Protein AF-A0A522D4D3-F1 (afdb_monomer)

Radius of gyration: 26.03 Å; Cα contacts (8 Å, |Δi|>4): 625; chains: 1; bounding box: 62×64×72 Å

Secondary structure (DSSP, 8-state):
---TT--HHHHHHHHHHHHHHTTTSHHHHHHHHHHHHHHHHTSTT-SSHHHHHHHHHHHHHS-THHHHHHHHHHHHHHHHTT--SSSSPP--PPP--S-HHHHHHHHHHHHHHHHHH----------------HHHHHHHHHH-HHHHHHHHHHHHHS--TT-TTSHHHHS-------GGGSSSS-HHHHHHHHHHHHHHHHHHHTS-HHHHT---TTTTHHHHHHHHHHHT--SSS--TTHHHHHHTTSS-HHHHHHHHHHHHHTHHHHHHHH-S-HHHHHHTT-EEEEEES--TT-SSSTTHHHHHHHHH-TTEEEEEEE-HHHHHHHHSTT---HHHHHHHH-TTEEEEE--TTS-HHHHHHH---SSS-PPP--TTPEEEEE-TTTHHHHS-HHHHHHHHHHHHHHTTTS-EEEEETTEEEEE-TT----EEEEEE-GGGT-TT-SS---TT--SEEEPPPPPP-

Nearest PDB structures (foldseek):
  7v1k-assembly1_A-2  TM=4.951E-01  e=2.193E-01  Homo sapiens
  3nf1-assembly1_A  TM=5.371E-01  e=2.989E-01  Homo sapiens
  7v6p-assembly1_A-2  TM=4.326E-01  e=2.560E-01  Homo sapiens
  6f09-assembly3_S-4  TM=6.812E-01  e=2.483E+00  Homo sapiens
  6ejn-assembly1_B  TM=3.536E-01  e=1.977E-01  Mus musculus

Mean predicted aligned error: 17.32 Å

Structure (mmCIF, N/CA/C/O backbone):
data_AF-A0A522D4D3-F1
#
_entry.id   AF-A0A522D4D3-F1
#
loop_
_atom_site.group_PDB
_atom_site.id
_atom_site.type_symbol
_atom_site.label_atom_id
_atom_site.label_alt_id
_atom_site.label_comp_id
_atom_site.label_asym_id
_atom_site.label_entity_id
_atom_site.label_seq_id
_atom_site.pdbx_PDB_ins_code
_atom_site.Cartn_x
_atom_site.Cartn_y
_atom_site.Cartn_z
_atom_site.occupancy
_atom_site.B_iso_or_equiv
_atom_site.auth_seq_id
_atom_site.auth_comp_id
_atom_site.auth_asym_id
_atom_site.auth_atom_id
_atom_site.pdbx_PDB_model_num
ATOM 1 N N . MET A 1 1 ? 10.657 -14.622 -45.035 1.00 49.53 1 MET A N 1
ATOM 2 C CA . MET A 1 1 ? 9.808 -14.107 -43.940 1.00 49.53 1 MET A CA 1
ATOM 3 C C . MET A 1 1 ? 9.305 -12.725 -44.321 1.00 49.53 1 MET A C 1
ATOM 5 O O . MET A 1 1 ? 9.848 -11.729 -43.864 1.00 49.53 1 MET A O 1
ATOM 9 N N . ASP A 1 2 ? 8.299 -12.680 -45.187 1.00 44.31 2 ASP A N 1
ATOM 10 C CA . ASP A 1 2 ? 7.455 -11.499 -45.388 1.00 44.31 2 ASP A CA 1
ATOM 11 C C . ASP A 1 2 ? 6.047 -11.909 -44.960 1.00 44.31 2 ASP A C 1
ATOM 13 O O . ASP A 1 2 ? 5.167 -12.129 -45.786 1.00 44.31 2 ASP A O 1
ATOM 17 N N . GLU A 1 3 ? 5.874 -12.149 -43.657 1.00 46.56 3 GLU A N 1
ATOM 18 C CA . GLU A 1 3 ? 4.538 -12.356 -43.105 1.00 46.56 3 GLU A CA 1
ATOM 19 C C . GLU A 1 3 ? 3.845 -10.992 -42.978 1.00 46.56 3 GLU A C 1
ATOM 21 O O . GLU A 1 3 ? 4.370 -10.099 -42.302 1.00 46.56 3 GLU A O 1
ATOM 26 N N . PRO A 1 4 ? 2.684 -10.795 -43.623 1.00 42.94 4 PRO A N 1
ATOM 27 C CA . PRO A 1 4 ? 1.917 -9.574 -43.463 1.00 42.94 4 PRO A CA 1
ATOM 28 C C . PRO A 1 4 ? 1.365 -9.504 -42.035 1.00 42.94 4 PRO A C 1
ATOM 30 O O . PRO A 1 4 ? 0.545 -10.331 -41.647 1.00 42.94 4 PRO A O 1
ATOM 33 N N . GLY A 1 5 ? 1.808 -8.509 -41.259 1.00 56.69 5 GLY A N 1
ATOM 34 C CA . GLY A 1 5 ? 1.252 -8.199 -39.934 1.00 56.69 5 GLY A CA 1
ATOM 35 C C . GLY A 1 5 ? 2.268 -8.009 -38.805 1.00 56.69 5 GLY A C 1
ATOM 36 O O . GLY A 1 5 ? 1.887 -7.517 -37.747 1.00 56.69 5 GLY A O 1
ATOM 37 N N . LEU A 1 6 ? 3.544 -8.348 -39.008 1.00 60.03 6 LEU A N 1
ATOM 38 C CA . LEU A 1 6 ? 4.591 -8.080 -38.017 1.00 60.03 6 LEU A CA 1
ATOM 39 C C . LEU A 1 6 ? 5.108 -6.646 -38.149 1.00 60.03 6 LEU A C 1
ATOM 41 O O . LEU A 1 6 ? 5.491 -6.216 -39.239 1.00 60.03 6 LEU A O 1
ATOM 45 N N . ASP A 1 7 ? 5.150 -5.917 -37.032 1.00 76.50 7 ASP A N 1
ATOM 46 C CA . ASP A 1 7 ? 5.808 -4.614 -37.000 1.00 76.50 7 ASP A CA 1
ATOM 47 C C . ASP A 1 7 ? 7.331 -4.754 -37.209 1.00 76.50 7 ASP A C 1
ATOM 49 O O . ASP A 1 7 ? 7.934 -5.810 -36.979 1.00 76.50 7 ASP A O 1
ATOM 53 N N . ALA A 1 8 ? 7.957 -3.681 -37.695 1.00 72.19 8 ALA A N 1
ATOM 54 C CA . ALA A 1 8 ? 9.372 -3.661 -38.067 1.00 72.19 8 ALA A CA 1
ATOM 55 C C . ALA A 1 8 ? 10.308 -4.035 -36.902 1.00 72.19 8 ALA A C 1
ATOM 57 O O . ALA A 1 8 ? 11.351 -4.660 -37.104 1.00 72.19 8 ALA A O 1
ATOM 58 N N . TRP A 1 9 ? 9.902 -3.718 -35.675 1.00 69.94 9 TRP A N 1
ATOM 59 C CA . TRP A 1 9 ? 10.651 -3.993 -34.457 1.00 69.94 9 TRP A CA 1
ATOM 60 C C . TRP A 1 9 ? 10.632 -5.479 -34.092 1.00 69.94 9 TRP A C 1
ATOM 62 O O . TRP A 1 9 ? 11.676 -6.085 -33.860 1.00 69.94 9 TRP A O 1
ATOM 72 N N . THR A 1 10 ? 9.458 -6.101 -34.124 1.00 70.19 10 THR A N 1
ATOM 73 C CA . THR A 1 10 ? 9.271 -7.532 -33.876 1.00 70.19 10 THR A CA 1
ATOM 74 C C . THR A 1 10 ? 9.966 -8.358 -34.957 1.00 70.19 10 THR A C 1
ATOM 76 O O . THR A 1 10 ? 10.635 -9.348 -34.663 1.00 70.19 10 THR A O 1
ATOM 79 N N . ARG A 1 11 ? 9.891 -7.908 -36.215 1.00 74.06 11 ARG A N 1
ATOM 80 C CA . ARG A 1 11 ? 10.627 -8.506 -37.334 1.00 74.06 11 ARG A CA 1
ATOM 81 C C . ARG A 1 11 ? 12.141 -8.451 -37.114 1.00 74.06 11 ARG A C 1
ATOM 83 O O . ARG A 1 11 ? 12.819 -9.450 -37.343 1.00 74.06 11 ARG A O 1
ATOM 90 N N . ALA A 1 12 ? 12.670 -7.317 -36.655 1.00 72.88 12 ALA A N 1
ATOM 91 C CA . ALA A 1 12 ? 14.092 -7.171 -36.364 1.00 72.88 12 ALA A CA 1
ATOM 92 C C . ALA A 1 12 ? 14.581 -8.129 -35.270 1.00 72.88 12 ALA A C 1
ATOM 94 O O . ALA A 1 12 ? 15.650 -8.719 -35.415 1.00 72.88 12 ALA A O 1
ATOM 95 N N . TYR A 1 13 ? 13.792 -8.319 -34.209 1.00 71.31 13 TYR A N 1
ATOM 96 C CA . TYR A 1 13 ? 14.113 -9.264 -33.137 1.00 71.31 13 TYR A CA 1
ATOM 97 C C . TYR A 1 13 ? 14.216 -10.701 -33.637 1.00 71.31 13 TYR A C 1
ATOM 99 O O . TYR A 1 13 ? 15.233 -11.351 -33.412 1.00 71.31 13 TYR A O 1
ATOM 107 N N . LEU A 1 14 ? 13.216 -11.164 -34.388 1.00 64.00 14 LEU A N 1
ATOM 108 C CA . LEU A 1 14 ? 13.209 -12.522 -34.935 1.00 64.00 14 LEU A CA 1
ATOM 109 C C . LEU A 1 14 ? 14.402 -12.773 -35.867 1.00 64.00 14 LEU A C 1
ATOM 111 O O . LEU A 1 14 ? 15.007 -13.844 -35.840 1.00 64.00 14 LEU A O 1
ATOM 115 N N . LEU A 1 15 ? 14.761 -11.778 -36.681 1.00 73.31 15 LEU A N 1
ATOM 116 C CA . LEU A 1 15 ? 15.9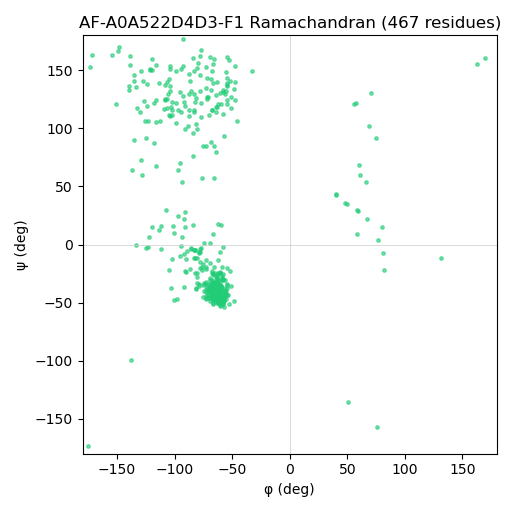19 -11.853 -37.572 1.00 73.31 15 LEU A CA 1
ATOM 117 C C . LEU A 1 15 ? 17.237 -11.880 -36.790 1.00 73.31 15 LEU A C 1
ATOM 119 O O . LEU A 1 15 ? 18.134 -12.646 -37.133 1.00 73.31 15 LEU A O 1
ATOM 123 N N . TYR A 1 16 ? 17.349 -11.105 -35.712 1.00 76.31 16 TYR A N 1
ATOM 124 C CA . TYR A 1 16 ? 18.527 -11.134 -34.850 1.00 76.31 16 TYR A CA 1
ATOM 125 C C . TYR A 1 16 ? 18.659 -12.468 -34.093 1.00 76.31 16 TYR A C 1
ATOM 127 O O . TYR A 1 16 ? 19.746 -13.042 -34.056 1.00 76.31 16 TYR A O 1
ATOM 135 N N . ASP A 1 17 ? 17.562 -13.031 -33.578 1.00 60.41 17 ASP A N 1
ATOM 136 C CA . ASP A 1 17 ? 17.550 -14.366 -32.959 1.00 60.41 17 ASP A CA 1
ATOM 137 C C . ASP A 1 17 ? 18.013 -15.455 -33.929 1.00 60.41 17 ASP A C 1
ATOM 139 O O . ASP A 1 17 ? 18.851 -16.297 -33.592 1.00 60.41 17 ASP A O 1
ATOM 143 N N . LEU A 1 18 ? 17.510 -15.411 -35.163 1.00 64.31 18 LEU A N 1
ATOM 144 C CA . LEU A 1 18 ? 17.941 -16.318 -36.221 1.00 64.31 18 LEU A CA 1
ATOM 145 C C . LEU A 1 18 ? 19.425 -16.163 -36.537 1.00 64.31 18 LEU A C 1
ATOM 147 O O . LEU A 1 18 ? 20.100 -17.173 -36.736 1.00 64.31 18 LEU A O 1
ATOM 151 N N . ALA A 1 19 ? 19.954 -14.937 -36.530 1.00 65.38 19 ALA A N 1
ATOM 152 C CA . ALA A 1 19 ? 21.387 -14.722 -36.662 1.00 65.38 19 ALA A CA 1
ATOM 153 C C . ALA A 1 19 ? 22.147 -15.416 -35.525 1.00 65.38 19 ALA A C 1
ATOM 155 O O . ALA A 1 19 ? 23.034 -16.226 -35.786 1.00 65.38 19 ALA A O 1
ATOM 156 N N . VAL A 1 20 ? 21.773 -15.177 -34.267 1.00 65.56 20 VAL A N 1
ATOM 157 C CA . VAL A 1 20 ? 22.447 -15.769 -33.100 1.00 65.56 20 VAL A CA 1
ATOM 158 C C . VAL A 1 20 ? 22.435 -17.301 -33.155 1.00 65.56 20 VAL A C 1
ATOM 160 O O . VAL A 1 20 ? 23.474 -17.927 -32.933 1.00 65.56 20 VAL A O 1
ATOM 163 N N . MET A 1 21 ? 21.312 -17.918 -33.537 1.00 54.97 21 MET A N 1
ATOM 164 C CA . MET A 1 21 ? 21.222 -19.375 -33.738 1.00 54.97 21 MET A CA 1
ATOM 165 C C . MET A 1 21 ? 22.131 -19.880 -34.866 1.00 54.97 21 MET A C 1
ATOM 167 O O . MET A 1 21 ? 22.565 -21.031 -34.855 1.00 54.97 21 MET A O 1
ATOM 171 N N . LYS A 1 22 ? 22.436 -19.017 -35.835 1.00 68.62 22 LYS A N 1
ATOM 172 C CA . LYS A 1 22 ? 23.244 -19.297 -37.023 1.00 68.62 22 LYS A CA 1
ATOM 173 C C . LYS A 1 22 ? 24.678 -18.786 -36.924 1.00 68.62 22 LYS A C 1
ATOM 175 O O . LYS A 1 22 ? 25.379 -18.765 -37.927 1.00 68.62 22 LYS A O 1
ATOM 180 N N . ARG A 1 23 ? 25.173 -18.451 -35.727 1.00 66.94 23 ARG A N 1
ATOM 181 C CA . ARG A 1 23 ? 26.538 -17.926 -35.512 1.00 66.94 23 ARG A CA 1
ATOM 182 C C . ARG A 1 23 ? 27.659 -18.854 -36.010 1.00 66.94 23 ARG A C 1
ATOM 184 O O . ARG A 1 23 ? 28.742 -18.379 -36.334 1.00 66.94 23 ARG A O 1
ATOM 191 N N . GLY A 1 24 ? 27.398 -20.162 -36.094 1.00 65.94 24 GLY A N 1
ATOM 192 C CA . GLY A 1 24 ? 28.306 -21.156 -36.688 1.00 65.94 24 GLY A CA 1
ATOM 193 C C . GLY A 1 24 ? 28.296 -21.211 -38.224 1.00 65.94 24 GLY A C 1
ATOM 194 O O . GLY A 1 24 ? 29.117 -21.909 -38.810 1.00 65.94 24 GLY A O 1
ATOM 195 N N . GLU A 1 25 ? 27.395 -20.479 -38.881 1.00 82.31 25 GLU A N 1
ATOM 196 C CA . GLU A 1 25 ? 27.230 -20.384 -40.335 1.00 82.31 25 GLU A CA 1
ATOM 197 C C . GLU A 1 25 ? 27.472 -18.916 -40.762 1.00 82.31 25 GLU A C 1
ATOM 199 O O . GLU A 1 25 ? 26.519 -18.141 -40.845 1.00 82.31 25 GLU A O 1
ATOM 204 N N . PRO A 1 26 ? 28.726 -18.488 -41.035 1.00 77.50 26 PRO A N 1
ATOM 205 C CA . PRO A 1 26 ? 29.084 -17.066 -41.162 1.00 77.50 26 PRO A CA 1
ATOM 206 C C . PRO A 1 26 ? 28.256 -16.270 -42.179 1.00 77.50 26 PRO A C 1
ATOM 208 O O . PRO A 1 26 ? 27.944 -15.104 -41.947 1.00 77.50 26 PRO A O 1
ATOM 211 N N . HIS A 1 27 ? 27.865 -16.909 -43.286 1.00 76.81 27 HIS A N 1
ATOM 212 C CA . HIS A 1 27 ? 27.014 -16.300 -44.309 1.00 76.81 27 HIS A CA 1
ATOM 213 C C . HIS A 1 27 ? 25.598 -16.027 -43.780 1.00 76.81 27 HIS A C 1
ATOM 215 O O . HIS A 1 27 ? 25.127 -14.895 -43.827 1.00 76.81 27 HIS A O 1
ATOM 221 N N . ALA A 1 28 ? 24.957 -17.040 -43.187 1.00 71.81 28 ALA A N 1
ATOM 222 C CA . ALA A 1 28 ? 23.619 -16.920 -42.615 1.00 71.81 28 ALA A CA 1
ATOM 223 C C . ALA A 1 28 ? 23.595 -15.994 -41.386 1.00 71.81 28 ALA A C 1
ATOM 225 O O . ALA A 1 28 ? 22.609 -15.297 -41.155 1.00 71.81 28 ALA A O 1
ATOM 226 N N . TYR A 1 29 ? 24.679 -15.952 -40.607 1.00 79.19 29 TYR A N 1
ATOM 227 C CA . TYR A 1 29 ? 24.845 -15.005 -39.506 1.00 79.19 29 TYR A CA 1
ATOM 228 C C . TYR A 1 29 ? 24.814 -13.556 -40.009 1.00 79.19 29 TYR A C 1
ATOM 230 O O . TYR A 1 29 ? 24.001 -12.758 -39.545 1.00 79.19 29 TYR A O 1
ATOM 238 N N . GLY A 1 30 ? 25.650 -13.231 -41.000 1.00 83.88 30 GLY A N 1
ATOM 239 C CA . GLY A 1 30 ? 25.727 -11.886 -41.573 1.00 83.88 30 GLY A CA 1
ATOM 240 C C . GLY A 1 30 ? 24.437 -11.446 -42.271 1.00 83.88 30 GLY A C 1
ATOM 241 O O . GLY A 1 30 ? 23.977 -10.328 -42.051 1.00 83.88 30 GLY A O 1
ATOM 242 N N . GLU A 1 31 ? 23.813 -12.324 -43.062 1.00 86.62 31 GLU A N 1
ATOM 243 C CA . GLU A 1 31 ? 22.563 -12.016 -43.775 1.00 86.62 31 GLU A CA 1
ATOM 244 C C . GLU A 1 31 ? 21.408 -11.693 -42.822 1.00 86.62 31 GLU A C 1
ATOM 246 O O . GLU A 1 31 ? 20.677 -10.722 -43.030 1.00 86.62 31 GLU A O 1
ATOM 251 N N . ASN A 1 32 ? 21.264 -12.468 -41.746 1.00 80.62 32 ASN A N 1
ATOM 252 C CA . ASN A 1 32 ? 20.208 -12.249 -40.764 1.00 80.62 32 ASN A CA 1
ATOM 253 C C . ASN A 1 32 ? 20.447 -10.975 -39.934 1.00 80.62 32 ASN A C 1
ATOM 255 O O . ASN A 1 32 ? 19.499 -10.233 -39.677 1.00 80.62 32 ASN A O 1
ATOM 259 N N . LEU A 1 33 ? 21.702 -10.656 -39.590 1.00 84.75 33 LEU A N 1
ATOM 260 C CA . LEU A 1 33 ? 22.053 -9.382 -38.949 1.00 84.75 33 LEU A CA 1
ATOM 261 C C . LEU A 1 33 ? 21.781 -8.179 -39.862 1.00 84.75 33 LEU A C 1
ATOM 263 O O . LEU A 1 33 ? 21.252 -7.163 -39.409 1.00 84.75 33 LEU A O 1
ATOM 267 N N . GLN A 1 34 ? 22.096 -8.295 -41.153 1.00 92.06 34 GLN A N 1
ATOM 268 C CA . GLN A 1 34 ? 21.828 -7.251 -42.140 1.00 92.06 34 GLN A CA 1
ATOM 269 C C . GLN A 1 34 ? 20.320 -7.023 -42.310 1.00 92.06 34 GLN A C 1
ATOM 271 O O . GLN A 1 34 ? 19.870 -5.878 -42.346 1.00 92.06 34 GLN A O 1
ATOM 276 N N . ALA A 1 35 ? 19.531 -8.099 -42.352 1.00 86.75 35 ALA A N 1
ATOM 277 C CA . ALA A 1 35 ? 18.077 -8.022 -42.419 1.00 86.75 35 ALA A CA 1
ATOM 278 C C . ALA A 1 35 ? 17.466 -7.425 -41.135 1.00 86.75 35 ALA A C 1
ATOM 280 O O . ALA A 1 35 ? 16.547 -6.608 -41.221 1.00 86.75 35 ALA A O 1
ATOM 281 N N . ALA A 1 36 ? 17.994 -7.779 -39.956 1.00 82.25 36 ALA A N 1
ATOM 282 C CA . ALA A 1 36 ? 17.584 -7.194 -38.679 1.00 82.25 36 ALA A CA 1
ATOM 283 C C . ALA A 1 36 ? 17.872 -5.686 -38.634 1.00 82.25 36 ALA A C 1
ATOM 285 O O . ALA A 1 36 ? 16.996 -4.903 -38.267 1.00 82.25 36 ALA A O 1
ATOM 286 N N . LYS A 1 37 ? 19.062 -5.265 -39.085 1.00 90.81 37 LYS A N 1
ATOM 287 C CA . LYS A 1 37 ? 19.427 -3.848 -39.206 1.00 90.81 37 LYS A CA 1
ATOM 288 C C . LYS A 1 37 ? 18.454 -3.100 -40.121 1.00 90.81 37 LYS A C 1
ATOM 290 O O . LYS A 1 37 ? 17.901 -2.088 -39.706 1.00 90.81 37 LYS A O 1
ATOM 295 N N . SER A 1 38 ? 18.193 -3.614 -41.324 1.00 89.94 38 SER A N 1
ATOM 296 C CA . SER A 1 38 ? 17.284 -2.967 -42.282 1.00 89.94 38 SER A CA 1
ATOM 297 C C . SER A 1 38 ? 15.840 -2.877 -41.778 1.00 89.94 38 SER A C 1
ATOM 299 O O . SER A 1 38 ? 15.165 -1.883 -42.040 1.00 89.94 38 SER A O 1
ATOM 301 N N . ALA A 1 39 ? 15.371 -3.868 -41.014 1.00 84.69 39 ALA A N 1
ATOM 302 C CA . ALA A 1 39 ? 14.072 -3.790 -40.352 1.00 84.69 39 ALA A CA 1
ATOM 303 C C . ALA A 1 39 ? 14.040 -2.651 -39.315 1.00 84.69 39 ALA A C 1
ATOM 305 O O . ALA A 1 39 ? 13.108 -1.849 -39.324 1.00 84.69 39 ALA A O 1
ATOM 306 N N . LEU A 1 40 ? 15.083 -2.498 -38.493 1.00 81.12 40 LEU A N 1
ATOM 307 C CA . LEU A 1 40 ? 15.166 -1.407 -37.513 1.00 81.12 40 LEU A CA 1
ATOM 308 C C . LEU A 1 40 ? 15.296 -0.016 -38.147 1.00 81.12 40 LEU A C 1
ATOM 310 O O . LEU A 1 40 ? 14.771 0.945 -37.593 1.00 81.12 40 LEU A O 1
ATOM 314 N N . GLU A 1 41 ? 15.962 0.108 -39.297 1.00 85.56 41 GLU A N 1
ATOM 315 C CA . GLU A 1 41 ? 16.079 1.382 -40.030 1.00 85.56 41 GLU A CA 1
ATOM 316 C C . GLU A 1 41 ? 14.740 1.859 -40.608 1.00 85.56 41 GLU A C 1
ATOM 318 O O . GLU A 1 41 ? 14.554 3.053 -40.837 1.00 85.56 41 GLU A O 1
ATOM 323 N N . SER A 1 42 ? 13.794 0.940 -40.818 1.00 79.12 42 SER A N 1
ATOM 324 C CA . SER A 1 42 ? 12.433 1.266 -41.254 1.00 79.12 42 SER A CA 1
ATOM 325 C C . SER A 1 42 ? 11.495 1.688 -40.111 1.00 79.12 42 SER A C 1
ATOM 327 O O . SER A 1 42 ? 10.359 2.083 -40.370 1.00 79.12 42 SER A O 1
ATOM 329 N N . ASP A 1 43 ? 11.956 1.635 -38.854 1.00 75.00 43 ASP A N 1
ATOM 330 C CA . ASP A 1 43 ? 11.177 1.958 -37.656 1.00 75.00 43 ASP A CA 1
ATOM 331 C C . ASP A 1 43 ? 11.600 3.314 -37.053 1.00 75.00 43 ASP A C 1
ATOM 333 O O . ASP A 1 43 ? 12.784 3.633 -36.935 1.00 75.00 43 ASP A O 1
ATOM 337 N N . ALA A 1 44 ? 10.634 4.116 -36.590 1.00 57.06 44 ALA A N 1
ATOM 338 C CA . ALA A 1 44 ? 10.899 5.393 -35.915 1.00 57.06 44 ALA A CA 1
ATOM 339 C C . ALA A 1 44 ? 11.698 5.240 -34.595 1.00 57.06 44 ALA A C 1
ATOM 341 O O . ALA A 1 44 ? 12.214 6.225 -34.067 1.00 57.06 44 ALA A O 1
ATOM 342 N N . ARG A 1 45 ? 11.832 4.012 -34.069 1.00 55.28 45 ARG A N 1
ATOM 343 C CA . ARG A 1 45 ? 12.572 3.632 -32.848 1.00 55.28 45 ARG A CA 1
ATOM 344 C C . ARG A 1 45 ? 14.035 3.228 -33.104 1.00 55.28 45 ARG A C 1
ATOM 346 O O . ARG A 1 45 ? 14.653 2.561 -32.273 1.00 55.28 45 ARG A O 1
ATOM 353 N N . MET A 1 46 ? 14.618 3.655 -34.224 1.00 57.94 46 MET A N 1
ATOM 354 C CA . MET A 1 46 ? 16.006 3.370 -34.634 1.00 57.94 46 MET A CA 1
ATOM 355 C C . MET A 1 46 ? 17.081 3.763 -33.588 1.00 57.94 46 MET A C 1
ATOM 357 O O . MET A 1 46 ? 18.197 3.252 -33.609 1.00 57.94 46 MET A O 1
ATOM 361 N N . SER A 1 47 ? 16.780 4.652 -32.636 1.00 54.91 47 SER A N 1
ATOM 362 C CA . SER A 1 47 ? 17.720 5.141 -31.612 1.00 54.91 47 SER A CA 1
ATOM 363 C C . SER A 1 47 ? 17.669 4.352 -30.294 1.00 54.91 47 SER A C 1
ATOM 365 O O . SER A 1 47 ? 17.476 4.930 -29.226 1.00 54.91 47 SER A O 1
ATOM 367 N N . THR A 1 48 ? 17.816 3.030 -30.348 1.00 63.00 48 THR A N 1
ATOM 368 C CA . THR A 1 48 ? 17.746 2.143 -29.170 1.00 63.00 48 THR A CA 1
ATOM 369 C C . THR A 1 48 ? 19.047 1.373 -28.951 1.00 63.00 48 THR A C 1
ATOM 371 O O . THR A 1 48 ? 19.847 1.190 -29.869 1.00 63.00 48 THR A O 1
ATOM 374 N N . ALA A 1 49 ? 19.257 0.880 -27.726 1.00 67.31 49 ALA A N 1
ATOM 375 C CA . ALA A 1 49 ? 20.402 0.024 -27.402 1.00 67.31 49 ALA A CA 1
ATOM 376 C C . ALA A 1 49 ? 20.427 -1.258 -28.259 1.00 67.31 49 ALA A C 1
ATOM 378 O O . ALA A 1 49 ? 21.499 -1.750 -28.601 1.00 67.31 49 ALA A O 1
ATOM 379 N N . PHE A 1 50 ? 19.251 -1.753 -28.662 1.00 73.94 50 PHE A N 1
ATOM 380 C CA . PHE A 1 50 ? 19.125 -2.916 -29.535 1.00 73.94 50 PHE A CA 1
ATOM 381 C C . PHE A 1 50 ? 19.686 -2.653 -30.938 1.00 73.94 50 PHE A C 1
ATOM 383 O O . PHE A 1 50 ? 20.478 -3.451 -31.427 1.00 73.94 50 PHE A O 1
ATOM 390 N N . TYR A 1 51 ? 19.387 -1.499 -31.546 1.00 79.62 51 TYR A N 1
ATOM 391 C CA . TYR A 1 51 ? 19.996 -1.113 -32.825 1.00 79.62 51 TYR A CA 1
ATOM 392 C C . TYR A 1 51 ? 21.525 -1.076 -32.744 1.00 79.62 51 TYR A C 1
ATOM 394 O O . TYR A 1 51 ? 22.207 -1.630 -33.604 1.00 79.62 51 TYR A O 1
ATOM 402 N N . ALA A 1 52 ? 22.071 -0.486 -31.676 1.00 75.12 52 ALA A N 1
ATOM 403 C CA . ALA A 1 52 ? 23.516 -0.443 -31.472 1.00 75.12 52 ALA A CA 1
ATOM 404 C C . ALA A 1 52 ? 24.135 -1.849 -31.368 1.00 75.12 52 ALA A C 1
ATOM 406 O O . ALA A 1 52 ? 25.204 -2.075 -31.927 1.00 75.12 52 ALA A O 1
ATOM 407 N N . GLN A 1 53 ? 23.451 -2.794 -30.714 1.00 79.31 53 GLN A N 1
ATOM 408 C CA . GLN A 1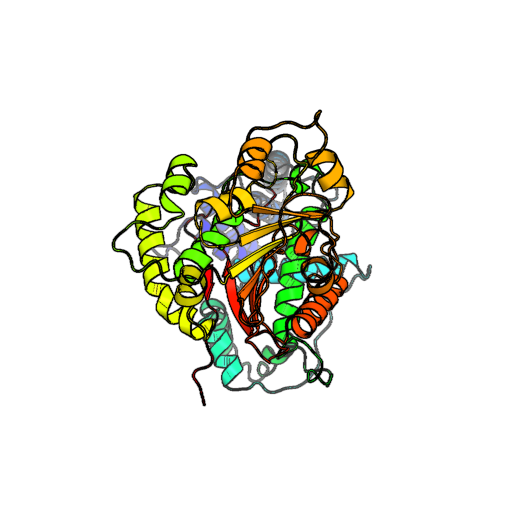 53 ? 23.892 -4.187 -30.606 1.00 79.31 53 GLN A CA 1
ATOM 409 C C . GLN A 1 53 ? 23.881 -4.911 -31.962 1.00 79.31 53 GLN A C 1
ATOM 411 O O . GLN A 1 53 ? 24.876 -5.532 -32.328 1.00 79.31 53 GLN A O 1
ATOM 416 N N . VAL A 1 54 ? 22.795 -4.793 -32.738 1.00 81.56 54 VAL A N 1
ATOM 417 C CA . VAL A 1 54 ? 22.687 -5.410 -34.075 1.00 81.56 54 VAL A CA 1
ATOM 418 C C . VAL A 1 54 ? 23.792 -4.899 -35.004 1.00 81.56 54 VAL A C 1
ATOM 420 O O . VAL A 1 54 ? 24.444 -5.684 -35.692 1.00 81.56 54 VAL A O 1
ATOM 423 N N . VAL A 1 55 ? 24.030 -3.585 -35.007 1.00 85.25 55 VAL A N 1
ATOM 424 C CA . VAL A 1 55 ? 25.063 -2.947 -35.835 1.00 85.25 55 VAL A CA 1
ATOM 425 C C . VAL A 1 55 ? 26.469 -3.354 -35.392 1.00 85.25 55 VAL A C 1
ATOM 427 O O . VAL A 1 55 ? 27.335 -3.576 -36.237 1.00 85.25 55 VAL A O 1
ATOM 430 N N . GLU A 1 56 ? 26.707 -3.488 -34.088 1.00 84.44 56 GLU A N 1
ATOM 431 C CA . GLU A 1 56 ? 27.996 -3.936 -33.564 1.00 84.44 56 GLU A CA 1
ATOM 432 C C . GLU A 1 56 ? 28.305 -5.379 -33.966 1.00 84.44 56 GLU A C 1
ATOM 434 O O . GLU A 1 56 ? 29.400 -5.660 -34.454 1.00 84.44 56 GLU A O 1
ATOM 439 N N . ASP A 1 57 ? 27.344 -6.288 -33.810 1.00 82.94 57 ASP A N 1
ATOM 440 C CA . ASP A 1 57 ? 27.524 -7.692 -34.176 1.00 82.94 57 ASP A CA 1
ATOM 441 C C . ASP A 1 57 ? 27.669 -7.873 -35.687 1.00 82.94 57 ASP A C 1
ATOM 443 O O . ASP A 1 57 ? 28.472 -8.698 -36.129 1.00 82.94 57 ASP A O 1
ATOM 447 N N . LEU A 1 58 ? 26.974 -7.055 -36.485 1.00 89.44 58 LEU A N 1
ATOM 448 C CA . LEU A 1 58 ? 27.156 -7.006 -37.936 1.00 89.44 58 LEU A CA 1
ATOM 449 C C . LEU A 1 58 ? 28.540 -6.462 -38.304 1.00 89.44 58 LEU A C 1
ATOM 451 O O . LEU A 1 58 ? 29.193 -6.989 -39.203 1.00 89.44 58 LEU A O 1
ATOM 455 N N . GLY A 1 59 ? 29.016 -5.446 -37.582 1.00 87.00 59 GLY A N 1
ATOM 456 C CA . GLY A 1 59 ? 30.365 -4.905 -37.724 1.00 87.00 59 GLY A CA 1
ATOM 457 C C . GLY A 1 59 ? 31.443 -5.940 -37.404 1.00 87.00 59 GLY A C 1
ATOM 458 O O . GLY A 1 59 ? 32.399 -6.068 -38.161 1.00 87.00 59 GLY A O 1
ATOM 459 N N . LYS A 1 60 ? 31.252 -6.741 -36.346 1.00 84.38 60 LYS A N 1
ATOM 460 C CA . LYS A 1 60 ? 32.127 -7.876 -35.992 1.00 84.38 60 LYS A CA 1
ATOM 461 C C . LYS A 1 60 ? 32.070 -9.005 -37.028 1.00 84.38 60 LYS A C 1
ATOM 463 O O . LYS A 1 60 ? 33.074 -9.676 -37.246 1.00 84.38 60 LYS A O 1
ATOM 468 N N . ALA A 1 61 ? 30.914 -9.216 -37.660 1.00 82.88 61 ALA A N 1
ATOM 469 C CA . ALA A 1 61 ? 30.720 -10.223 -38.705 1.00 82.88 61 ALA A CA 1
ATOM 470 C C . ALA A 1 61 ? 31.269 -9.797 -40.083 1.00 82.88 61 ALA A C 1
ATOM 472 O O . ALA A 1 61 ? 31.518 -10.649 -40.935 1.00 82.88 61 ALA A O 1
ATOM 473 N N . THR A 1 62 ? 31.459 -8.494 -40.314 1.00 86.31 62 THR A N 1
ATOM 474 C CA . THR A 1 62 ? 31.852 -7.927 -41.613 1.00 86.31 62 THR A CA 1
ATOM 475 C C . THR A 1 62 ? 33.341 -7.579 -41.629 1.00 86.31 62 THR A C 1
ATOM 477 O O . THR A 1 62 ? 33.809 -6.771 -40.835 1.00 86.31 62 THR A O 1
ATOM 480 N N . MET A 1 63 ? 34.112 -8.138 -42.566 1.00 78.00 63 MET A N 1
ATOM 481 C CA . MET A 1 63 ? 35.550 -7.850 -42.663 1.00 78.00 63 MET A CA 1
ATOM 482 C C . MET A 1 63 ? 35.861 -6.522 -43.377 1.00 78.00 63 MET A C 1
ATOM 484 O O . MET A 1 63 ? 35.150 -6.082 -44.282 1.00 78.00 63 MET A O 1
ATOM 488 N N . GLY A 1 64 ? 36.993 -5.910 -43.018 1.00 76.38 64 GLY A N 1
ATOM 489 C CA . GLY A 1 64 ? 37.543 -4.734 -43.695 1.00 76.38 64 GLY A CA 1
ATOM 490 C C . GLY A 1 64 ? 36.815 -3.423 -43.374 1.00 76.38 64 GLY A C 1
ATOM 491 O O . GLY A 1 64 ? 36.156 -3.283 -42.346 1.00 76.38 64 GLY A O 1
ATOM 492 N N . ARG A 1 65 ? 36.933 -2.433 -44.271 1.00 64.31 65 ARG A N 1
ATOM 493 C CA . ARG A 1 65 ? 36.451 -1.053 -44.034 1.00 64.31 65 ARG A CA 1
ATOM 494 C C . ARG A 1 65 ? 34.941 -0.954 -43.774 1.00 64.31 65 ARG A C 1
ATOM 496 O O . ARG A 1 65 ? 34.506 0.001 -43.138 1.00 64.31 65 ARG A O 1
ATOM 503 N N . GLY A 1 66 ? 34.155 -1.920 -44.260 1.00 78.69 66 GLY A N 1
ATOM 504 C CA . GLY A 1 66 ? 32.714 -2.002 -44.002 1.00 78.69 66 GLY A CA 1
ATOM 505 C C . GLY A 1 66 ? 32.393 -2.316 -42.537 1.00 78.69 66 GLY A C 1
ATOM 506 O O . GLY A 1 66 ? 31.541 -1.655 -41.949 1.00 78.69 66 GLY A O 1
ATOM 507 N N . GLY A 1 67 ? 33.131 -3.243 -41.918 1.00 85.25 67 GLY A N 1
ATOM 508 C CA . GLY A 1 67 ? 32.981 -3.568 -40.496 1.00 85.25 67 GLY A CA 1
ATOM 509 C C . GLY A 1 67 ? 33.375 -2.409 -39.582 1.00 85.25 67 GLY A C 1
ATOM 510 O O . GLY A 1 67 ? 32.644 -2.064 -38.659 1.00 85.25 67 GLY A O 1
ATOM 511 N N . GLU A 1 68 ? 34.479 -1.720 -39.887 1.00 83.38 68 GLU A N 1
ATOM 512 C CA . GLU A 1 68 ? 34.936 -0.556 -39.109 1.00 83.38 68 GLU A CA 1
ATOM 513 C C . GLU A 1 68 ? 33.961 0.631 -39.137 1.00 83.38 68 GLU A C 1
ATOM 515 O O . GLU A 1 68 ? 33.911 1.421 -38.191 1.00 83.38 68 GLU A O 1
ATOM 520 N N . ALA A 1 69 ? 33.213 0.804 -40.231 1.00 86.19 69 ALA A N 1
ATOM 521 C CA . ALA A 1 69 ? 32.183 1.835 -40.327 1.00 86.19 69 ALA A CA 1
ATOM 522 C C . ALA A 1 69 ? 30.985 1.503 -39.422 1.00 86.19 69 ALA A C 1
ATOM 524 O O . ALA A 1 69 ? 30.531 2.368 -38.674 1.00 86.19 69 ALA A O 1
ATOM 525 N N . LEU A 1 70 ? 30.544 0.241 -39.422 1.00 88.12 70 LEU A N 1
ATOM 526 C CA . LEU A 1 70 ? 29.461 -0.246 -38.564 1.00 88.12 70 LEU A CA 1
ATOM 527 C C . LEU A 1 70 ? 29.841 -0.184 -37.078 1.00 88.12 70 LEU A C 1
ATOM 529 O O . LEU A 1 70 ? 29.061 0.288 -36.259 1.00 88.12 70 LEU A O 1
ATOM 533 N N . LEU A 1 71 ? 31.068 -0.561 -36.713 1.00 84.19 71 LEU A N 1
ATOM 534 C CA . LEU A 1 71 ? 31.532 -0.458 -35.324 1.00 84.19 71 LEU A CA 1
ATOM 535 C C . LEU A 1 71 ? 31.564 0.997 -34.826 1.00 84.19 71 LEU A C 1
ATOM 537 O O . LEU A 1 71 ? 31.186 1.270 -33.686 1.00 84.19 71 LEU A O 1
ATOM 541 N N . ARG A 1 72 ? 31.951 1.950 -35.685 1.00 82.12 72 ARG A N 1
ATOM 542 C CA . ARG A 1 72 ? 31.876 3.387 -35.368 1.00 82.12 72 ARG A CA 1
ATOM 543 C C . ARG A 1 72 ? 30.439 3.879 -35.234 1.00 82.12 72 ARG A C 1
ATOM 545 O O . ARG A 1 72 ? 30.159 4.677 -34.342 1.00 82.12 72 ARG A O 1
ATOM 552 N N . GLU A 1 73 ? 29.535 3.395 -36.079 1.00 85.62 73 GLU A N 1
ATOM 553 C CA . GLU A 1 73 ? 28.106 3.685 -35.970 1.00 85.62 73 GLU A CA 1
ATOM 554 C C . GLU A 1 73 ? 27.538 3.169 -34.638 1.00 85.62 73 GLU A C 1
ATOM 556 O O . GLU A 1 73 ? 26.919 3.936 -33.901 1.00 85.62 73 GLU A O 1
ATOM 561 N N . ALA A 1 74 ? 27.815 1.915 -34.271 1.00 79.31 74 ALA A N 1
ATOM 562 C CA . ALA A 1 74 ? 27.390 1.336 -32.998 1.00 79.31 74 ALA A CA 1
ATOM 563 C C . ALA A 1 74 ? 27.924 2.128 -31.793 1.00 79.31 74 ALA A C 1
ATOM 565 O O . ALA A 1 74 ? 27.165 2.444 -30.873 1.00 79.31 74 ALA A O 1
ATOM 566 N N . ALA A 1 75 ? 29.204 2.515 -31.817 1.00 74.50 75 ALA A N 1
ATOM 567 C CA . ALA A 1 75 ? 29.814 3.330 -30.769 1.00 74.50 75 ALA A CA 1
ATOM 568 C C . ALA A 1 75 ? 29.148 4.712 -30.641 1.00 74.50 75 ALA A C 1
ATOM 570 O O . ALA A 1 75 ? 28.819 5.137 -29.533 1.00 74.50 75 ALA A O 1
ATOM 571 N N . ALA A 1 76 ? 28.873 5.390 -31.762 1.00 75.56 76 ALA A N 1
ATOM 572 C CA . ALA A 1 76 ? 28.170 6.672 -31.761 1.00 75.56 76 ALA A CA 1
ATOM 573 C C . ALA A 1 76 ? 26.748 6.545 -31.186 1.00 75.56 76 ALA A C 1
ATOM 575 O O . ALA A 1 76 ? 26.314 7.392 -30.405 1.00 75.56 76 ALA A O 1
ATOM 576 N N . ARG A 1 77 ? 26.032 5.460 -31.509 1.00 74.81 77 ARG A N 1
ATOM 577 C CA . ARG A 1 77 ? 24.692 5.187 -30.962 1.00 74.81 77 ARG A CA 1
ATOM 578 C C . ARG A 1 77 ? 24.727 4.897 -29.461 1.00 74.81 77 ARG A C 1
ATOM 580 O O . ARG A 1 77 ? 23.886 5.422 -28.737 1.00 74.81 77 ARG A O 1
ATOM 587 N N . ARG A 1 78 ? 25.712 4.134 -28.974 1.00 63.16 78 ARG A N 1
ATOM 588 C CA . ARG A 1 78 ? 25.925 3.900 -27.531 1.00 63.16 78 ARG A CA 1
ATOM 589 C C . ARG A 1 78 ? 26.232 5.202 -26.783 1.00 63.16 78 ARG A C 1
ATOM 591 O O . ARG A 1 78 ? 25.647 5.441 -25.729 1.00 63.16 78 ARG A O 1
ATOM 598 N N . ALA A 1 79 ? 27.052 6.078 -27.367 1.00 63.53 79 ALA A N 1
ATOM 599 C CA . ALA A 1 79 ? 27.369 7.384 -26.791 1.00 63.53 79 ALA A CA 1
ATOM 600 C C . ALA A 1 79 ? 26.129 8.291 -26.660 1.00 63.53 79 ALA A C 1
ATOM 602 O O . ALA A 1 79 ? 25.938 8.913 -25.618 1.00 63.53 79 ALA A O 1
ATOM 603 N N . MET A 1 80 ? 25.237 8.311 -27.662 1.00 61.50 80 MET A N 1
ATOM 604 C CA . MET A 1 80 ? 23.961 9.049 -27.580 1.00 61.50 80 MET A CA 1
ATOM 605 C C . MET A 1 80 ? 23.032 8.531 -26.470 1.00 61.50 80 MET A C 1
ATOM 607 O O . MET A 1 80 ? 22.194 9.278 -25.973 1.00 61.50 80 MET A O 1
ATOM 611 N N . LEU A 1 81 ? 23.182 7.264 -26.076 1.00 53.91 81 LEU A N 1
ATOM 612 C CA . LEU A 1 81 ? 22.408 6.614 -25.016 1.00 53.91 81 LEU A CA 1
ATOM 613 C C . LEU A 1 81 ? 23.093 6.683 -23.640 1.00 53.91 81 LEU A C 1
ATOM 615 O O . LEU A 1 81 ? 22.599 6.085 -22.687 1.00 53.91 81 LEU A O 1
ATOM 619 N N . ASN A 1 82 ? 24.213 7.407 -23.525 1.00 53.25 82 ASN A N 1
ATOM 620 C CA . ASN A 1 82 ? 25.030 7.492 -22.312 1.00 53.25 82 ASN A CA 1
ATOM 621 C C . ASN A 1 82 ? 25.555 6.119 -21.825 1.00 53.25 82 ASN A C 1
ATOM 623 O O . ASN A 1 82 ? 25.754 5.895 -20.631 1.00 53.25 82 ASN A O 1
ATOM 627 N N . ILE A 1 83 ? 25.774 5.185 -22.759 1.00 49.12 83 ILE A N 1
ATOM 628 C CA . ILE A 1 83 ? 26.350 3.858 -22.513 1.00 49.12 83 ILE A CA 1
ATOM 629 C C . ILE A 1 83 ? 27.850 3.941 -22.835 1.00 49.12 83 ILE A C 1
ATOM 631 O O . ILE A 1 83 ? 28.221 4.185 -23.982 1.00 49.12 83 ILE A O 1
ATOM 635 N N . SER A 1 84 ? 28.713 3.758 -21.827 1.00 39.53 84 SER A N 1
ATOM 636 C CA . SER A 1 84 ? 30.179 3.803 -21.982 1.00 39.53 84 SER A CA 1
ATOM 637 C C . SER A 1 84 ? 30.681 2.779 -23.011 1.00 39.53 84 SER A C 1
ATOM 639 O O . SER A 1 84 ? 30.309 1.605 -22.950 1.00 39.53 84 SER A O 1
ATOM 641 N N . SER A 1 85 ? 31.559 3.210 -23.924 1.00 42.09 85 SER A N 1
ATOM 642 C CA . SER A 1 85 ? 32.284 2.348 -24.870 1.00 42.09 85 SER A CA 1
ATOM 643 C C . SER A 1 85 ? 33.544 1.705 -24.278 1.00 42.09 85 SER A C 1
ATOM 645 O O . SER A 1 85 ? 34.106 0.802 -24.889 1.00 42.09 85 SER A O 1
ATOM 647 N N . GLU A 1 86 ? 33.988 2.145 -23.099 1.00 36.97 86 GLU A N 1
ATOM 648 C CA . GLU A 1 86 ? 35.161 1.609 -22.408 1.00 36.97 86 GLU A CA 1
ATOM 649 C C . GLU A 1 86 ? 34.717 0.967 -21.083 1.00 36.97 86 GLU A C 1
ATOM 651 O O . GLU A 1 86 ? 34.349 1.649 -20.125 1.00 36.97 86 GLU A O 1
ATOM 656 N N . GLY A 1 87 ? 34.696 -0.369 -21.041 1.00 36.62 87 GLY A N 1
ATOM 657 C CA . GLY A 1 87 ? 34.617 -1.140 -19.792 1.00 36.62 87 GLY A CA 1
ATOM 658 C C . GLY A 1 87 ? 33.242 -1.306 -19.129 1.00 36.62 87 GLY A C 1
ATOM 659 O O . GLY A 1 87 ? 33.187 -1.716 -17.971 1.00 36.62 87 GLY A O 1
ATOM 660 N N . GLY A 1 88 ? 32.130 -1.031 -19.818 1.00 34.12 88 GLY A N 1
ATOM 661 C CA . GLY A 1 88 ? 30.816 -1.538 -19.391 1.00 34.12 88 GLY A CA 1
ATOM 662 C C . GLY A 1 88 ? 30.691 -3.047 -19.660 1.00 34.12 88 GLY A C 1
ATOM 663 O O . GLY A 1 88 ? 31.363 -3.534 -20.571 1.00 34.12 88 GLY A O 1
ATOM 664 N N . PRO A 1 89 ? 29.867 -3.806 -18.906 1.00 32.50 89 PRO A N 1
ATOM 665 C CA . PRO A 1 89 ? 29.681 -5.233 -19.171 1.00 32.50 89 PRO A CA 1
ATOM 666 C C . PRO A 1 89 ? 29.258 -5.442 -20.630 1.00 32.50 89 PRO A C 1
ATOM 668 O O . PRO A 1 89 ? 28.428 -4.684 -21.142 1.00 32.50 89 PRO A O 1
ATOM 671 N N . GLU A 1 90 ? 29.833 -6.450 -21.297 1.00 35.62 90 GLU A N 1
ATOM 672 C CA . GLU A 1 90 ? 29.362 -6.892 -22.610 1.00 35.62 90 GLU A CA 1
ATOM 673 C C . GLU A 1 90 ? 27.839 -7.044 -22.547 1.00 35.62 90 GLU A C 1
ATOM 675 O O . GLU A 1 90 ? 27.310 -7.747 -21.679 1.00 35.62 90 GLU A O 1
ATOM 680 N N . LEU A 1 91 ? 27.124 -6.364 -23.450 1.00 36.81 91 LEU A N 1
ATOM 681 C CA . LEU A 1 91 ? 25.701 -6.604 -23.668 1.00 36.81 91 LEU A CA 1
ATOM 682 C C . LEU A 1 91 ? 25.581 -8.020 -24.238 1.00 36.81 91 LEU A C 1
ATOM 684 O O . LEU A 1 91 ? 25.602 -8.239 -25.445 1.00 36.81 91 LEU A O 1
ATOM 688 N N . THR A 1 92 ? 25.548 -9.001 -23.342 1.00 34.91 92 THR A N 1
ATOM 689 C CA . THR A 1 92 ? 25.412 -10.405 -23.698 1.00 34.91 92 THR A CA 1
ATOM 690 C C . THR A 1 92 ? 23.932 -10.635 -23.937 1.00 34.91 92 THR A C 1
ATOM 692 O O . THR A 1 92 ? 23.135 -10.658 -23.000 1.00 34.91 92 THR A O 1
ATOM 695 N N . TYR A 1 93 ? 23.549 -10.725 -25.206 1.00 34.22 93 TYR A N 1
ATOM 696 C CA . TYR A 1 93 ? 22.196 -11.091 -25.583 1.00 34.22 93 TYR A CA 1
ATOM 697 C C . TYR A 1 93 ? 21.887 -12.511 -25.091 1.00 34.22 93 TYR A C 1
ATOM 699 O O . TYR A 1 93 ? 22.573 -13.467 -25.457 1.00 34.22 93 TYR A O 1
ATOM 707 N N . VAL A 1 94 ? 20.855 -12.643 -24.260 1.00 31.28 94 VAL A N 1
ATOM 708 C CA . VAL A 1 94 ? 20.267 -13.933 -23.884 1.00 31.28 94 VAL A CA 1
ATOM 709 C C . VAL A 1 94 ? 19.131 -14.206 -24.878 1.00 31.28 94 VAL A C 1
ATOM 711 O O . VAL A 1 94 ? 18.243 -13.357 -24.979 1.00 31.28 94 VAL A O 1
ATOM 714 N N . PRO A 1 95 ? 19.132 -15.335 -25.618 1.00 27.56 95 PRO A N 1
ATOM 715 C CA . PRO A 1 95 ? 18.105 -15.627 -26.617 1.00 27.56 95 PRO A CA 1
ATOM 716 C C . PRO A 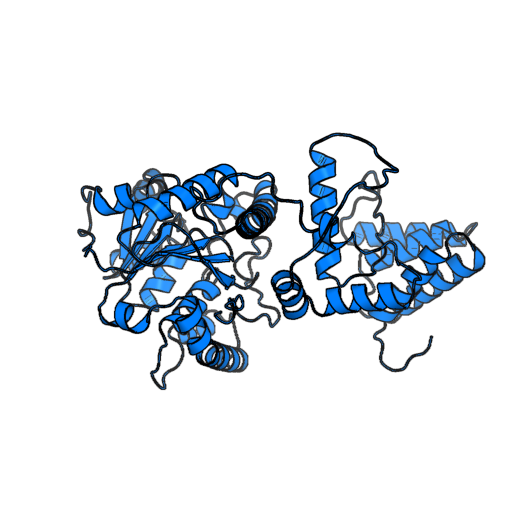1 95 ? 16.701 -15.554 -26.015 1.00 27.56 95 PRO A C 1
ATOM 718 O O . PRO A 1 95 ? 16.400 -16.242 -25.034 1.00 27.56 95 PRO A O 1
ATOM 721 N N . MET A 1 96 ? 15.835 -14.731 -26.608 1.00 30.20 96 MET A N 1
ATOM 722 C CA . MET A 1 96 ? 14.450 -14.566 -26.179 1.00 30.20 96 MET A CA 1
ATOM 723 C C . MET A 1 96 ? 13.562 -15.656 -26.779 1.00 30.20 96 MET A C 1
ATOM 725 O O . MET A 1 96 ? 12.740 -15.409 -27.652 1.00 30.20 96 MET A O 1
ATOM 729 N N . PHE A 1 97 ? 13.635 -16.865 -26.230 1.00 28.14 97 PHE A N 1
ATOM 730 C CA . PHE A 1 97 ? 12.405 -17.644 -26.090 1.00 28.14 97 PHE A CA 1
ATOM 731 C C . PHE A 1 97 ? 11.866 -17.415 -24.696 1.00 28.14 97 PHE A C 1
ATOM 733 O O . PHE A 1 97 ? 11.981 -18.273 -23.835 1.00 28.14 97 PHE A O 1
ATOM 740 N N . THR A 1 98 ? 11.367 -16.207 -24.461 1.00 30.55 98 THR A N 1
ATOM 741 C CA . THR A 1 98 ? 10.300 -15.905 -23.508 1.00 30.55 98 THR A CA 1
ATOM 742 C C . THR A 1 98 ? 9.918 -14.436 -23.658 1.00 30.55 98 THR A C 1
ATOM 744 O O . THR A 1 98 ? 10.712 -13.609 -24.108 1.00 30.55 98 THR A O 1
ATOM 747 N N . ASP A 1 99 ? 8.668 -14.124 -23.331 1.00 30.78 99 ASP A N 1
ATOM 748 C CA . ASP A 1 99 ? 8.153 -12.763 -23.337 1.00 30.78 99 ASP A CA 1
ATOM 749 C C . ASP A 1 99 ? 9.021 -11.794 -22.505 1.00 30.78 99 ASP A C 1
ATOM 751 O O . ASP A 1 99 ? 9.789 -12.165 -21.612 1.00 30.78 99 ASP A O 1
ATOM 755 N N . TYR A 1 100 ? 8.882 -10.505 -22.812 1.00 30.19 100 TYR A N 1
ATOM 756 C CA . TYR A 1 100 ? 9.622 -9.393 -22.209 1.00 30.19 100 TYR A CA 1
ATOM 757 C C . TYR A 1 100 ? 9.581 -9.381 -20.662 1.00 30.19 100 TYR A C 1
ATOM 759 O O . TYR A 1 100 ? 10.481 -8.846 -20.013 1.00 30.19 100 TYR A O 1
ATOM 767 N N . TYR A 1 101 ? 8.574 -10.018 -20.056 1.00 30.69 101 TYR A N 1
ATOM 768 C CA . TYR A 1 101 ? 8.427 -10.143 -18.606 1.00 30.69 101 TYR A CA 1
ATOM 769 C C . TYR A 1 101 ? 9.325 -11.228 -18.001 1.00 30.69 101 TYR A C 1
ATOM 771 O O . TYR A 1 101 ? 9.864 -11.044 -16.907 1.00 30.69 101 TYR A O 1
ATOM 779 N N . THR A 1 102 ? 9.558 -12.320 -18.723 1.00 32.25 102 THR A N 1
ATOM 780 C CA . THR A 1 102 ? 10.412 -13.421 -18.265 1.00 32.25 102 THR A CA 1
ATOM 781 C C . THR A 1 102 ? 11.902 -13.096 -18.421 1.00 32.25 102 THR A C 1
ATOM 783 O O . THR A 1 102 ? 12.709 -13.424 -17.548 1.00 32.25 102 THR A O 1
ATOM 786 N N . SER A 1 103 ? 12.275 -12.369 -19.480 1.00 33.97 103 SER A N 1
ATOM 787 C CA . SER A 1 103 ? 13.664 -11.946 -19.714 1.00 33.97 103 SER A CA 1
ATOM 788 C C . SER A 1 103 ? 14.144 -10.931 -18.666 1.00 33.97 103 SER A C 1
ATOM 790 O O . SER A 1 103 ? 15.275 -11.007 -18.186 1.00 33.97 103 SER A O 1
ATOM 792 N N . ALA A 1 104 ? 13.270 -10.030 -18.205 1.00 31.83 104 ALA A N 1
ATOM 793 C CA . ALA A 1 104 ? 13.583 -9.107 -17.112 1.00 31.83 104 ALA A CA 1
ATOM 794 C C . ALA A 1 104 ? 13.778 -9.829 -15.764 1.00 31.83 104 ALA A C 1
ATOM 796 O O . ALA A 1 104 ? 14.657 -9.455 -14.986 1.00 31.83 104 ALA A O 1
ATOM 797 N N . TYR A 1 105 ? 12.999 -10.886 -15.504 1.00 33.84 105 TYR A N 1
ATOM 798 C CA . TYR A 1 105 ? 13.108 -11.698 -14.289 1.00 33.84 105 TYR A CA 1
ATOM 799 C C . TYR A 1 105 ? 14.400 -12.529 -14.271 1.00 33.84 105 TYR A C 1
ATOM 801 O O . TYR A 1 105 ? 15.133 -12.504 -13.284 1.00 33.84 105 TYR A O 1
ATOM 809 N N . MET A 1 106 ? 14.733 -13.187 -15.387 1.00 35.69 106 MET A N 1
ATOM 810 C CA . MET A 1 106 ? 15.969 -13.965 -15.527 1.00 35.69 106 MET A CA 1
ATOM 811 C C . MET A 1 106 ? 17.219 -13.078 -15.476 1.00 35.69 106 MET A C 1
ATOM 813 O O . MET A 1 106 ? 18.151 -13.383 -14.735 1.00 35.69 106 MET A O 1
ATOM 817 N N . ASN A 1 107 ? 17.231 -11.939 -16.177 1.00 34.59 107 ASN A N 1
ATOM 818 C CA . ASN A 1 107 ? 18.362 -11.003 -16.147 1.00 34.59 107 ASN A CA 1
ATOM 819 C C . ASN A 1 107 ? 18.596 -10.409 -14.749 1.00 34.59 107 ASN A C 1
ATOM 821 O O . ASN A 1 107 ? 19.741 -10.246 -14.324 1.00 34.59 107 ASN A O 1
ATOM 825 N N . TYR A 1 108 ? 17.526 -10.139 -13.998 1.00 35.81 108 TYR A N 1
ATOM 826 C CA . TYR A 1 108 ? 17.627 -9.688 -12.614 1.00 35.81 108 TYR A CA 1
ATOM 827 C C . TYR A 1 108 ? 18.184 -10.788 -11.691 1.00 35.81 108 TYR A C 1
ATOM 829 O O . TYR A 1 108 ? 19.119 -10.523 -10.930 1.00 35.81 108 TYR A O 1
ATOM 837 N N . PHE A 1 109 ? 17.711 -12.033 -11.830 1.00 34.59 109 PHE A N 1
ATOM 838 C CA . PHE A 1 109 ? 18.195 -13.188 -11.059 1.00 34.59 109 PHE A CA 1
ATOM 839 C C . PHE A 1 109 ? 19.683 -13.490 -11.323 1.00 34.59 109 PHE A C 1
ATOM 841 O O . PHE A 1 109 ? 20.454 -13.699 -10.385 1.00 34.59 109 PHE A O 1
ATOM 848 N N . PHE A 1 110 ? 20.122 -13.415 -12.585 1.00 36.69 110 PHE A N 1
ATOM 849 C CA . PHE A 1 110 ? 21.533 -13.558 -12.959 1.00 36.69 110 PHE A CA 1
ATOM 850 C C . PHE A 1 110 ? 22.401 -12.391 -12.454 1.00 36.69 110 PHE A C 1
ATOM 852 O O . PHE A 1 110 ? 23.537 -12.606 -12.024 1.00 36.69 110 PHE A O 1
ATOM 859 N N . SER A 1 111 ? 21.874 -11.160 -12.424 1.00 34.00 111 SER A N 1
ATOM 860 C CA . SER A 1 111 ? 22.611 -9.990 -11.916 1.00 34.00 111 SER A CA 1
ATOM 861 C C . SER A 1 111 ? 22.808 -9.995 -10.391 1.00 34.00 111 SER A C 1
ATOM 863 O O . SER A 1 111 ? 23.859 -9.568 -9.904 1.00 34.00 111 SER A O 1
ATOM 865 N N . LEU A 1 112 ? 21.840 -10.530 -9.636 1.00 30.75 112 LEU A N 1
ATOM 866 C CA . LEU A 1 112 ? 21.918 -10.671 -8.178 1.00 30.75 112 LEU A CA 1
ATOM 867 C C . LEU A 1 112 ? 22.958 -11.717 -7.754 1.00 30.75 112 LEU A C 1
ATOM 869 O O . LEU A 1 112 ? 23.675 -11.513 -6.771 1.00 30.75 112 LEU A O 1
ATOM 873 N N . TYR A 1 113 ? 23.092 -12.804 -8.516 1.00 33.88 113 TYR A N 1
ATOM 874 C CA . TYR A 1 113 ? 24.069 -13.858 -8.230 1.00 33.88 113 TYR A CA 1
ATOM 875 C C . TYR A 1 113 ? 25.510 -13.449 -8.584 1.00 33.88 113 TYR A C 1
ATOM 877 O O . TYR A 1 113 ? 26.440 -13.758 -7.835 1.00 33.88 113 TYR A O 1
ATOM 885 N N . ASN A 1 114 ? 25.694 -12.665 -9.654 1.00 32.50 114 ASN A N 1
ATOM 886 C CA . ASN A 1 114 ? 27.009 -12.195 -10.113 1.00 32.50 114 ASN A CA 1
ATOM 887 C C . ASN A 1 114 ? 27.723 -11.246 -9.133 1.00 32.50 114 ASN A C 1
ATOM 889 O O . ASN A 1 114 ? 28.952 -11.202 -9.103 1.00 32.50 114 ASN A O 1
ATOM 893 N N . ARG A 1 115 ? 26.993 -10.495 -8.295 1.00 33.91 115 ARG A N 1
ATOM 894 C CA . ARG A 1 115 ? 27.611 -9.538 -7.352 1.00 33.91 115 ARG A CA 1
ATOM 895 C C . ARG A 1 115 ? 28.024 -10.134 -6.006 1.00 33.91 115 ARG A C 1
ATOM 897 O O . ARG A 1 115 ? 28.862 -9.537 -5.337 1.00 33.91 115 ARG A O 1
ATOM 904 N N . LYS A 1 116 ? 27.458 -11.274 -5.591 1.00 31.39 116 LYS A N 1
ATOM 905 C CA . LYS A 1 116 ? 27.673 -11.822 -4.238 1.00 31.39 116 LYS A CA 1
ATOM 906 C C . LYS A 1 116 ? 28.863 -12.784 -4.129 1.00 31.39 116 LYS A C 1
ATOM 908 O O . LYS A 1 116 ? 29.399 -12.917 -3.034 1.00 31.39 116 LYS A O 1
ATOM 913 N N . TYR A 1 117 ? 29.293 -13.425 -5.221 1.00 30.70 117 TYR A N 1
ATOM 914 C CA . TYR A 1 117 ? 30.245 -14.544 -5.130 1.00 30.70 117 TYR A CA 1
ATOM 915 C C . TYR A 1 117 ? 31.541 -14.438 -5.948 1.00 30.70 117 TYR A C 1
ATOM 917 O O . TYR A 1 117 ? 32.367 -15.322 -5.781 1.00 30.70 117 TYR A O 1
ATOM 925 N N . GLN A 1 118 ? 31.773 -13.394 -6.762 1.00 29.98 118 GLN A N 1
ATOM 926 C CA . GLN A 1 118 ? 33.013 -13.233 -7.563 1.00 29.98 118 GLN A CA 1
ATOM 927 C C . GLN A 1 118 ? 33.525 -14.548 -8.199 1.00 29.98 118 GLN A C 1
ATOM 929 O O . GLN A 1 118 ? 34.716 -14.845 -8.160 1.00 29.98 118 GLN A O 1
ATOM 934 N N . TYR A 1 119 ? 32.627 -15.357 -8.760 1.00 27.27 119 TYR A N 1
ATOM 935 C CA . TYR A 1 119 ? 33.003 -16.584 -9.451 1.00 27.27 119 TYR A CA 1
ATOM 936 C C . TYR A 1 119 ? 32.636 -16.480 -10.925 1.00 27.27 119 TYR A C 1
ATOM 938 O O . TYR A 1 119 ? 31.484 -16.238 -11.278 1.00 27.27 119 TYR A O 1
ATOM 946 N N . ASP A 1 120 ? 33.648 -16.690 -11.757 1.00 32.38 120 ASP A N 1
ATOM 947 C CA . ASP A 1 120 ? 33.541 -16.944 -13.184 1.00 32.38 120 ASP A CA 1
ATOM 948 C C . ASP A 1 120 ? 33.103 -18.407 -13.362 1.00 32.38 120 ASP A C 1
ATOM 950 O O . ASP A 1 120 ? 33.850 -19.325 -13.024 1.00 32.38 120 ASP A O 1
ATOM 954 N N . PHE A 1 121 ? 31.866 -18.645 -13.805 1.00 28.58 121 PHE A N 1
ATOM 955 C CA . PHE A 1 121 ? 31.409 -19.987 -14.175 1.00 28.58 121 PHE A CA 1
ATOM 956 C C . PHE A 1 121 ? 30.627 -19.954 -15.485 1.00 28.58 121 PHE A C 1
ATOM 958 O O . PHE A 1 121 ? 29.402 -19.850 -15.534 1.00 28.58 121 PHE A O 1
ATOM 965 N N . THR A 1 122 ? 31.381 -20.129 -16.565 1.00 27.39 122 THR A N 1
ATOM 966 C CA . THR A 1 122 ? 30.942 -20.855 -17.753 1.00 27.39 122 THR A CA 1
ATOM 967 C C . THR A 1 122 ? 30.800 -22.345 -17.394 1.00 27.39 122 THR A C 1
ATOM 969 O O . THR A 1 122 ? 31.687 -22.931 -16.783 1.00 27.39 122 THR A O 1
ATOM 972 N N . ASN A 1 123 ? 29.680 -22.961 -17.786 1.00 30.84 123 ASN A N 1
ATOM 973 C CA . ASN A 1 123 ? 29.325 -24.384 -17.628 1.00 30.84 123 ASN A CA 1
ATOM 974 C C . ASN A 1 123 ? 29.041 -24.906 -16.205 1.00 30.84 123 ASN A C 1
ATOM 976 O O . ASN A 1 123 ? 29.946 -25.349 -15.503 1.00 30.84 123 ASN A O 1
ATOM 980 N N . LEU A 1 124 ? 27.754 -25.077 -15.862 1.00 24.39 124 LEU A N 1
ATOM 981 C CA . LEU A 1 124 ? 27.347 -26.249 -15.078 1.00 24.39 124 LEU A CA 1
ATOM 982 C C . LEU A 1 124 ? 25.898 -26.697 -15.336 1.00 24.39 124 LEU A C 1
ATOM 984 O O . LEU A 1 124 ? 24.924 -25.980 -15.131 1.00 24.39 124 LEU A O 1
ATOM 988 N N . SER A 1 125 ? 25.821 -27.948 -15.778 1.00 26.78 125 SER A N 1
ATOM 989 C CA . SER A 1 125 ? 24.683 -28.858 -15.864 1.00 26.78 125 SER A CA 1
ATOM 990 C C . SER A 1 125 ? 24.007 -29.098 -14.507 1.00 26.78 125 SER A C 1
ATOM 992 O O . SER A 1 125 ? 24.671 -29.434 -13.528 1.00 26.78 125 SER A O 1
ATOM 994 N N . LEU A 1 126 ? 22.676 -28.981 -14.475 1.00 26.12 126 LEU A N 1
ATOM 995 C CA . LEU A 1 126 ? 21.834 -29.059 -13.276 1.00 26.12 126 LEU A CA 1
ATOM 996 C C . LEU A 1 126 ? 21.305 -30.481 -13.001 1.00 26.12 126 LEU A C 1
ATOM 998 O O . LEU A 1 126 ? 20.681 -31.128 -13.844 1.00 26.12 126 LEU A O 1
ATOM 1002 N N . THR A 1 127 ? 21.523 -30.943 -11.774 1.00 23.48 127 THR A N 1
ATOM 1003 C CA . THR A 1 127 ? 20.988 -32.157 -11.133 1.00 23.48 127 THR A CA 1
ATOM 1004 C C . THR A 1 127 ? 19.952 -31.685 -10.082 1.00 23.48 127 THR A C 1
ATOM 1006 O O . THR A 1 127 ? 20.235 -30.747 -9.351 1.00 23.48 127 THR A O 1
ATOM 1009 N N . CYS A 1 128 ? 18.673 -32.104 -10.020 1.00 28.67 128 CYS A N 1
ATOM 1010 C CA . CYS A 1 128 ? 18.105 -33.364 -9.500 1.00 28.67 128 CYS A CA 1
ATOM 1011 C C . CYS A 1 128 ? 16.535 -33.286 -9.408 1.00 28.67 128 CYS A C 1
ATOM 1013 O O . CYS A 1 128 ? 15.974 -32.202 -9.360 1.00 28.67 128 CYS A O 1
ATOM 1015 N N . ARG A 1 129 ? 15.873 -34.464 -9.338 1.00 25.94 129 ARG A N 1
ATOM 1016 C CA . ARG A 1 129 ? 14.438 -34.902 -9.141 1.00 25.94 129 ARG A CA 1
ATOM 1017 C C . ARG A 1 129 ? 13.522 -34.013 -8.237 1.00 25.94 129 ARG A C 1
ATOM 1019 O O . ARG A 1 129 ? 14.044 -33.529 -7.245 1.00 25.94 129 ARG A O 1
ATOM 1026 N N . GLY A 1 130 ? 12.177 -33.843 -8.349 1.00 26.34 130 GLY A N 1
ATOM 1027 C CA . GLY A 1 130 ? 11.036 -34.444 -9.102 1.00 26.34 130 GLY A CA 1
ATOM 1028 C C . GLY A 1 130 ? 9.610 -34.112 -8.512 1.00 26.34 130 GLY A C 1
ATOM 1029 O O . GLY A 1 130 ? 9.547 -33.879 -7.303 1.00 26.34 130 GLY A O 1
ATOM 1030 N N . ARG A 1 131 ? 8.565 -34.165 -9.391 1.00 29.55 131 ARG A N 1
ATOM 1031 C CA . ARG A 1 131 ? 7.047 -34.143 -9.379 1.00 29.55 131 ARG A CA 1
ATOM 1032 C C . ARG A 1 131 ? 6.195 -33.005 -8.736 1.00 29.55 131 ARG A C 1
ATOM 1034 O O . ARG A 1 131 ? 6.206 -32.831 -7.526 1.00 29.55 131 ARG A O 1
ATOM 1041 N N . VAL A 1 132 ? 5.364 -32.376 -9.592 1.00 36.56 132 VAL A N 1
ATOM 1042 C CA . VAL A 1 132 ? 4.429 -31.228 -9.412 1.00 36.56 132 VAL A CA 1
ATOM 1043 C C . VAL A 1 132 ? 2.990 -31.665 -9.106 1.00 36.56 132 VAL A C 1
ATOM 1045 O O . VAL A 1 132 ? 2.557 -32.722 -9.570 1.00 36.56 132 VAL A O 1
ATOM 1048 N N . THR A 1 133 ? 2.226 -30.847 -8.375 1.00 38.47 133 THR A N 1
ATOM 1049 C CA . THR A 1 133 ? 0.802 -31.078 -8.075 1.00 38.47 133 THR A CA 1
ATOM 1050 C C . THR A 1 133 ? -0.153 -30.399 -9.083 1.00 38.47 133 THR A C 1
ATOM 1052 O O . THR A 1 133 ? 0.174 -29.365 -9.668 1.00 38.47 133 THR A O 1
ATOM 1055 N N . PRO A 1 134 ? -1.383 -30.918 -9.281 1.00 39.75 134 PRO A N 1
ATOM 1056 C CA . PRO A 1 134 ? -2.359 -30.330 -10.211 1.00 39.75 134 PRO A CA 1
ATOM 1057 C C . PRO A 1 134 ? -2.748 -28.868 -9.917 1.00 39.75 134 PRO A C 1
ATOM 1059 O O . PRO A 1 134 ? -3.057 -28.119 -10.842 1.00 39.75 134 PRO A O 1
ATOM 1062 N N . GLY A 1 135 ? -2.708 -28.443 -8.648 1.00 40.12 135 GLY A N 1
ATOM 1063 C CA . GLY A 1 135 ? -3.014 -27.060 -8.258 1.00 40.12 135 GLY A CA 1
ATOM 1064 C C . GLY A 1 135 ? -1.954 -26.056 -8.722 1.00 40.12 135 GLY A C 1
ATOM 1065 O O . GLY A 1 135 ? -2.289 -24.943 -9.126 1.00 40.12 135 GLY A O 1
ATOM 1066 N N . GLU A 1 136 ? -0.687 -26.472 -8.746 1.00 39.09 136 GLU A N 1
ATOM 1067 C CA . GLU A 1 136 ? 0.443 -25.646 -9.190 1.00 39.09 136 GLU A CA 1
ATOM 1068 C C . GLU A 1 136 ? 0.415 -25.443 -10.712 1.00 39.09 136 GLU A C 1
ATOM 1070 O O . GLU A 1 136 ? 0.591 -24.323 -11.192 1.00 39.09 136 GLU A O 1
ATOM 1075 N N . MET A 1 137 ? 0.064 -26.480 -11.483 1.00 41.56 137 MET A N 1
ATOM 1076 C CA . MET A 1 137 ? -0.157 -26.353 -12.932 1.00 41.56 137 MET A CA 1
ATOM 1077 C C . MET A 1 137 ? -1.278 -25.360 -13.270 1.00 41.56 137 MET A C 1
ATOM 1079 O O . MET A 1 137 ? -1.178 -24.613 -14.247 1.00 41.56 137 MET A O 1
ATOM 1083 N N . GLN A 1 138 ? -2.337 -25.317 -12.459 1.00 42.97 138 GLN A N 1
ATOM 1084 C CA . GLN A 1 138 ? -3.465 -24.416 -12.685 1.00 42.97 138 GLN A CA 1
ATOM 1085 C C . GLN A 1 138 ? -3.125 -22.953 -12.358 1.00 42.97 138 GLN A C 1
ATOM 1087 O O . GLN A 1 138 ? -3.572 -22.052 -13.069 1.00 42.97 138 GLN A O 1
ATOM 1092 N N . PHE A 1 139 ? -2.277 -22.706 -11.355 1.00 42.09 139 PHE A N 1
ATOM 1093 C CA . PHE A 1 139 ? -1.754 -21.375 -11.033 1.00 42.09 139 PHE A CA 1
ATOM 1094 C C . PHE A 1 139 ? -0.914 -20.794 -12.187 1.00 42.09 139 PHE A C 1
ATOM 1096 O O . PHE A 1 139 ? -1.185 -19.683 -12.648 1.00 42.09 139 PHE A O 1
ATOM 1103 N N . PHE A 1 140 ? 0.035 -21.563 -12.736 1.00 40.94 140 PHE A N 1
ATOM 1104 C CA . PHE A 1 140 ? 0.888 -21.103 -13.845 1.00 40.94 140 PHE A CA 1
ATOM 1105 C C . PHE A 1 140 ? 0.132 -20.908 -15.160 1.00 40.94 140 PHE A C 1
ATOM 1107 O O . PHE A 1 140 ? 0.349 -19.908 -15.848 1.00 40.94 140 PHE A O 1
ATOM 1114 N N . ALA A 1 141 ? -0.805 -21.803 -15.483 1.00 42.19 141 ALA A N 1
ATOM 1115 C CA . ALA A 1 141 ? -1.659 -21.672 -16.665 1.00 42.19 141 ALA A CA 1
ATOM 1116 C C . ALA A 1 141 ? -2.567 -20.436 -16.627 1.00 42.19 141 ALA A C 1
ATOM 1118 O O . ALA A 1 141 ? -2.904 -19.896 -17.679 1.00 42.19 141 ALA A O 1
ATOM 1119 N N . THR A 1 142 ? -2.936 -19.978 -15.430 1.00 40.25 142 THR A N 1
ATOM 1120 C CA . THR A 1 142 ? -3.837 -18.834 -15.253 1.00 40.25 142 THR A CA 1
ATOM 1121 C C . THR A 1 142 ? -3.108 -17.493 -15.386 1.00 40.25 142 THR A C 1
ATOM 1123 O O . THR A 1 142 ? -3.661 -16.567 -15.972 1.00 40.25 142 THR A O 1
ATOM 1126 N N . TYR A 1 143 ? -1.870 -17.376 -14.888 1.00 34.50 143 TYR A N 1
ATOM 1127 C CA . TYR A 1 143 ? -1.162 -16.082 -14.820 1.00 34.50 143 TYR A CA 1
ATOM 1128 C C . TYR A 1 143 ? -0.062 -15.876 -15.836 1.00 34.50 143 TYR A C 1
ATOM 1130 O O . TYR A 1 143 ? 0.281 -14.735 -16.137 1.00 34.50 143 TYR A O 1
ATOM 1138 N N . TYR A 1 144 ? 0.477 -16.962 -16.378 1.00 38.56 144 TYR A N 1
ATOM 1139 C CA . TYR A 1 144 ? 1.554 -16.900 -17.350 1.00 38.56 144 TYR A CA 1
ATOM 1140 C C . TYR A 1 144 ? 1.189 -17.735 -18.586 1.00 38.56 144 TYR A C 1
ATOM 1142 O O . TYR A 1 144 ? 1.887 -18.690 -18.931 1.00 38.56 144 TYR A O 1
ATOM 1150 N N . PRO A 1 145 ? 0.085 -17.407 -19.289 1.00 37.69 145 PRO A N 1
ATOM 1151 C CA . PRO A 1 145 ? -0.370 -18.190 -20.438 1.00 37.69 145 PRO A CA 1
ATOM 1152 C C . PRO A 1 145 ? 0.663 -18.209 -21.577 1.00 37.69 145 PRO A C 1
ATOM 1154 O O . PRO A 1 145 ? 0.792 -19.222 -22.261 1.00 37.69 145 PRO A O 1
ATOM 1157 N N . GLY A 1 146 ? 1.452 -17.137 -21.741 1.00 37.19 146 GLY A N 1
ATOM 1158 C CA . GLY A 1 146 ? 2.572 -17.076 -22.692 1.00 37.19 146 GLY A CA 1
ATOM 1159 C C . GLY A 1 146 ? 3.745 -17.985 -22.310 1.00 37.19 146 GLY A C 1
ATOM 1160 O O . GLY A 1 146 ? 4.319 -18.649 -23.173 1.00 37.19 146 GLY A O 1
ATOM 1161 N N . PHE A 1 147 ? 4.034 -18.098 -21.013 1.00 39.34 147 PHE A N 1
ATOM 1162 C CA . PHE A 1 147 ? 5.029 -19.019 -20.466 1.00 39.34 147 PHE A CA 1
ATOM 1163 C C . PHE A 1 147 ? 4.609 -20.481 -20.684 1.00 39.34 147 PHE A C 1
ATOM 1165 O O . PHE A 1 147 ? 5.378 -21.261 -21.235 1.00 39.34 147 PHE A O 1
ATOM 1172 N N . MET A 1 148 ? 3.356 -20.838 -20.371 1.00 42.09 148 MET A N 1
ATOM 1173 C CA . MET A 1 148 ? 2.838 -22.199 -20.584 1.00 42.09 148 MET A CA 1
ATOM 1174 C C . MET A 1 148 ? 2.712 -22.571 -22.063 1.00 42.09 148 MET A C 1
ATOM 1176 O O . MET A 1 148 ? 2.946 -23.721 -22.428 1.00 42.09 148 MET A O 1
ATOM 1180 N N . LYS A 1 149 ? 2.375 -21.608 -22.928 1.00 40.62 149 LYS A N 1
ATOM 1181 C CA . LYS A 1 149 ? 2.390 -21.790 -24.383 1.00 40.62 149 LYS A CA 1
ATOM 1182 C C . LYS A 1 149 ? 3.810 -22.039 -24.899 1.00 40.62 149 LYS A C 1
ATOM 1184 O O . LYS A 1 149 ? 4.006 -22.968 -25.667 1.00 40.62 149 LYS A O 1
ATOM 1189 N N . SER A 1 150 ? 4.796 -21.280 -24.418 1.00 42.00 150 SER A N 1
ATOM 1190 C CA . SER A 1 150 ? 6.207 -21.440 -24.801 1.00 42.00 150 SER A CA 1
ATOM 1191 C C . SER A 1 150 ? 6.802 -22.764 -24.305 1.00 42.00 150 SER A C 1
ATOM 1193 O O . SER A 1 150 ? 7.562 -23.395 -25.030 1.00 42.00 150 SER A O 1
ATOM 1195 N N . ILE A 1 151 ? 6.417 -23.218 -23.105 1.00 42.47 151 ILE A N 1
ATOM 1196 C CA . ILE A 1 151 ? 6.781 -24.535 -22.554 1.00 42.47 151 ILE A CA 1
ATOM 1197 C C . ILE A 1 151 ? 6.192 -25.659 -23.423 1.00 42.47 151 ILE A C 1
ATOM 1199 O O . ILE A 1 151 ? 6.933 -26.544 -23.839 1.00 42.47 151 ILE A O 1
ATOM 1203 N N . ARG A 1 152 ? 4.895 -25.592 -23.768 1.00 43.78 152 ARG A N 1
ATOM 1204 C CA . ARG A 1 152 ? 4.220 -26.601 -24.611 1.00 43.78 152 ARG A CA 1
ATOM 1205 C C . ARG A 1 152 ? 4.733 -26.625 -26.050 1.00 43.78 152 ARG A C 1
ATOM 1207 O O . ARG A 1 152 ? 4.925 -27.692 -26.616 1.00 43.78 152 ARG A O 1
ATOM 1214 N N . GLU A 1 153 ? 4.994 -25.461 -26.641 1.00 43.00 153 GLU A N 1
ATOM 1215 C CA . GLU A 1 153 ? 5.590 -25.362 -27.979 1.00 43.00 153 GLU A CA 1
ATOM 1216 C C . GLU A 1 153 ? 7.040 -25.869 -27.999 1.00 43.00 153 GLU A C 1
ATOM 1218 O O . GLU A 1 153 ? 7.483 -26.406 -29.017 1.00 43.00 153 GLU A O 1
ATOM 1223 N N . LEU A 1 154 ? 7.778 -25.740 -26.887 1.00 37.44 154 LEU A N 1
ATOM 1224 C CA . LEU A 1 154 ? 9.063 -26.415 -26.711 1.00 37.44 154 LEU A CA 1
ATOM 1225 C C . LEU A 1 154 ? 8.871 -27.935 -26.629 1.00 37.44 154 LEU A C 1
ATOM 1227 O O . LEU A 1 154 ? 9.540 -28.644 -27.375 1.00 37.44 154 LEU A O 1
ATOM 1231 N N . GLU A 1 155 ? 7.956 -28.429 -25.787 1.00 40.00 155 GLU A N 1
ATOM 1232 C CA . GLU A 1 155 ? 7.643 -29.862 -25.620 1.00 40.00 155 GLU A CA 1
ATOM 1233 C C . GLU A 1 155 ? 7.218 -30.542 -26.932 1.00 40.00 155 GLU A C 1
ATOM 1235 O O . GLU A 1 155 ? 7.605 -31.679 -27.184 1.00 40.00 155 GLU A O 1
ATOM 1240 N N . GLU A 1 156 ? 6.468 -29.853 -27.797 1.00 42.31 156 GLU A N 1
ATOM 1241 C CA . GLU A 1 156 ? 6.039 -30.375 -29.103 1.00 42.31 156 GLU A CA 1
ATOM 1242 C C . GLU A 1 156 ? 7.171 -30.410 -30.144 1.00 42.31 156 GLU A C 1
ATOM 1244 O O . GLU A 1 156 ? 7.203 -31.291 -31.006 1.00 42.31 156 GLU A O 1
ATOM 1249 N N . LYS A 1 157 ? 8.109 -29.455 -30.095 1.00 38.22 157 LYS A N 1
ATOM 1250 C CA . LYS A 1 157 ? 9.171 -29.294 -31.111 1.00 38.22 157 LYS A CA 1
ATOM 1251 C C . LYS A 1 157 ? 10.439 -30.080 -30.819 1.00 38.22 157 LYS A C 1
ATOM 1253 O O . LYS A 1 157 ? 11.366 -30.096 -31.628 1.00 38.22 157 LYS A O 1
ATOM 1258 N N . THR A 1 158 ? 10.513 -30.716 -29.665 1.00 32.25 158 THR A N 1
ATOM 1259 C CA . THR A 1 158 ? 11.726 -31.369 -29.200 1.00 32.25 158 THR A CA 1
ATOM 1260 C C . THR A 1 158 ? 11.337 -32.696 -28.554 1.00 32.25 158 THR A C 1
ATOM 1262 O O . THR A 1 158 ? 10.350 -32.784 -27.835 1.00 32.25 158 THR A O 1
ATOM 1265 N N . ASN A 1 159 ? 12.074 -33.774 -28.839 1.00 36.97 159 ASN A N 1
ATOM 1266 C CA . ASN A 1 159 ? 11.763 -35.117 -28.327 1.00 36.97 159 ASN A CA 1
ATOM 1267 C C . ASN A 1 159 ? 12.180 -35.243 -26.846 1.00 36.97 159 ASN A C 1
ATOM 1269 O O . ASN A 1 159 ? 13.047 -36.035 -26.472 1.00 36.97 159 ASN A O 1
ATOM 1273 N N . LEU A 1 160 ? 11.639 -34.360 -26.010 1.00 38.94 160 LEU A N 1
ATOM 1274 C CA . LEU A 1 160 ? 12.079 -34.091 -24.652 1.00 38.94 160 LEU A CA 1
ATOM 1275 C C . LEU A 1 160 ? 11.240 -34.868 -23.640 1.00 38.94 160 LEU A C 1
ATOM 1277 O O . LEU A 1 160 ? 10.698 -34.316 -22.690 1.00 38.94 160 LEU A O 1
ATOM 1281 N N . ALA A 1 161 ? 11.334 -36.196 -23.710 1.00 33.91 161 ALA A N 1
ATOM 1282 C CA . ALA A 1 161 ? 11.133 -37.055 -22.535 1.00 33.91 161 ALA A CA 1
ATOM 1283 C C . ALA A 1 161 ? 12.113 -36.719 -21.373 1.00 33.91 161 ALA A C 1
ATOM 1285 O O . ALA A 1 161 ? 12.077 -37.321 -20.305 1.00 33.91 161 ALA A O 1
ATOM 1286 N N . TYR A 1 162 ? 13.014 -35.752 -21.578 1.00 32.31 162 TYR A N 1
ATOM 1287 C CA . TYR A 1 162 ? 14.009 -35.259 -20.633 1.00 32.31 162 TYR A CA 1
ATOM 1288 C C . TYR A 1 162 ? 13.521 -34.061 -19.783 1.00 32.31 162 TYR A C 1
ATOM 1290 O O . TYR A 1 162 ? 14.221 -33.671 -18.845 1.00 32.31 162 TYR A O 1
ATOM 1298 N N . PHE A 1 163 ? 12.345 -33.486 -20.092 1.00 32.94 163 PHE A N 1
ATOM 1299 C CA . PHE A 1 163 ? 11.869 -32.196 -19.558 1.00 32.94 163 PHE A CA 1
ATOM 1300 C C . PHE A 1 163 ? 10.849 -32.264 -18.415 1.00 32.94 163 PHE A C 1
ATOM 1302 O O . PHE A 1 163 ? 10.439 -31.216 -17.928 1.00 32.94 163 PHE A O 1
ATOM 1309 N N . GLU A 1 164 ? 10.595 -33.443 -17.834 1.00 33.50 164 GLU A N 1
ATOM 1310 C CA . GLU A 1 164 ? 9.900 -33.604 -16.533 1.00 33.50 164 GLU A CA 1
ATOM 1311 C C . GLU A 1 164 ? 10.615 -32.901 -15.333 1.00 33.50 164 GLU A C 1
ATOM 1313 O O . GLU A 1 164 ? 10.407 -33.246 -14.168 1.00 33.50 164 GLU A O 1
ATOM 1318 N N . ARG A 1 165 ? 11.544 -31.965 -15.581 1.00 33.16 165 ARG A N 1
ATOM 1319 C CA . ARG A 1 165 ? 12.449 -31.341 -14.603 1.00 33.16 165 ARG A CA 1
ATOM 1320 C C . ARG A 1 165 ? 12.568 -29.814 -14.690 1.00 33.16 165 ARG A C 1
ATOM 1322 O O . ARG A 1 165 ? 13.284 -29.258 -13.860 1.00 33.16 165 ARG A O 1
ATOM 1329 N N . VAL A 1 166 ? 11.885 -29.127 -15.609 1.00 35.03 166 VAL A N 1
ATOM 1330 C CA . VAL A 1 166 ? 11.836 -27.644 -15.587 1.00 35.03 166 VAL A CA 1
ATOM 1331 C C . VAL A 1 166 ? 11.096 -27.150 -14.339 1.00 35.03 166 VAL A C 1
ATOM 1333 O O . VAL A 1 166 ? 11.526 -26.202 -13.683 1.00 35.03 166 VAL A O 1
ATOM 1336 N N . ASP A 1 167 ? 10.071 -27.884 -13.920 1.00 33.56 167 ASP A N 1
ATOM 1337 C CA . ASP A 1 167 ? 9.271 -27.571 -12.738 1.00 33.56 167 ASP A CA 1
ATOM 1338 C C . ASP A 1 167 ? 10.079 -27.586 -11.426 1.00 33.56 167 ASP A C 1
ATOM 1340 O O . ASP A 1 167 ? 9.808 -26.829 -10.502 1.00 33.56 167 ASP A O 1
ATOM 1344 N N . ALA A 1 168 ? 11.127 -28.412 -11.344 1.00 32.34 168 ALA A N 1
ATOM 1345 C CA . ALA A 1 168 ? 11.989 -28.511 -10.163 1.00 32.34 168 ALA A CA 1
ATOM 1346 C C . ALA A 1 168 ? 13.014 -27.364 -10.048 1.00 32.34 168 ALA A C 1
ATOM 1348 O O . ALA A 1 168 ? 13.639 -27.197 -9.001 1.00 32.34 168 ALA A O 1
ATOM 1349 N N . PHE A 1 169 ? 13.222 -26.606 -11.128 1.00 33.06 169 PHE A N 1
ATOM 1350 C CA . PHE A 1 169 ? 14.214 -25.533 -11.215 1.00 33.06 169 PHE A CA 1
ATOM 1351 C C . PHE A 1 169 ? 13.629 -24.173 -10.817 1.00 33.06 169 PHE A C 1
ATOM 1353 O O . PHE A 1 169 ? 14.297 -23.381 -10.156 1.00 33.06 169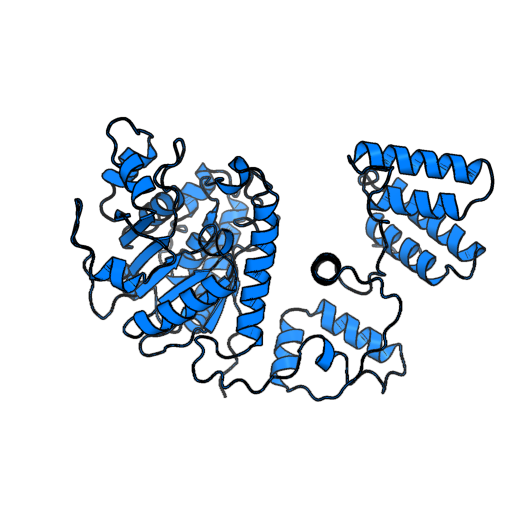 PHE A O 1
ATOM 1360 N N . LEU A 1 170 ? 12.366 -23.928 -11.171 1.00 33.59 170 LEU A N 1
ATOM 1361 C CA . LEU A 1 170 ? 11.645 -22.700 -10.826 1.00 33.59 170 LEU A CA 1
ATOM 1362 C C . LEU A 1 170 ? 11.062 -22.743 -9.403 1.00 33.59 170 LEU A C 1
ATOM 1364 O O . LEU A 1 170 ? 10.903 -21.696 -8.777 1.00 33.59 170 LEU A O 1
ATOM 1368 N N . PHE A 1 171 ? 10.824 -23.948 -8.866 1.00 37.84 171 PHE A N 1
ATOM 1369 C CA . PHE A 1 171 ? 10.270 -24.180 -7.526 1.00 37.84 171 PHE A CA 1
ATOM 1370 C C . PHE A 1 171 ? 11.204 -25.100 -6.727 1.00 37.84 171 PHE A C 1
ATOM 1372 O O . PHE A 1 171 ? 11.102 -26.327 -6.811 1.00 37.84 171 PHE A O 1
ATOM 1379 N N . PRO A 1 172 ? 12.160 -24.541 -5.959 1.00 31.44 172 PRO A N 1
ATOM 1380 C CA . PRO A 1 172 ? 13.054 -25.348 -5.140 1.00 31.44 172 PRO A CA 1
ATOM 1381 C C . PRO A 1 172 ? 12.229 -26.145 -4.129 1.00 31.44 172 PRO A C 1
ATOM 1383 O O . PRO A 1 172 ? 11.408 -25.560 -3.424 1.00 31.44 172 PRO A O 1
ATOM 1386 N N . ARG A 1 173 ? 12.474 -27.458 -4.025 1.00 33.16 173 ARG A N 1
ATOM 1387 C CA . ARG A 1 173 ? 11.824 -28.325 -3.030 1.00 33.16 173 ARG A CA 1
ATOM 1388 C C . ARG A 1 173 ? 11.862 -27.695 -1.642 1.00 33.16 173 ARG A C 1
ATOM 1390 O O . ARG A 1 173 ? 12.902 -27.186 -1.223 1.00 33.16 173 ARG A O 1
ATOM 1397 N N . SER A 1 174 ? 10.754 -27.838 -0.917 1.00 37.75 174 SER A N 1
ATOM 1398 C CA . SER A 1 174 ? 10.667 -27.580 0.513 1.00 37.75 174 SER A CA 1
ATOM 1399 C C . SER A 1 174 ? 11.866 -28.218 1.221 1.00 37.75 174 SER A C 1
ATOM 1401 O O . SER A 1 174 ? 11.917 -29.437 1.416 1.00 37.75 174 SER A O 1
ATOM 1403 N N . ALA A 1 175 ? 12.827 -27.403 1.659 1.00 36.16 175 ALA A N 1
ATOM 1404 C CA . ALA A 1 175 ? 13.473 -27.725 2.918 1.00 36.16 175 ALA A CA 1
ATOM 1405 C C . ALA A 1 175 ? 12.304 -27.853 3.898 1.00 36.16 175 ALA A C 1
ATOM 1407 O O . ALA A 1 175 ? 11.491 -26.934 3.965 1.00 36.16 175 ALA A O 1
ATOM 1408 N N . GLY A 1 176 ? 12.132 -29.014 4.526 1.00 39.25 176 GLY A N 1
ATOM 1409 C CA . GLY A 1 176 ? 11.030 -29.304 5.444 1.00 39.25 176 GLY A CA 1
ATOM 1410 C C . GLY A 1 176 ? 11.082 -28.452 6.714 1.00 39.25 176 GLY A C 1
ATOM 1411 O O . GLY A 1 176 ? 11.173 -28.990 7.810 1.00 39.25 176 GLY A O 1
ATOM 1412 N N . GLY A 1 177 ? 11.073 -27.129 6.566 1.00 46.09 177 GLY A N 1
ATOM 1413 C CA . GLY A 1 177 ? 10.827 -26.182 7.629 1.00 46.09 177 GLY A CA 1
ATOM 1414 C C . GLY A 1 177 ? 9.357 -26.269 7.984 1.00 46.09 177 GLY A C 1
ATOM 1415 O O . GLY A 1 177 ? 8.488 -26.191 7.114 1.00 46.09 177 GLY A O 1
ATOM 1416 N N . ASP A 1 178 ? 9.083 -26.473 9.264 1.00 54.25 178 ASP A N 1
ATOM 1417 C CA . ASP A 1 178 ? 7.729 -26.509 9.782 1.00 54.25 178 ASP A CA 1
ATOM 1418 C C . ASP A 1 178 ? 7.129 -25.089 9.682 1.00 54.25 178 ASP A C 1
ATOM 1420 O O . ASP A 1 178 ? 7.237 -24.280 10.598 1.00 54.25 178 ASP A O 1
ATOM 1424 N N . TYR A 1 179 ? 6.507 -24.748 8.542 1.00 66.62 179 TYR A N 1
ATOM 1425 C CA . TYR A 1 179 ? 5.787 -23.477 8.326 1.00 66.62 179 TYR A CA 1
ATOM 1426 C C . TYR A 1 179 ? 4.530 -23.353 9.207 1.00 66.62 179 TYR A C 1
ATOM 1428 O O . TYR A 1 179 ? 3.727 -22.433 9.036 1.00 66.62 179 TYR A O 1
ATOM 1436 N N . ARG A 1 180 ? 4.322 -24.265 10.165 1.00 64.12 180 ARG A N 1
ATOM 1437 C CA . ARG A 1 180 ? 3.283 -24.150 11.194 1.00 64.12 180 ARG A CA 1
ATOM 1438 C C . ARG A 1 180 ? 3.395 -22.848 11.980 1.00 64.12 180 ARG A C 1
ATOM 1440 O O . ARG A 1 180 ? 2.363 -22.226 12.214 1.00 64.12 180 ARG A O 1
ATOM 1447 N N . ASP A 1 181 ? 4.617 -22.413 12.281 1.00 72.31 181 ASP A N 1
ATOM 1448 C CA . ASP A 1 181 ? 4.871 -21.218 13.097 1.00 72.31 181 ASP A CA 1
ATOM 1449 C C . ASP A 1 181 ? 5.083 -19.934 12.273 1.00 72.31 181 ASP A C 1
ATOM 1451 O O . ASP A 1 181 ? 5.254 -18.852 12.837 1.00 72.31 181 ASP A O 1
ATOM 1455 N N . SER A 1 182 ? 5.046 -20.035 10.939 1.00 83.12 182 SER A N 1
ATOM 1456 C CA . SER A 1 182 ? 5.164 -18.892 10.027 1.00 83.12 182 SER A CA 1
ATOM 1457 C C . SER A 1 182 ? 3.825 -18.175 9.839 1.00 83.12 182 SER A C 1
ATOM 1459 O O . SER A 1 182 ? 2.757 -18.796 9.853 1.00 83.12 182 SER A O 1
ATOM 1461 N N . ALA A 1 183 ? 3.887 -16.863 9.595 1.00 85.50 183 ALA A N 1
ATOM 1462 C CA . ALA A 1 183 ? 2.726 -16.072 9.188 1.00 85.50 183 ALA A CA 1
ATOM 1463 C C . ALA A 1 183 ? 2.346 -16.261 7.709 1.00 85.50 183 ALA A C 1
ATOM 1465 O O . ALA A 1 183 ? 1.338 -15.712 7.267 1.00 85.50 183 ALA A O 1
ATOM 1466 N N . PHE A 1 184 ? 3.116 -17.041 6.950 1.00 83.06 184 PHE A N 1
ATOM 1467 C CA . PHE A 1 184 ? 2.834 -17.384 5.558 1.00 83.06 184 PHE A CA 1
ATOM 1468 C C . PHE A 1 184 ? 2.297 -18.820 5.452 1.00 83.06 184 PHE A C 1
ATOM 1470 O O . PHE A 1 184 ? 2.552 -19.671 6.320 1.00 83.06 184 PHE A O 1
ATOM 1477 N N . ASN A 1 185 ? 1.513 -19.107 4.410 1.00 75.00 185 ASN A N 1
ATOM 1478 C CA . ASN A 1 185 ? 1.012 -20.465 4.186 1.00 75.00 185 ASN A CA 1
ATOM 1479 C C . ASN A 1 185 ? 2.061 -21.347 3.519 1.00 75.00 185 ASN A C 1
ATOM 1481 O O . ASN A 1 185 ? 2.046 -22.558 3.741 1.00 75.00 185 ASN A O 1
ATOM 1485 N N . SER A 1 186 ? 2.968 -20.751 2.745 1.00 70.19 186 SER A N 1
ATOM 1486 C CA . SER A 1 186 ? 4.003 -21.481 2.025 1.00 70.19 186 SER A CA 1
ATOM 1487 C C . SER A 1 186 ? 5.291 -20.671 1.851 1.00 70.19 186 SER A C 1
ATOM 1489 O O . SER A 1 186 ? 5.332 -19.457 2.065 1.00 70.19 186 SER A O 1
ATOM 1491 N N . ILE A 1 187 ? 6.358 -21.365 1.455 1.00 67.88 187 ILE A N 1
ATOM 1492 C CA . ILE A 1 187 ? 7.649 -20.749 1.134 1.00 67.88 187 ILE A CA 1
ATOM 1493 C C . ILE A 1 187 ? 7.579 -19.926 -0.160 1.00 67.88 187 ILE A C 1
ATOM 1495 O O . ILE A 1 187 ? 8.312 -18.955 -0.314 1.00 67.88 187 ILE A O 1
ATOM 1499 N N . GLU A 1 188 ? 6.700 -20.290 -1.091 1.00 63.59 188 GLU A N 1
ATOM 1500 C CA . GLU A 1 188 ? 6.477 -19.585 -2.355 1.00 63.59 188 GLU A CA 1
ATOM 1501 C C . GLU A 1 188 ? 5.854 -18.209 -2.111 1.00 63.59 188 GLU A C 1
ATOM 1503 O O . GLU A 1 188 ? 6.320 -17.217 -2.668 1.00 63.59 188 GLU A O 1
ATOM 1508 N N . GLU A 1 189 ? 4.848 -18.143 -1.235 1.00 69.25 189 GLU A N 1
ATOM 1509 C CA . GLU A 1 189 ? 4.239 -16.891 -0.778 1.00 69.25 189 GLU A CA 1
ATOM 1510 C C . GLU A 1 189 ? 5.284 -15.961 -0.142 1.00 69.25 189 GLU A C 1
ATOM 1512 O O . GLU A 1 189 ? 5.385 -14.782 -0.491 1.00 69.25 189 GLU A O 1
ATOM 1517 N N . GLU A 1 190 ? 6.108 -16.505 0.754 1.00 74.81 190 GLU A N 1
ATOM 1518 C CA . GLU A 1 190 ? 7.190 -15.765 1.404 1.00 74.81 190 GLU A CA 1
ATOM 1519 C C . GLU A 1 190 ? 8.219 -15.242 0.383 1.00 74.81 190 GLU A C 1
ATOM 1521 O O . GLU A 1 190 ? 8.563 -14.058 0.388 1.00 74.81 190 GLU A O 1
ATOM 1526 N N . LYS A 1 191 ? 8.673 -16.100 -0.539 1.00 68.94 191 LYS A N 1
ATOM 1527 C CA . LYS A 1 191 ? 9.652 -15.744 -1.578 1.00 68.94 191 LYS A CA 1
ATOM 1528 C C . LYS A 1 191 ? 9.124 -14.723 -2.577 1.00 68.94 191 LYS A C 1
ATOM 1530 O O . LYS A 1 191 ? 9.897 -13.892 -3.049 1.00 68.94 191 LYS A O 1
ATOM 1535 N N . LEU A 1 192 ? 7.833 -14.761 -2.911 1.00 67.25 192 LEU A N 1
ATOM 1536 C CA . LEU A 1 192 ? 7.216 -13.741 -3.759 1.00 67.25 192 LEU A CA 1
ATOM 1537 C C . LEU A 1 192 ? 7.329 -12.365 -3.102 1.00 67.25 192 LEU A C 1
ATOM 1539 O O . LEU A 1 192 ? 7.701 -11.391 -3.759 1.00 67.25 192 LEU A O 1
ATOM 1543 N N . LEU A 1 193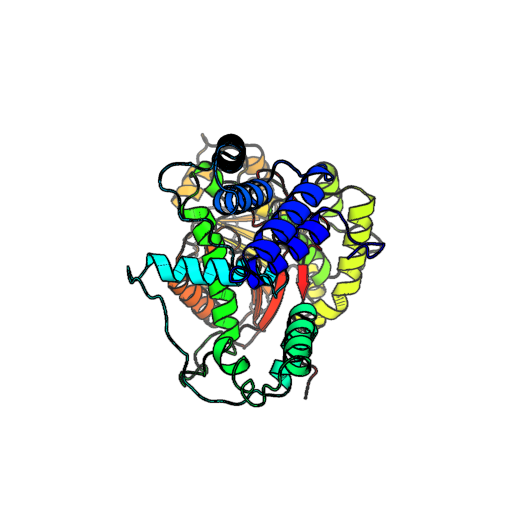 ? 7.035 -12.290 -1.803 1.00 72.12 193 LEU A N 1
ATOM 1544 C CA . LEU A 1 193 ? 7.128 -11.038 -1.069 1.00 72.12 193 LEU A CA 1
ATOM 1545 C C . LEU A 1 193 ? 8.582 -10.569 -0.948 1.00 72.12 193 LEU A C 1
ATOM 1547 O O . LEU A 1 193 ? 8.855 -9.404 -1.231 1.00 72.12 193 LEU A O 1
ATOM 1551 N N . GLN A 1 194 ? 9.516 -11.478 -0.646 1.00 76.88 194 GLN A N 1
ATOM 1552 C CA . GLN A 1 194 ? 10.953 -11.195 -0.678 1.00 76.88 194 GLN A CA 1
ATOM 1553 C C . GLN A 1 194 ? 11.381 -10.594 -2.019 1.00 76.88 194 GLN A C 1
ATOM 1555 O O . GLN A 1 194 ? 12.006 -9.537 -2.048 1.00 76.88 194 GLN A O 1
ATOM 1560 N N . PHE A 1 195 ? 11.009 -11.238 -3.126 1.00 66.19 195 PHE A N 1
ATOM 1561 C CA . PHE A 1 195 ? 11.366 -10.793 -4.469 1.00 66.19 195 PHE A CA 1
ATOM 1562 C C . PHE A 1 195 ? 10.865 -9.375 -4.758 1.00 66.19 195 PHE A C 1
ATOM 1564 O O . PHE A 1 195 ? 11.610 -8.553 -5.293 1.00 66.19 195 PHE A O 1
ATOM 1571 N N . VAL A 1 196 ? 9.610 -9.074 -4.406 1.00 66.38 196 VAL A N 1
ATOM 1572 C CA . VAL A 1 196 ? 9.042 -7.733 -4.595 1.00 66.38 196 VAL A CA 1
ATOM 1573 C C . VAL A 1 196 ? 9.820 -6.712 -3.770 1.00 66.38 196 VAL A C 1
ATOM 1575 O O . VAL A 1 196 ? 10.273 -5.710 -4.317 1.00 66.38 196 VAL A O 1
ATOM 1578 N N . VAL A 1 197 ? 10.025 -6.983 -2.482 1.00 68.94 197 VAL A N 1
ATOM 1579 C CA . VAL A 1 197 ? 10.749 -6.095 -1.566 1.00 68.94 197 VAL A CA 1
ATOM 1580 C C . VAL A 1 197 ? 12.155 -5.808 -2.082 1.00 68.94 197 VAL A C 1
ATOM 1582 O O . VAL A 1 197 ? 12.514 -4.651 -2.290 1.00 68.94 197 VAL A O 1
ATOM 1585 N N . GLU A 1 198 ? 12.928 -6.849 -2.379 1.00 67.19 198 GLU A N 1
ATOM 1586 C CA . GLU A 1 198 ? 14.290 -6.713 -2.884 1.00 67.19 198 GLU A CA 1
ATOM 1587 C C . GLU A 1 198 ? 14.317 -5.901 -4.185 1.00 67.19 198 GLU A C 1
ATOM 1589 O O . GLU A 1 198 ? 15.043 -4.906 -4.263 1.00 67.19 198 GLU A O 1
ATOM 1594 N N . LYS A 1 199 ? 13.468 -6.228 -5.172 1.00 66.56 199 LYS A N 1
ATOM 1595 C CA . LYS A 1 199 ? 13.400 -5.516 -6.461 1.00 66.56 199 LYS A CA 1
ATOM 1596 C C . LYS A 1 199 ? 13.327 -3.998 -6.286 1.00 66.56 199 LYS A C 1
ATOM 1598 O O . LYS A 1 199 ? 14.096 -3.273 -6.924 1.00 66.56 199 LYS A O 1
ATOM 1603 N N . TYR A 1 200 ? 12.436 -3.510 -5.425 1.00 63.38 200 TYR A N 1
ATOM 1604 C CA . TYR A 1 200 ? 12.268 -2.069 -5.230 1.00 63.38 200 TYR A CA 1
ATOM 1605 C C . TYR A 1 200 ? 13.325 -1.479 -4.290 1.00 63.38 200 TYR A C 1
ATOM 1607 O O . TYR A 1 200 ? 13.804 -0.377 -4.553 1.00 63.38 200 TYR A O 1
ATOM 1615 N N . GLN A 1 201 ? 13.809 -2.214 -3.286 1.00 63.81 201 GLN A N 1
ATOM 1616 C CA . GLN A 1 201 ? 14.939 -1.769 -2.458 1.00 63.81 201 GLN A CA 1
ATOM 1617 C C . GLN A 1 201 ? 16.197 -1.494 -3.268 1.00 63.81 201 GLN A C 1
ATOM 1619 O O . GLN A 1 201 ? 16.853 -0.470 -3.068 1.00 63.81 201 GLN A O 1
ATOM 1624 N N . TYR A 1 202 ? 16.528 -2.371 -4.216 1.00 51.66 202 TYR A N 1
ATOM 1625 C CA . TYR A 1 202 ? 17.690 -2.178 -5.080 1.00 51.66 202 TYR A CA 1
ATOM 1626 C C . TYR A 1 202 ? 17.558 -0.928 -5.958 1.00 51.66 202 TYR A C 1
ATOM 1628 O O . TYR A 1 202 ? 18.554 -0.227 -6.171 1.00 51.66 202 TYR A O 1
ATOM 1636 N N . SER A 1 203 ? 16.339 -0.601 -6.403 1.00 54.41 203 SER A N 1
ATOM 1637 C CA . SER A 1 203 ? 16.061 0.654 -7.110 1.00 54.41 203 SER A CA 1
ATOM 1638 C C . SER A 1 203 ? 16.360 1.873 -6.229 1.00 54.41 203 SER A C 1
ATOM 1640 O O . SER A 1 203 ? 16.907 2.869 -6.702 1.00 54.41 203 SER A O 1
ATOM 1642 N N . PHE A 1 204 ? 16.075 1.796 -4.928 1.00 56.75 204 PHE A N 1
ATOM 1643 C CA . PHE A 1 204 ? 16.329 2.890 -3.991 1.00 56.75 204 PHE A CA 1
ATOM 1644 C C . PHE A 1 204 ? 17.763 2.974 -3.494 1.00 56.75 204 PHE A C 1
ATOM 1646 O O . PHE A 1 204 ? 18.256 4.083 -3.305 1.00 56.75 204 PHE A O 1
ATOM 1653 N N . TYR A 1 205 ? 18.451 1.857 -3.251 1.00 55.19 205 TYR A N 1
ATOM 1654 C CA . TYR A 1 205 ? 19.803 1.873 -2.682 1.00 55.19 205 TYR A CA 1
ATOM 1655 C C . TYR A 1 205 ? 20.746 2.756 -3.510 1.00 55.19 205 TYR A C 1
ATOM 1657 O O . TYR A 1 205 ? 21.426 3.619 -2.952 1.00 55.19 205 TYR A O 1
ATOM 1665 N N . ASN A 1 206 ? 20.666 2.628 -4.837 1.00 51.41 206 ASN A N 1
ATOM 1666 C CA . ASN A 1 206 ? 21.490 3.361 -5.800 1.00 51.41 206 ASN A CA 1
ATOM 1667 C C . ASN A 1 206 ? 20.935 4.746 -6.183 1.00 51.41 206 ASN A C 1
ATOM 1669 O O . ASN A 1 206 ? 21.571 5.466 -6.949 1.00 51.41 206 ASN A O 1
ATOM 1673 N N . SER A 1 207 ? 19.758 5.123 -5.681 1.00 54.72 207 SER A N 1
ATOM 1674 C CA . SER A 1 207 ? 19.113 6.386 -6.040 1.00 54.72 207 SER A CA 1
ATOM 1675 C C . SER A 1 207 ? 19.580 7.549 -5.146 1.00 54.72 207 SER A C 1
ATOM 1677 O O . SER A 1 207 ? 19.835 7.350 -3.957 1.00 54.72 207 SER A O 1
ATOM 1679 N N . PRO A 1 208 ? 19.674 8.790 -5.659 1.00 56.28 208 PRO A N 1
ATOM 1680 C CA . PRO A 1 208 ? 19.876 9.984 -4.837 1.00 56.28 208 PRO A CA 1
ATOM 1681 C C . PRO A 1 208 ? 18.799 10.136 -3.750 1.00 56.28 208 PRO A C 1
ATOM 1683 O O . PRO A 1 208 ? 17.646 9.782 -3.975 1.00 56.28 208 PRO A O 1
ATOM 1686 N N . GLN A 1 209 ? 19.134 10.724 -2.594 1.00 58.41 209 GLN A N 1
ATOM 1687 C CA . GLN A 1 209 ? 18.180 10.915 -1.480 1.00 58.41 209 GLN A CA 1
ATOM 1688 C C . GLN A 1 209 ? 16.900 11.657 -1.888 1.00 58.41 209 GLN A C 1
ATOM 1690 O O . GLN A 1 209 ? 15.818 11.321 -1.417 1.00 58.41 209 GLN A O 1
ATOM 1695 N N . ILE A 1 210 ? 17.005 12.605 -2.825 1.00 56.25 210 ILE A N 1
ATOM 1696 C CA . ILE A 1 210 ? 15.840 13.314 -3.364 1.00 56.25 210 ILE A CA 1
ATOM 1697 C C . ILE A 1 210 ? 14.845 12.373 -4.045 1.00 56.25 210 ILE A C 1
ATOM 1699 O O . ILE A 1 210 ? 13.655 12.617 -3.945 1.00 56.25 210 ILE A O 1
ATOM 1703 N N . ILE A 1 211 ? 15.321 11.297 -4.686 1.00 55.91 211 ILE A N 1
ATOM 1704 C CA . ILE A 1 211 ? 14.486 10.249 -5.284 1.00 55.91 211 ILE A CA 1
ATOM 1705 C C . ILE A 1 211 ? 13.868 9.381 -4.187 1.00 55.91 211 ILE A C 1
ATOM 1707 O O . ILE A 1 211 ? 12.699 9.019 -4.280 1.00 55.91 211 ILE A O 1
ATOM 1711 N N . LYS A 1 212 ? 14.635 9.096 -3.125 1.00 55.28 212 LYS A N 1
ATOM 1712 C CA . LYS A 1 212 ? 14.161 8.268 -2.012 1.00 55.28 212 LYS A CA 1
ATOM 1713 C C . LYS A 1 212 ? 13.008 8.925 -1.243 1.00 55.28 212 LYS A C 1
ATOM 1715 O O . LYS A 1 212 ? 12.076 8.252 -0.834 1.00 55.28 212 LYS A O 1
ATOM 1720 N N . ALA A 1 213 ? 13.036 10.247 -1.107 1.00 53.75 213 ALA A N 1
ATOM 1721 C CA . ALA A 1 213 ? 12.023 11.018 -0.389 1.00 53.75 213 ALA A CA 1
ATOM 1722 C C . ALA A 1 213 ? 10.852 11.511 -1.272 1.00 53.75 213 ALA A C 1
ATOM 1724 O O . ALA A 1 213 ? 10.127 12.421 -0.864 1.00 53.75 213 ALA A O 1
ATOM 1725 N N . ARG A 1 214 ? 10.662 10.970 -2.491 1.00 63.38 214 ARG A N 1
ATOM 1726 C CA . ARG A 1 214 ? 9.603 11.421 -3.419 1.00 63.38 214 ARG A CA 1
ATOM 1727 C C . ARG A 1 214 ? 8.211 10.976 -2.973 1.00 63.38 214 ARG A C 1
ATOM 1729 O O . ARG A 1 214 ? 7.656 10.003 -3.483 1.00 63.38 214 ARG A O 1
ATOM 1736 N N . THR A 1 215 ? 7.607 11.762 -2.094 1.00 68.56 215 THR A N 1
ATOM 1737 C CA . THR A 1 215 ? 6.173 11.723 -1.793 1.00 68.56 215 THR A CA 1
ATOM 1738 C C . THR A 1 215 ? 5.454 12.829 -2.566 1.00 68.56 215 THR A C 1
ATOM 1740 O O . THR A 1 215 ? 5.543 14.009 -2.216 1.00 68.56 215 THR A O 1
ATOM 1743 N N . VAL A 1 216 ? 4.752 12.449 -3.637 1.00 74.94 216 VAL A N 1
ATOM 1744 C CA . VAL A 1 216 ? 3.916 13.347 -4.454 1.00 74.94 216 VAL A CA 1
ATOM 1745 C C . VAL A 1 216 ? 2.449 12.936 -4.366 1.00 74.94 216 VAL A C 1
ATOM 1747 O O . VAL A 1 216 ? 2.148 11.767 -4.108 1.00 74.94 216 VAL A O 1
ATOM 1750 N N . GLU A 1 217 ? 1.553 13.897 -4.580 1.00 81.06 217 GLU A N 1
ATOM 1751 C CA . GLU A 1 217 ? 0.113 13.645 -4.682 1.00 81.06 217 GLU A CA 1
ATOM 1752 C C . GLU A 1 217 ? -0.171 12.585 -5.757 1.00 81.06 217 GLU A C 1
ATOM 1754 O O . GLU A 1 217 ? 0.445 12.571 -6.824 1.00 81.06 217 GLU A O 1
ATOM 1759 N N . GLY A 1 218 ? -1.064 11.651 -5.445 1.00 80.75 218 GLY A N 1
ATOM 1760 C CA . GLY A 1 218 ? -1.479 10.557 -6.310 1.00 80.75 218 GLY A CA 1
ATOM 1761 C C . GLY A 1 218 ? -0.541 9.353 -6.339 1.00 80.75 218 GLY A C 1
ATOM 1762 O O . GLY A 1 218 ? -0.908 8.334 -6.921 1.00 80.75 218 GLY A O 1
ATOM 1763 N N . ARG A 1 219 ? 0.652 9.409 -5.721 1.00 83.69 219 ARG A N 1
ATOM 1764 C CA . ARG A 1 219 ? 1.660 8.336 -5.858 1.00 83.69 219 ARG A CA 1
ATOM 1765 C C . ARG A 1 219 ? 1.105 6.968 -5.470 1.00 83.69 219 ARG A C 1
ATOM 1767 O O . ARG A 1 219 ? 1.370 5.993 -6.154 1.00 83.69 219 ARG A O 1
ATOM 1774 N N . LEU A 1 220 ? 0.338 6.888 -4.386 1.00 86.75 220 LEU A N 1
ATOM 1775 C CA . LEU A 1 220 ? -0.242 5.634 -3.895 1.00 86.75 220 LEU A CA 1
ATOM 1776 C C . LEU A 1 220 ? -1.754 5.555 -4.148 1.00 86.75 220 LEU A C 1
ATOM 1778 O O . LEU A 1 220 ? -2.471 4.896 -3.393 1.00 86.75 220 LEU A O 1
ATOM 1782 N N . ILE A 1 221 ? -2.244 6.206 -5.212 1.00 87.62 221 ILE A N 1
ATOM 1783 C CA . ILE A 1 221 ? -3.674 6.238 -5.553 1.00 87.62 221 ILE A CA 1
ATOM 1784 C C . ILE A 1 221 ? -4.258 4.840 -5.782 1.00 87.62 221 ILE A C 1
ATOM 1786 O O . ILE A 1 221 ? -5.421 4.606 -5.469 1.00 87.62 221 ILE A O 1
ATOM 1790 N N . ASP A 1 222 ? -3.447 3.882 -6.234 1.00 89.44 222 ASP A N 1
ATOM 1791 C CA . ASP A 1 222 ? -3.876 2.498 -6.447 1.00 89.44 222 ASP A CA 1
ATOM 1792 C C . ASP A 1 222 ? -4.273 1.794 -5.139 1.00 89.44 222 ASP A C 1
ATOM 1794 O O . ASP A 1 222 ? -5.206 0.990 -5.138 1.00 89.44 222 ASP A O 1
ATOM 1798 N N . CYS A 1 223 ? -3.650 2.146 -4.003 1.00 91.56 223 CYS A N 1
ATOM 1799 C CA . CYS A 1 223 ? -4.102 1.701 -2.680 1.00 91.56 223 CYS A CA 1
ATOM 1800 C C . CYS A 1 223 ? -5.517 2.219 -2.393 1.00 91.56 223 CYS A C 1
ATOM 1802 O O . CYS A 1 223 ? -6.372 1.478 -1.907 1.00 91.56 223 CYS A O 1
ATOM 1804 N N . ASN A 1 224 ? -5.778 3.490 -2.711 1.00 91.31 224 ASN A N 1
ATOM 1805 C CA . ASN A 1 224 ? -7.085 4.102 -2.499 1.00 91.31 224 ASN A CA 1
ATOM 1806 C C . ASN A 1 224 ? -8.130 3.498 -3.445 1.00 91.31 224 ASN A C 1
ATOM 1808 O O . ASN A 1 224 ? -9.233 3.205 -3.001 1.00 91.31 224 ASN A O 1
ATOM 1812 N N . LEU A 1 225 ? -7.784 3.241 -4.710 1.00 91.25 225 LEU A N 1
ATOM 1813 C CA . LEU A 1 225 ? -8.662 2.573 -5.677 1.00 91.25 225 LEU A CA 1
ATOM 1814 C C . LEU A 1 225 ? -8.999 1.144 -5.247 1.00 91.25 225 LEU A C 1
ATOM 1816 O O . LEU A 1 225 ? -10.166 0.749 -5.299 1.00 91.25 225 LEU A O 1
ATOM 1820 N N . PHE A 1 226 ? -8.012 0.396 -4.744 1.00 93.44 226 PHE A N 1
ATOM 1821 C CA . PHE A 1 226 ? -8.240 -0.912 -4.135 1.00 93.44 226 PHE A CA 1
ATOM 1822 C C . PHE A 1 226 ? -9.239 -0.812 -2.974 1.00 93.44 226 PHE A C 1
ATOM 1824 O O . PHE A 1 226 ? -10.187 -1.594 -2.900 1.00 93.44 226 PHE A O 1
ATOM 1831 N N . LEU A 1 227 ? -9.068 0.166 -2.077 1.00 92.69 227 LEU A N 1
ATOM 1832 C CA . LEU A 1 227 ? -9.984 0.373 -0.953 1.00 92.69 227 LEU A CA 1
ATOM 1833 C C . LEU A 1 227 ? -11.377 0.811 -1.406 1.00 92.69 227 LEU A C 1
ATOM 1835 O O . LEU A 1 227 ? -12.352 0.282 -0.883 1.00 92.69 227 LEU A O 1
ATOM 1839 N N . SER A 1 228 ? -11.502 1.703 -2.392 1.00 90.62 228 SER A N 1
ATOM 1840 C CA . SER A 1 228 ? -12.799 2.090 -2.959 1.00 90.62 228 SER A CA 1
ATOM 1841 C C . SER A 1 228 ? -13.543 0.876 -3.517 1.00 90.62 228 SER A C 1
ATOM 1843 O O . SER A 1 228 ? -14.736 0.708 -3.250 1.00 90.62 228 SER A O 1
ATOM 1845 N N . ALA A 1 229 ? -12.830 0.004 -4.238 1.00 90.62 229 ALA A N 1
ATOM 1846 C CA . ALA A 1 229 ? -13.377 -1.239 -4.764 1.00 90.62 229 ALA A CA 1
ATOM 1847 C C . ALA A 1 229 ? -13.772 -2.208 -3.639 1.00 90.62 229 ALA A C 1
ATOM 1849 O O . ALA A 1 229 ? -14.853 -2.791 -3.681 1.00 90.62 229 ALA A O 1
ATOM 1850 N N . ALA A 1 230 ? -12.939 -2.364 -2.605 1.00 90.56 230 ALA A N 1
ATOM 1851 C CA . ALA A 1 230 ? -13.174 -3.317 -1.520 1.00 90.56 230 ALA A CA 1
ATOM 1852 C C . ALA A 1 230 ? -14.273 -2.868 -0.540 1.00 90.56 230 ALA A C 1
ATOM 1854 O O . ALA A 1 230 ? -15.100 -3.682 -0.130 1.00 90.56 230 ALA A O 1
ATOM 1855 N N . ILE A 1 231 ? -14.321 -1.575 -0.203 1.00 89.44 231 ILE A N 1
ATOM 1856 C CA . ILE A 1 231 ? -15.378 -0.953 0.611 1.00 89.44 231 ILE A CA 1
ATOM 1857 C C . ILE A 1 231 ? -16.710 -0.981 -0.127 1.00 89.44 231 ILE A C 1
ATOM 1859 O O . ILE A 1 231 ? -17.740 -0.916 0.525 1.00 89.44 231 ILE A O 1
ATOM 1863 N N . ASN A 1 232 ? -16.722 -1.160 -1.450 1.00 72.12 232 ASN A N 1
ATOM 1864 C CA . ASN A 1 232 ? -17.951 -1.241 -2.226 1.00 72.12 232 ASN A CA 1
ATOM 1865 C C . ASN A 1 232 ? -18.768 0.044 -2.099 1.00 72.12 232 ASN A C 1
ATOM 1867 O O . ASN A 1 232 ? -19.844 0.043 -1.498 1.00 72.12 232 ASN A O 1
ATOM 1871 N N . HIS A 1 233 ? -18.276 1.157 -2.648 1.00 60.62 233 HIS A N 1
ATOM 1872 C CA . HIS A 1 233 ? -19.102 2.357 -2.788 1.00 60.62 233 HIS A CA 1
ATOM 1873 C C . HIS A 1 233 ? -20.279 2.063 -3.743 1.00 60.62 233 HIS A C 1
ATOM 1875 O O . HIS A 1 233 ? -20.266 2.419 -4.911 1.00 60.62 233 HIS A O 1
ATOM 1881 N N . ARG A 1 234 ? -21.325 1.396 -3.235 1.00 50.53 234 ARG A N 1
ATOM 1882 C CA . ARG A 1 234 ? -22.557 1.012 -3.945 1.00 50.53 234 ARG A CA 1
ATOM 1883 C C . ARG A 1 234 ? -23.440 2.203 -4.310 1.00 50.53 234 ARG A C 1
ATOM 1885 O O . ARG A 1 234 ? -24.536 2.016 -4.833 1.00 50.53 234 ARG A O 1
ATOM 1892 N N . SER A 1 235 ? -23.031 3.429 -3.993 1.00 51.25 235 SER A N 1
ATOM 1893 C CA . SER A 1 235 ? -23.776 4.596 -4.444 1.00 51.25 235 SER A CA 1
ATOM 1894 C C . SER A 1 235 ? -23.644 4.720 -5.957 1.00 51.25 235 SER A C 1
ATOM 1896 O O . SER A 1 235 ? -22.553 4.562 -6.484 1.00 51.25 235 SER A O 1
ATOM 1898 N N . ALA A 1 236 ? -24.713 5.123 -6.643 1.00 49.16 236 ALA A N 1
ATOM 1899 C CA . ALA A 1 236 ? -24.690 5.539 -8.051 1.00 49.16 236 ALA A CA 1
ATOM 1900 C C . ALA A 1 236 ? -23.820 6.796 -8.323 1.00 49.16 236 ALA A C 1
ATOM 1902 O O . ALA A 1 236 ? -24.003 7.472 -9.330 1.00 49.16 236 ALA A O 1
ATOM 1903 N N . ARG A 1 237 ? -22.921 7.147 -7.398 1.00 56.62 237 ARG A N 1
ATOM 1904 C CA . ARG A 1 237 ? -21.999 8.278 -7.458 1.00 56.62 237 ARG A CA 1
ATOM 1905 C C . ARG A 1 237 ? -20.599 7.761 -7.778 1.00 56.62 237 ARG A C 1
ATOM 1907 O O . ARG A 1 237 ? -20.265 6.630 -7.444 1.00 56.62 237 ARG A O 1
ATOM 1914 N N . GLU A 1 238 ? -19.835 8.617 -8.438 1.00 65.88 238 GLU A N 1
ATOM 1915 C CA . GLU A 1 238 ? -18.430 8.443 -8.816 1.00 65.88 238 GLU A CA 1
ATOM 1916 C C . GLU A 1 238 ? -17.554 7.938 -7.652 1.00 65.88 238 GLU A C 1
ATOM 1918 O O . GLU A 1 238 ? -17.873 8.173 -6.481 1.00 65.88 238 GLU A O 1
ATOM 1923 N N . LEU A 1 239 ? -16.445 7.249 -7.968 1.00 77.31 239 LEU A N 1
ATOM 1924 C CA . LEU A 1 239 ? -15.467 6.808 -6.964 1.00 77.31 239 LEU A CA 1
ATOM 1925 C C . LEU A 1 239 ? -15.032 7.996 -6.084 1.00 77.31 239 LEU A C 1
ATOM 1927 O O . LEU A 1 239 ? -14.770 9.072 -6.624 1.00 77.31 239 LEU A O 1
ATOM 1931 N N . PRO A 1 240 ? -14.853 7.819 -4.761 1.00 79.94 240 PRO A N 1
ATOM 1932 C CA . PRO A 1 240 ? -14.404 8.904 -3.880 1.00 79.94 240 PRO A CA 1
ATOM 1933 C C . PRO A 1 240 ? -13.080 9.544 -4.314 1.00 79.94 240 PRO A C 1
ATOM 1935 O O . PRO A 1 240 ? -12.874 10.738 -4.129 1.00 79.94 240 PRO A O 1
ATOM 1938 N N . THR A 1 241 ? -12.207 8.753 -4.940 1.00 82.81 241 THR A N 1
ATOM 1939 C CA . THR A 1 241 ? -10.908 9.169 -5.482 1.00 82.81 241 THR A CA 1
ATOM 1940 C C . THR A 1 241 ? -11.023 10.019 -6.756 1.00 82.81 241 THR A C 1
ATOM 1942 O O . THR A 1 241 ? -10.078 10.724 -7.116 1.00 82.81 241 THR A O 1
ATOM 1945 N N . MET A 1 242 ? -12.153 9.950 -7.472 1.00 81.62 242 MET A N 1
ATOM 1946 C CA . MET A 1 242 ? -12.307 10.462 -8.840 1.00 81.62 242 MET A CA 1
ATOM 1947 C C . MET A 1 242 ? -12.119 11.978 -8.972 1.00 81.62 242 MET A C 1
ATOM 1949 O O . MET A 1 242 ? -11.342 12.382 -9.842 1.00 81.62 242 MET A O 1
ATOM 1953 N N . PRO A 1 243 ? -12.705 12.831 -8.105 1.00 84.00 243 PRO A N 1
ATOM 1954 C CA . PRO A 1 243 ? -12.501 14.277 -8.189 1.00 84.00 243 PRO A CA 1
ATOM 1955 C C . PRO A 1 243 ? -11.026 14.677 -8.080 1.00 84.00 243 PRO A C 1
ATOM 1957 O O . PRO A 1 243 ? -10.558 15.549 -8.811 1.00 84.00 243 PRO A O 1
ATOM 1960 N N . ARG A 1 244 ? -10.267 14.006 -7.204 1.00 85.19 244 ARG A N 1
ATOM 1961 C CA . ARG A 1 244 ? -8.836 14.271 -7.049 1.00 85.19 244 ARG A CA 1
ATOM 1962 C C . ARG A 1 244 ? -8.032 13.779 -8.247 1.00 85.19 244 ARG A C 1
ATOM 1964 O O . ARG A 1 244 ? -7.162 14.504 -8.711 1.00 85.19 244 ARG A O 1
ATOM 1971 N N . MET A 1 245 ? -8.316 12.586 -8.768 1.00 83.75 245 MET A N 1
ATOM 1972 C CA . MET A 1 245 ? -7.597 12.072 -9.942 1.00 83.75 245 MET A CA 1
ATOM 1973 C C . MET A 1 245 ? -7.753 12.987 -11.165 1.00 83.75 245 MET A C 1
ATOM 1975 O O . MET A 1 245 ? -6.785 13.176 -11.900 1.00 83.75 245 MET A O 1
ATOM 1979 N N . LEU A 1 246 ? -8.932 13.600 -11.334 1.00 81.94 246 LEU A N 1
ATOM 1980 C CA . LEU A 1 246 ? -9.171 14.635 -12.345 1.00 81.94 246 LEU A CA 1
ATOM 1981 C C . LEU A 1 246 ? -8.372 15.907 -12.065 1.00 81.94 246 LEU A C 1
ATOM 1983 O O . LEU A 1 246 ? -7.714 16.421 -12.963 1.00 81.94 246 LEU A O 1
ATOM 1987 N N . ALA A 1 247 ? -8.398 16.403 -10.825 1.00 83.31 247 ALA A N 1
ATOM 1988 C CA . ALA A 1 247 ? -7.664 17.610 -10.446 1.00 83.31 247 ALA A CA 1
ATOM 1989 C C . ALA A 1 247 ? -6.144 17.466 -10.648 1.00 83.31 247 ALA A C 1
ATOM 1991 O O . ALA A 1 247 ? -5.475 18.422 -11.031 1.00 83.31 247 ALA A O 1
ATOM 1992 N N . LEU A 1 248 ? -5.614 16.262 -10.427 1.00 81.62 248 LEU A N 1
ATOM 1993 C CA . LEU A 1 248 ? -4.199 15.937 -10.596 1.00 81.62 248 LEU A CA 1
ATOM 1994 C C . LEU A 1 248 ? -3.823 15.556 -12.037 1.00 81.62 248 LEU A C 1
ATOM 1996 O O . LEU A 1 248 ? -2.647 15.329 -12.306 1.00 81.62 248 LEU A O 1
ATOM 2000 N N . ASN A 1 249 ? -4.792 15.479 -12.959 1.00 81.06 249 ASN A N 1
ATOM 2001 C CA . ASN A 1 249 ? -4.602 14.992 -14.330 1.00 81.06 249 ASN A CA 1
ATOM 2002 C C . ASN A 1 249 ? -3.863 13.639 -14.399 1.00 81.06 249 ASN A C 1
ATOM 2004 O O . ASN A 1 249 ? -3.083 13.403 -15.320 1.00 81.06 249 ASN A O 1
ATOM 2008 N N . ILE A 1 250 ? -4.094 12.751 -13.423 1.00 77.38 250 ILE A N 1
ATOM 2009 C CA . ILE A 1 250 ? -3.500 11.400 -13.421 1.00 77.38 250 ILE A CA 1
ATOM 2010 C C . ILE A 1 250 ? -4.142 10.558 -14.525 1.00 77.38 250 ILE A C 1
ATOM 2012 O O . ILE A 1 250 ? -3.467 9.796 -15.209 1.00 77.38 250 ILE A O 1
ATOM 2016 N N . PHE A 1 251 ? -5.450 10.735 -14.703 1.00 81.12 251 PHE A N 1
ATOM 2017 C CA . PHE A 1 251 ? -6.258 10.051 -15.698 1.00 81.12 251 PHE A CA 1
ATOM 2018 C C . PHE A 1 251 ? -7.185 11.051 -16.379 1.00 81.12 251 PHE A C 1
ATOM 2020 O O . PHE A 1 251 ? -7.697 11.978 -15.744 1.00 81.12 251 PHE A O 1
ATOM 2027 N N . ASN A 1 252 ? -7.454 10.836 -17.663 1.00 83.75 252 ASN A N 1
ATOM 2028 C CA . ASN A 1 252 ? -8.529 11.539 -18.347 1.00 83.75 252 ASN A CA 1
ATOM 2029 C C . ASN A 1 252 ? -9.903 10.944 -17.982 1.00 83.75 252 ASN A C 1
ATOM 2031 O O . ASN A 1 252 ? -10.013 9.858 -17.412 1.00 83.75 252 ASN A O 1
ATOM 2035 N N . TRP A 1 253 ? -10.978 11.653 -18.332 1.00 81.75 253 TRP A N 1
ATOM 2036 C CA . TRP A 1 253 ? -12.342 11.249 -17.978 1.00 81.75 253 TRP A CA 1
ATOM 2037 C C . TRP A 1 253 ? -12.717 9.834 -18.457 1.00 81.75 253 TRP A C 1
ATOM 2039 O O . TRP A 1 253 ? -13.340 9.078 -17.714 1.00 81.75 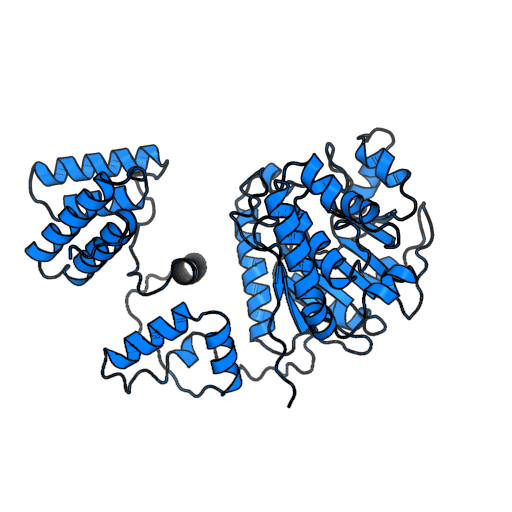253 TRP A O 1
ATOM 2049 N N . ASN A 1 254 ? -12.308 9.447 -19.669 1.00 83.44 254 ASN A N 1
ATOM 2050 C CA . ASN A 1 254 ? -12.631 8.132 -20.231 1.00 83.44 254 ASN A CA 1
ATOM 2051 C C . ASN A 1 254 ? -11.881 7.007 -19.502 1.00 83.44 254 ASN A C 1
ATOM 2053 O O . ASN A 1 254 ? -12.460 5.959 -19.218 1.00 83.44 254 ASN A O 1
ATOM 2057 N N . GLU A 1 255 ? -10.609 7.230 -19.163 1.00 84.19 255 GLU A N 1
ATOM 2058 C CA . GLU A 1 255 ? -9.816 6.295 -18.354 1.00 84.19 255 GLU A CA 1
ATOM 2059 C C . GLU A 1 255 ? -10.449 6.094 -16.975 1.00 84.19 255 GLU A C 1
ATOM 2061 O O . GLU A 1 255 ? -10.583 4.962 -16.512 1.00 84.19 255 GLU A O 1
ATOM 2066 N N . LEU A 1 256 ? -10.923 7.174 -16.351 1.00 84.06 256 LEU A N 1
ATOM 2067 C CA . LEU A 1 256 ? -11.583 7.109 -15.049 1.00 84.06 256 LEU A CA 1
ATOM 2068 C C . LEU A 1 256 ? -12.901 6.345 -15.074 1.00 84.06 256 LEU A C 1
ATOM 2070 O O . LEU A 1 256 ? -13.171 5.590 -14.144 1.00 84.06 256 LEU A O 1
ATOM 2074 N N . GLN A 1 257 ? -13.698 6.484 -16.134 1.00 83.88 257 GLN A N 1
ATOM 2075 C CA . GLN A 1 257 ? -14.905 5.670 -16.308 1.00 83.88 257 GLN A CA 1
ATOM 2076 C C . GLN A 1 257 ? -14.571 4.176 -16.432 1.00 83.88 257 GLN A C 1
ATOM 2078 O O . GLN A 1 257 ? -15.266 3.330 -15.859 1.00 83.88 257 GLN A O 1
ATOM 2083 N N . GLY A 1 258 ? -13.488 3.845 -17.142 1.00 87.25 258 GLY A N 1
ATOM 2084 C CA . GLY A 1 258 ? -12.972 2.478 -17.222 1.00 87.25 258 GLY A CA 1
ATOM 2085 C C . GLY A 1 258 ? -12.528 1.942 -15.859 1.00 87.25 258 GLY A C 1
ATOM 2086 O O . GLY A 1 258 ? -12.895 0.829 -15.488 1.00 87.25 258 GLY A O 1
ATOM 2087 N N . ILE A 1 259 ? -11.803 2.752 -15.084 1.00 87.75 259 ILE A N 1
ATOM 2088 C CA . ILE A 1 259 ? -11.335 2.402 -13.734 1.00 87.75 259 ILE A CA 1
ATOM 2089 C C . ILE A 1 259 ? -12.506 2.223 -12.761 1.00 87.75 259 ILE A C 1
ATOM 2091 O O . ILE A 1 259 ? -12.516 1.263 -11.994 1.00 87.75 259 ILE A O 1
ATOM 2095 N N . ASP A 1 260 ? -13.509 3.101 -12.795 1.00 85.75 260 ASP A N 1
ATOM 2096 C CA . ASP A 1 260 ? -14.720 2.972 -11.976 1.00 85.75 260 ASP A CA 1
ATOM 2097 C C . ASP A 1 260 ? -15.469 1.673 -12.290 1.00 85.75 260 ASP A C 1
ATOM 2099 O O . ASP A 1 260 ? -15.781 0.901 -11.380 1.00 85.75 260 ASP A O 1
ATOM 2103 N N . THR A 1 261 ? -15.662 1.371 -13.576 1.00 86.81 261 THR A N 1
ATOM 2104 C CA . THR A 1 261 ? -16.267 0.104 -14.015 1.00 86.81 261 THR A CA 1
ATOM 2105 C C . THR A 1 261 ? -15.458 -1.093 -13.510 1.00 86.81 261 THR A C 1
ATOM 2107 O O . THR A 1 261 ? -16.010 -1.984 -12.866 1.00 86.81 261 THR A O 1
ATOM 2110 N N . TYR A 1 262 ? -14.135 -1.069 -13.692 1.00 88.44 262 TYR A N 1
ATOM 2111 C CA . TYR A 1 262 ? -13.237 -2.122 -13.219 1.00 88.44 262 TYR A CA 1
ATOM 2112 C C . TYR A 1 262 ? -13.331 -2.351 -11.702 1.00 88.44 262 TYR A C 1
ATOM 2114 O O . TYR A 1 262 ? -13.471 -3.486 -11.242 1.00 88.44 262 TYR A O 1
ATOM 2122 N N . CYS A 1 263 ? -13.291 -1.280 -10.906 1.00 88.69 263 CYS A N 1
ATOM 2123 C CA . CYS A 1 263 ? -13.395 -1.348 -9.449 1.00 88.69 263 CYS A CA 1
ATOM 2124 C C . CYS A 1 263 ? -14.731 -1.954 -8.993 1.00 88.69 263 CYS A C 1
ATOM 2126 O O . CYS A 1 263 ? -14.756 -2.749 -8.049 1.00 88.69 263 CYS A O 1
ATOM 2128 N N . ARG A 1 264 ? -15.835 -1.613 -9.670 1.00 84.88 264 ARG A N 1
ATOM 2129 C CA . ARG A 1 264 ? -17.163 -2.184 -9.395 1.00 84.88 264 ARG A CA 1
ATOM 2130 C C . ARG A 1 264 ? -17.218 -3.669 -9.740 1.00 84.88 264 ARG A C 1
ATOM 2132 O O . ARG A 1 264 ? -17.660 -4.459 -8.907 1.00 84.88 264 ARG A O 1
ATOM 2139 N N . ASP A 1 265 ? -16.704 -4.058 -10.903 1.00 87.00 265 ASP A N 1
ATOM 2140 C CA . ASP A 1 265 ? -16.694 -5.455 -11.352 1.00 87.00 265 ASP A CA 1
ATOM 2141 C C . ASP A 1 265 ? -15.854 -6.345 -10.424 1.00 87.00 265 ASP A C 1
ATOM 2143 O O . ASP A 1 265 ? -16.230 -7.476 -10.103 1.00 87.00 265 ASP A O 1
ATOM 2147 N N . LYS A 1 266 ? -14.739 -5.814 -9.909 1.00 87.75 266 LYS A N 1
ATOM 2148 C CA . LYS A 1 266 ? -13.861 -6.528 -8.971 1.00 87.75 266 LYS A CA 1
ATOM 2149 C C . LYS A 1 266 ? -14.355 -6.568 -7.536 1.00 87.75 266 LYS A C 1
ATOM 2151 O O . LYS A 1 266 ? -13.792 -7.321 -6.739 1.00 87.75 266 LYS A O 1
ATOM 2156 N N . ASN A 1 267 ? -15.427 -5.857 -7.194 1.00 87.12 267 ASN A N 1
ATOM 2157 C CA . ASN A 1 267 ? -15.923 -5.820 -5.825 1.00 87.12 267 ASN A CA 1
ATOM 2158 C C . ASN A 1 267 ? -16.265 -7.217 -5.268 1.00 87.12 267 ASN A C 1
ATOM 2160 O O . ASN A 1 267 ? -15.834 -7.570 -4.169 1.00 87.12 267 ASN A O 1
ATOM 2164 N N . ALA A 1 268 ? -17.011 -8.029 -6.023 1.00 84.06 268 ALA A N 1
ATOM 2165 C CA . ALA A 1 268 ? -17.432 -9.355 -5.564 1.00 84.06 268 ALA A CA 1
ATOM 2166 C C . ALA A 1 268 ? -16.250 -10.334 -5.430 1.00 84.06 268 ALA A C 1
ATOM 2168 O O . ALA A 1 268 ? -16.238 -11.196 -4.548 1.00 84.06 268 ALA A O 1
ATOM 2169 N N . GLU A 1 269 ? -15.240 -10.215 -6.293 1.00 86.81 269 GLU A N 1
ATOM 2170 C CA . GLU A 1 269 ? -13.991 -10.973 -6.175 1.00 86.81 269 GLU A CA 1
ATOM 2171 C C . GLU A 1 269 ? -13.193 -10.533 -4.941 1.00 86.81 269 GLU A C 1
ATOM 2173 O O . GLU A 1 269 ? -12.782 -11.387 -4.159 1.00 86.81 269 GLU A O 1
ATOM 2178 N N . LEU A 1 270 ? -13.063 -9.223 -4.703 1.00 87.69 270 LEU A N 1
ATOM 2179 C CA . LEU A 1 270 ? -12.406 -8.656 -3.522 1.00 87.69 270 LEU A CA 1
ATOM 2180 C C . LEU A 1 270 ? -13.083 -9.077 -2.221 1.00 87.69 270 LEU A C 1
ATOM 2182 O O . LEU A 1 270 ? -12.408 -9.513 -1.295 1.00 87.69 270 LEU A O 1
ATOM 2186 N N . SER A 1 271 ? -14.412 -8.997 -2.143 1.00 85.00 271 SER A N 1
ATOM 2187 C CA . SER A 1 271 ? -15.151 -9.428 -0.949 1.00 85.00 271 SER A CA 1
ATOM 2188 C C . SER A 1 271 ? -14.929 -10.911 -0.648 1.00 85.00 271 SER A C 1
ATOM 2190 O O . SER A 1 271 ? -14.778 -11.280 0.514 1.00 85.00 271 SER A O 1
ATOM 2192 N N . ARG A 1 272 ? -14.826 -11.769 -1.672 1.00 85.12 272 ARG A N 1
ATOM 2193 C CA . ARG A 1 272 ? -14.455 -13.184 -1.485 1.00 85.12 272 ARG A CA 1
ATOM 2194 C C . ARG A 1 272 ? -12.997 -13.334 -1.046 1.00 85.12 272 ARG A C 1
ATOM 2196 O O . ARG A 1 272 ? -12.717 -14.035 -0.074 1.00 85.12 272 ARG A O 1
ATOM 2203 N N . ALA A 1 273 ? -12.087 -12.627 -1.710 1.00 83.69 273 ALA A N 1
ATOM 2204 C CA . ALA A 1 273 ? -10.658 -12.656 -1.425 1.00 83.69 273 ALA A CA 1
ATOM 2205 C C . ALA A 1 273 ? -10.290 -12.065 -0.057 1.00 83.69 273 ALA A C 1
ATOM 2207 O O . ALA A 1 273 ? -9.278 -12.457 0.504 1.00 83.69 273 ALA A O 1
ATOM 2208 N N . ILE A 1 274 ? -11.103 -11.165 0.505 1.00 89.25 274 ILE A N 1
ATOM 2209 C CA . ILE A 1 274 ? -10.929 -10.566 1.840 1.00 89.25 274 ILE A CA 1
ATOM 2210 C C . ILE A 1 274 ? -11.869 -11.200 2.876 1.00 89.25 274 ILE A C 1
ATOM 2212 O O . ILE A 1 274 ? -11.631 -11.092 4.078 1.00 89.25 274 ILE A O 1
ATOM 2216 N N . GLY A 1 275 ? -12.866 -11.985 2.460 1.00 87.00 275 GLY A N 1
ATOM 2217 C CA . GLY A 1 275 ? -13.713 -12.822 3.324 1.00 87.00 275 GLY A CA 1
ATOM 2218 C C . GLY A 1 275 ? -14.488 -12.075 4.417 1.00 87.00 275 GLY A C 1
ATOM 2219 O O . GLY A 1 275 ? -15.071 -12.715 5.285 1.00 87.00 275 GLY A O 1
ATOM 2220 N N . ILE A 1 276 ? -14.479 -10.743 4.389 1.00 88.69 276 ILE A N 1
ATOM 2221 C CA . ILE A 1 276 ? -15.252 -9.846 5.244 1.00 88.69 276 ILE A CA 1
ATOM 2222 C C . ILE A 1 276 ? -15.776 -8.694 4.387 1.00 88.69 276 ILE A C 1
ATOM 2224 O O . ILE A 1 276 ? -15.188 -8.347 3.361 1.00 88.69 276 ILE A O 1
ATOM 2228 N N . ASN A 1 277 ? -16.879 -8.089 4.818 1.00 87.81 277 ASN A N 1
ATOM 2229 C CA . ASN A 1 277 ? -17.470 -6.949 4.136 1.00 87.81 277 ASN A CA 1
ATOM 2230 C C . ASN A 1 277 ? -16.857 -5.635 4.645 1.00 87.81 277 ASN A C 1
ATOM 2232 O O . ASN A 1 277 ? -17.223 -5.150 5.715 1.00 87.81 277 ASN A O 1
ATOM 2236 N N . LEU A 1 278 ? -15.934 -5.044 3.880 1.00 91.38 278 LEU A N 1
ATOM 2237 C CA . LEU A 1 278 ? -15.279 -3.783 4.257 1.00 91.38 278 LEU A CA 1
ATOM 2238 C C . LEU A 1 278 ? -16.257 -2.600 4.318 1.00 91.38 278 LEU A C 1
ATOM 2240 O O . LEU A 1 278 ? -16.005 -1.656 5.066 1.00 91.38 278 LEU A O 1
ATOM 2244 N N . TYR A 1 279 ? -17.381 -2.668 3.598 1.00 90.12 279 TYR A N 1
ATOM 2245 C CA . TYR A 1 279 ? -18.433 -1.650 3.644 1.00 90.12 279 TYR A CA 1
ATOM 2246 C C . TYR A 1 279 ? -19.006 -1.473 5.053 1.00 90.12 279 TYR A C 1
ATOM 2248 O O . TYR A 1 279 ? -19.180 -0.350 5.523 1.00 90.12 279 TYR A O 1
ATOM 2256 N N . ASP A 1 280 ? -19.261 -2.583 5.750 1.00 90.12 280 ASP A N 1
ATOM 2257 C CA . ASP A 1 280 ? -19.892 -2.563 7.073 1.00 90.12 280 ASP A CA 1
ATOM 2258 C C . ASP A 1 280 ? -18.945 -1.958 8.115 1.00 90.12 280 ASP A C 1
ATOM 2260 O O . ASP A 1 280 ? -19.353 -1.137 8.936 1.00 90.12 280 ASP A O 1
ATOM 2264 N N . TYR A 1 281 ? -17.653 -2.292 8.025 1.00 92.19 281 TYR A N 1
ATOM 2265 C CA . TYR A 1 281 ? -16.608 -1.681 8.845 1.00 92.19 281 TYR A CA 1
ATOM 2266 C C . TYR A 1 281 ? -16.476 -0.180 8.577 1.00 92.19 281 TYR A C 1
ATOM 2268 O O . TYR A 1 281 ? -16.374 0.602 9.523 1.00 92.19 281 TYR A O 1
ATOM 2276 N N . TYR A 1 282 ? -16.499 0.226 7.304 1.00 92.56 282 TYR A N 1
ATOM 2277 C CA . TYR A 1 282 ? -16.419 1.630 6.910 1.00 92.56 282 TYR A CA 1
ATOM 2278 C C . TYR A 1 282 ? -17.613 2.436 7.437 1.00 92.56 282 TYR A C 1
ATOM 2280 O O . TYR A 1 282 ? -17.426 3.471 8.073 1.00 92.56 282 TYR A O 1
ATOM 2288 N N . ASN A 1 283 ? -18.840 1.946 7.245 1.00 90.81 283 ASN A N 1
ATOM 2289 C CA . ASN A 1 283 ? -20.051 2.613 7.730 1.00 90.81 283 ASN A CA 1
ATOM 2290 C C . ASN A 1 283 ? -20.124 2.686 9.256 1.00 90.81 283 ASN A C 1
ATOM 2292 O O . ASN A 1 283 ? -20.645 3.657 9.799 1.00 90.81 283 ASN A O 1
ATOM 2296 N N . ALA A 1 284 ? -19.596 1.678 9.951 1.00 91.00 284 ALA A N 1
ATOM 2297 C CA . ALA A 1 284 ? -19.528 1.670 11.406 1.00 91.00 284 ALA A CA 1
ATOM 2298 C C . ALA A 1 284 ? -18.390 2.542 11.975 1.00 91.00 284 ALA A C 1
ATOM 2300 O O . ALA A 1 284 ? -18.261 2.632 13.195 1.00 91.00 284 ALA A O 1
ATOM 2301 N N . GLY A 1 285 ? -17.535 3.142 11.133 1.00 90.69 285 GLY A N 1
ATOM 2302 C CA . GLY A 1 285 ? -16.343 3.873 11.582 1.00 90.69 285 GLY A CA 1
ATOM 2303 C C . GLY A 1 285 ? -15.280 2.973 12.228 1.00 90.69 285 GLY A C 1
ATOM 2304 O O . GLY A 1 285 ? -14.447 3.436 13.008 1.00 90.69 285 GLY A O 1
ATOM 2305 N N . LYS A 1 286 ? -15.299 1.669 11.931 1.00 91.94 286 LYS A N 1
ATOM 2306 C CA . LYS A 1 286 ? -14.467 0.623 12.557 1.00 91.94 286 LYS A CA 1
ATOM 2307 C C . LYS A 1 286 ? -13.218 0.267 11.750 1.00 91.94 286 LYS A C 1
ATOM 2309 O O . LYS A 1 286 ? -12.697 -0.838 11.879 1.00 91.94 286 LYS A O 1
ATOM 2314 N N . ILE A 1 287 ? -12.743 1.187 10.912 1.00 93.75 287 ILE A N 1
ATOM 2315 C CA . ILE A 1 287 ? -11.481 1.040 10.182 1.00 93.75 287 ILE A CA 1
ATOM 2316 C C . ILE A 1 287 ? -10.447 1.992 10.777 1.00 93.75 287 ILE A C 1
ATOM 2318 O O . ILE A 1 287 ? -10.663 3.208 10.817 1.00 93.75 287 ILE A O 1
ATOM 2322 N N . VAL A 1 288 ? -9.316 1.424 11.191 1.00 93.31 288 VAL A N 1
ATOM 2323 C CA . VAL A 1 288 ? -8.106 2.166 11.547 1.00 93.31 288 VAL A CA 1
ATOM 2324 C C . VAL A 1 288 ? -7.067 1.905 10.470 1.00 93.31 288 VAL A C 1
ATOM 2326 O O . VAL A 1 288 ? -6.633 0.772 10.274 1.00 93.31 288 VAL A O 1
ATOM 2329 N N . PHE A 1 289 ? -6.680 2.958 9.762 1.00 95.00 289 PHE A N 1
ATOM 2330 C CA . PHE A 1 289 ? -5.638 2.909 8.750 1.00 95.00 289 PHE A CA 1
ATOM 2331 C C . PHE A 1 289 ? -4.363 3.521 9.310 1.00 95.00 289 PHE A C 1
ATOM 2333 O O . PHE A 1 289 ? -4.345 4.699 9.646 1.00 95.00 289 PHE A O 1
ATOM 2340 N N . VAL A 1 290 ? -3.292 2.743 9.393 1.00 94.19 290 VAL A N 1
ATOM 2341 C CA . VAL A 1 290 ? -1.978 3.199 9.843 1.00 94.19 290 VAL A CA 1
ATOM 2342 C C . VAL A 1 290 ? -1.093 3.390 8.624 1.00 94.19 290 VAL A C 1
ATOM 2344 O O . VAL A 1 290 ? -0.717 2.418 7.965 1.00 94.19 290 VAL A O 1
ATOM 2347 N N . ASP A 1 291 ? -0.763 4.644 8.335 1.00 94.38 291 ASP A N 1
ATOM 2348 C CA . ASP A 1 291 ? 0.243 4.989 7.343 1.00 94.38 291 ASP A CA 1
ATOM 2349 C C . ASP A 1 291 ? 1.617 5.020 8.009 1.00 94.38 291 ASP A C 1
ATOM 2351 O O . ASP A 1 291 ? 1.876 5.870 8.865 1.00 94.38 291 ASP A O 1
ATOM 2355 N N . VAL A 1 292 ? 2.474 4.059 7.666 1.00 93.12 292 VAL A N 1
ATOM 2356 C CA . VAL A 1 292 ? 3.802 3.914 8.265 1.00 93.12 292 VAL A CA 1
ATOM 2357 C C . VAL A 1 292 ? 4.807 4.705 7.441 1.00 93.12 292 VAL A C 1
ATOM 2359 O O . VAL A 1 292 ? 5.022 4.391 6.275 1.00 93.12 292 VAL A O 1
ATOM 2362 N N . GLY A 1 293 ? 5.462 5.686 8.059 1.00 91.44 293 GLY A N 1
ATOM 2363 C CA . GLY A 1 293 ? 6.447 6.557 7.417 1.00 91.44 293 GLY A CA 1
ATOM 2364 C C . GLY A 1 293 ? 5.860 7.476 6.338 1.00 91.44 293 GLY A C 1
ATOM 2365 O O . GLY A 1 293 ? 6.380 7.483 5.224 1.00 91.44 293 GLY A O 1
ATOM 2366 N N . PRO A 1 294 ? 4.812 8.270 6.628 1.00 91.44 294 PRO A N 1
ATOM 2367 C CA . PRO A 1 294 ? 4.155 9.129 5.641 1.00 91.44 294 PRO A CA 1
ATOM 2368 C C . PRO A 1 294 ? 4.966 10.385 5.268 1.00 91.44 294 PRO A C 1
ATOM 2370 O O . PRO A 1 294 ? 4.485 11.211 4.495 1.00 91.44 294 PRO A O 1
ATOM 2373 N N . ALA A 1 295 ? 6.166 10.570 5.830 1.00 91.00 295 ALA A N 1
ATOM 2374 C CA . ALA A 1 295 ? 6.989 11.769 5.692 1.00 91.00 295 ALA A CA 1
ATOM 2375 C C . ALA A 1 295 ? 6.287 13.027 6.239 1.00 91.00 295 ALA A C 1
ATOM 2377 O O . ALA A 1 295 ? 6.050 14.009 5.527 1.00 91.00 295 ALA A O 1
ATOM 2378 N N . LEU A 1 296 ? 5.949 13.012 7.534 1.00 90.81 296 LEU A N 1
ATOM 2379 C CA . LEU A 1 296 ? 5.309 14.144 8.215 1.00 90.81 296 LEU A CA 1
ATOM 2380 C C . LEU A 1 296 ? 6.139 15.424 8.091 1.00 90.81 296 LEU A C 1
ATOM 2382 O O . LEU A 1 296 ? 5.589 16.472 7.764 1.00 90.81 296 LEU A O 1
ATOM 2386 N N . ALA A 1 297 ? 7.456 15.351 8.274 1.00 90.62 297 ALA A N 1
ATOM 2387 C CA . ALA A 1 297 ? 8.330 16.521 8.194 1.00 90.62 297 ALA A CA 1
ATOM 2388 C C . ALA A 1 297 ? 8.769 16.889 6.762 1.00 90.62 297 ALA A C 1
ATOM 2390 O O . ALA A 1 297 ? 9.730 17.637 6.591 1.00 90.62 297 ALA A O 1
ATOM 2391 N N . ASN A 1 298 ? 8.095 16.388 5.720 1.00 88.25 298 ASN A N 1
ATOM 2392 C CA . ASN A 1 298 ? 8.385 16.815 4.353 1.00 88.25 298 ASN A CA 1
ATOM 2393 C C . ASN A 1 298 ? 8.052 18.308 4.186 1.00 88.25 298 ASN A C 1
ATOM 2395 O O . ASN A 1 298 ? 6.896 18.705 4.315 1.00 88.25 298 ASN A O 1
ATOM 2399 N N . GLU A 1 299 ? 9.056 19.129 3.872 1.00 84.06 299 GLU A N 1
ATOM 2400 C CA . GLU A 1 299 ? 8.924 20.591 3.778 1.00 84.06 299 GLU A CA 1
ATOM 2401 C C . GLU A 1 299 ? 7.866 21.047 2.767 1.00 84.06 299 GLU A C 1
ATOM 2403 O O . GLU A 1 299 ? 7.250 22.093 2.951 1.00 84.06 299 GLU A O 1
ATOM 2408 N N . ARG A 1 300 ? 7.627 20.261 1.711 1.00 82.88 300 ARG A N 1
ATOM 2409 C CA . ARG A 1 300 ? 6.682 20.603 0.641 1.00 82.88 300 ARG A CA 1
ATOM 2410 C C . ARG A 1 300 ? 5.327 19.939 0.842 1.00 82.88 300 ARG A C 1
ATOM 2412 O O . ARG A 1 300 ? 4.300 20.594 0.706 1.00 82.88 300 ARG A O 1
ATOM 2419 N N . THR A 1 301 ? 5.327 18.643 1.141 1.00 85.81 301 THR A N 1
ATOM 2420 C CA . THR A 1 301 ? 4.139 17.782 1.061 1.00 85.81 301 THR A CA 1
ATOM 2421 C C . THR A 1 301 ? 4.038 16.844 2.267 1.00 85.81 301 THR A C 1
ATOM 2423 O O . THR A 1 301 ? 4.094 15.623 2.129 1.00 85.81 301 THR A O 1
ATOM 2426 N N . SER A 1 302 ? 3.866 17.401 3.473 1.00 91.19 302 SER A N 1
ATOM 2427 C CA . SER A 1 302 ? 3.660 16.614 4.703 1.00 91.19 302 SER A CA 1
ATOM 2428 C C . SER A 1 302 ? 2.550 15.577 4.544 1.00 91.19 302 SER A C 1
ATOM 2430 O O . SER A 1 302 ? 1.434 15.946 4.173 1.00 91.19 302 SER A O 1
ATOM 2432 N N . ALA A 1 303 ? 2.856 14.309 4.850 1.00 92.19 303 ALA A N 1
ATOM 2433 C CA . ALA A 1 303 ? 1.910 13.187 4.934 1.00 92.19 303 ALA A CA 1
ATOM 2434 C C . ALA A 1 303 ? 0.825 13.175 3.846 1.00 92.19 303 ALA A C 1
ATOM 2436 O O . ALA A 1 303 ? -0.352 12.925 4.118 1.00 92.19 303 ALA A O 1
ATOM 2437 N N . VAL A 1 304 ? 1.232 13.462 2.606 1.00 91.00 304 VAL A N 1
ATOM 2438 C CA . VAL A 1 304 ? 0.323 13.637 1.468 1.00 91.00 304 VAL A CA 1
ATOM 2439 C C . VAL A 1 304 ? -0.583 12.423 1.274 1.00 91.00 304 VAL A C 1
ATOM 2441 O O . VAL A 1 304 ? -1.791 12.560 1.132 1.00 91.00 304 VAL A O 1
ATOM 2444 N N . THR A 1 305 ? -0.024 11.225 1.409 1.00 89.81 305 THR A N 1
ATOM 2445 C CA . THR A 1 305 ? -0.732 9.956 1.255 1.00 89.81 305 THR A CA 1
ATOM 2446 C C . THR A 1 305 ? -1.739 9.698 2.379 1.00 89.81 305 THR A C 1
ATOM 2448 O O . THR A 1 305 ? -2.744 9.019 2.153 1.00 89.81 305 THR A O 1
ATOM 2451 N N . THR A 1 306 ? -1.493 10.201 3.594 1.00 93.75 306 THR A N 1
ATOM 2452 C CA . THR A 1 306 ? -2.448 10.148 4.716 1.00 93.75 306 THR A CA 1
ATOM 2453 C C . THR A 1 306 ? -3.595 11.119 4.481 1.00 93.75 306 THR A C 1
ATOM 2455 O O . THR A 1 306 ? -4.754 10.750 4.657 1.00 93.75 306 THR A O 1
ATOM 2458 N N . LEU A 1 307 ? -3.275 12.348 4.067 1.00 93.19 307 LEU A N 1
ATOM 2459 C CA . LEU A 1 307 ? -4.254 13.400 3.798 1.00 93.19 307 LEU A CA 1
ATOM 2460 C C . LEU A 1 307 ? -5.184 13.025 2.637 1.00 93.19 307 LEU A C 1
ATOM 2462 O O . LEU A 1 307 ? -6.390 13.261 2.675 1.00 93.19 307 LEU A O 1
ATOM 2466 N N . GLU A 1 308 ? -4.626 12.400 1.606 1.00 91.44 308 GLU A N 1
ATOM 2467 C CA . GLU A 1 308 ? -5.387 11.901 0.471 1.00 91.44 308 GLU A CA 1
ATOM 2468 C C . GLU A 1 308 ? -6.422 10.860 0.896 1.00 91.44 308 GLU A C 1
ATOM 2470 O O . GLU A 1 308 ? -7.601 10.953 0.536 1.00 91.44 308 GLU A O 1
ATOM 2475 N N . LEU A 1 309 ? -5.988 9.874 1.678 1.00 91.94 309 LEU A N 1
ATOM 2476 C CA . LEU A 1 309 ? -6.863 8.821 2.165 1.00 91.94 309 LEU A CA 1
ATOM 2477 C C . LEU A 1 309 ? -7.942 9.370 3.106 1.00 91.94 309 LEU A C 1
ATOM 2479 O O . LEU A 1 309 ? -9.111 9.017 2.962 1.00 91.94 309 LEU A O 1
ATOM 2483 N N . SER A 1 310 ? -7.573 10.245 4.045 1.00 92.62 310 SER A N 1
ATOM 2484 C CA . SER A 1 310 ? -8.520 10.802 5.014 1.00 92.62 310 SER A CA 1
ATOM 2485 C C . SER A 1 310 ? -9.616 11.634 4.345 1.00 92.62 310 SER A C 1
ATOM 2487 O O . SER A 1 310 ? -10.755 11.620 4.815 1.00 92.62 310 SER A O 1
ATOM 2489 N N . SER A 1 311 ? -9.281 12.315 3.243 1.00 90.81 311 SER A N 1
ATOM 2490 C CA . SER A 1 311 ? -10.221 13.082 2.428 1.00 90.81 311 SER A CA 1
ATOM 2491 C C . SER A 1 311 ? -11.156 12.188 1.610 1.00 90.81 311 SER A C 1
ATOM 2493 O O . SER A 1 311 ? -12.341 12.497 1.510 1.00 90.81 311 SER A O 1
ATOM 2495 N N . ASP A 1 312 ? -10.654 11.099 1.020 1.00 89.69 312 ASP A N 1
ATOM 2496 C CA . ASP A 1 312 ? -11.487 10.178 0.226 1.00 89.69 312 ASP A CA 1
ATOM 2497 C C . ASP A 1 312 ? -12.409 9.336 1.108 1.00 89.69 312 ASP A C 1
ATOM 2499 O O . ASP A 1 312 ? -13.511 8.959 0.708 1.00 89.69 312 ASP A O 1
ATOM 2503 N N . PHE A 1 313 ? -11.950 9.025 2.319 1.00 92.12 313 PHE A N 1
ATOM 2504 C CA . PHE A 1 313 ? -12.593 8.084 3.218 1.00 92.12 313 PHE A CA 1
ATOM 2505 C C . PHE A 1 313 ? -12.779 8.700 4.613 1.00 92.12 313 PHE A C 1
ATOM 2507 O O . PHE A 1 313 ? -12.121 8.283 5.568 1.00 92.12 313 PHE A O 1
ATOM 2514 N N . PRO A 1 314 ? -13.718 9.650 4.781 1.00 91.56 314 PRO A N 1
ATOM 2515 C CA . PRO A 1 314 ? -13.888 10.395 6.034 1.00 91.56 314 PRO A CA 1
ATOM 2516 C C . PRO A 1 314 ? -14.235 9.523 7.254 1.00 91.56 314 PRO A C 1
ATOM 2518 O O . PRO A 1 314 ? -13.919 9.901 8.380 1.00 91.56 314 PRO A O 1
ATOM 2521 N N . ASN A 1 315 ? -14.836 8.342 7.053 1.00 92.06 315 ASN A N 1
ATOM 2522 C CA . ASN A 1 315 ? -15.140 7.401 8.141 1.00 92.06 315 ASN A CA 1
ATOM 2523 C C . ASN A 1 315 ? -13.948 6.511 8.548 1.00 92.06 315 ASN A C 1
ATOM 2525 O O . ASN A 1 315 ? -14.059 5.740 9.503 1.00 92.06 315 ASN A O 1
ATOM 2529 N N . ILE A 1 316 ? -12.815 6.585 7.842 1.00 93.06 316 ILE A N 1
ATOM 2530 C CA . ILE A 1 316 ? -11.579 5.896 8.227 1.00 93.06 316 ILE A CA 1
ATOM 2531 C C . ILE A 1 316 ? -10.786 6.800 9.166 1.00 93.06 316 ILE A C 1
ATOM 2533 O O . ILE A 1 316 ? -10.507 7.957 8.845 1.00 93.06 316 ILE A O 1
ATOM 2537 N N . ARG A 1 317 ? -10.369 6.252 10.311 1.00 92.25 317 ARG A N 1
ATOM 2538 C CA . ARG A 1 317 ? -9.413 6.913 11.207 1.00 92.25 317 ARG A CA 1
ATOM 2539 C C . ARG A 1 317 ? -8.004 6.644 10.701 1.00 92.25 317 ARG A C 1
ATOM 2541 O O . ARG A 1 317 ? -7.557 5.499 10.695 1.00 92.25 317 ARG A O 1
ATOM 2548 N N . CYS A 1 318 ? -7.326 7.694 10.265 1.00 93.75 318 CYS A N 1
ATOM 2549 C CA . CYS A 1 318 ? -6.000 7.630 9.670 1.00 93.75 318 CYS A CA 1
ATOM 2550 C C . CYS A 1 318 ? -4.940 7.980 10.718 1.00 93.75 318 CYS A C 1
ATOM 2552 O O . CYS A 1 318 ? -4.959 9.069 11.283 1.00 93.75 318 CYS A O 1
ATOM 2554 N N . VAL A 1 319 ? -4.004 7.075 10.969 1.00 92.88 319 VAL A N 1
ATOM 2555 C CA . VAL A 1 319 ? -2.875 7.263 11.878 1.00 92.88 319 VAL A CA 1
ATOM 2556 C C . VAL A 1 319 ? -1.620 7.482 11.043 1.00 92.88 319 VAL A C 1
ATOM 2558 O O . VAL A 1 319 ? -1.155 6.564 10.377 1.00 92.88 319 VAL A O 1
ATOM 2561 N N . ALA A 1 320 ? -1.072 8.693 11.080 1.00 93.56 320 ALA A N 1
ATOM 2562 C CA . ALA A 1 320 ? 0.243 9.012 10.544 1.00 93.56 320 ALA A CA 1
ATOM 2563 C C . ALA A 1 320 ? 1.307 8.597 11.568 1.00 93.56 320 ALA A C 1
ATOM 2565 O O . ALA A 1 320 ? 1.540 9.316 12.543 1.00 93.56 320 ALA A O 1
ATOM 2566 N N . LEU A 1 321 ? 1.919 7.427 11.365 1.00 92.94 321 LEU A N 1
ATOM 2567 C CA . LEU A 1 321 ? 3.000 6.928 12.211 1.00 92.94 321 LEU A CA 1
ATOM 2568 C C . LEU A 1 321 ? 4.339 7.306 11.590 1.00 92.94 321 LEU A C 1
ATOM 2570 O O . LEU A 1 321 ? 4.699 6.795 10.532 1.00 92.94 321 LEU A O 1
ATOM 2574 N N . ASP A 1 322 ? 5.090 8.169 12.262 1.00 92.38 322 ASP A N 1
ATOM 2575 C CA . ASP A 1 322 ? 6.412 8.604 11.812 1.00 92.38 322 ASP A CA 1
ATOM 2576 C C . ASP A 1 322 ? 7.381 8.686 12.992 1.00 92.38 322 ASP A C 1
ATOM 2578 O O . ASP A 1 322 ? 6.959 8.739 14.152 1.00 92.38 322 ASP A O 1
ATOM 2582 N N . LEU A 1 323 ? 8.679 8.709 12.692 1.00 91.94 323 LEU A N 1
ATOM 2583 C CA . LEU A 1 323 ? 9.729 8.727 13.703 1.00 91.94 323 LEU A CA 1
ATOM 2584 C C . LEU A 1 323 ? 9.528 9.900 14.679 1.00 91.94 323 LEU A C 1
ATOM 2586 O O . LEU A 1 323 ? 9.134 10.991 14.248 1.00 91.94 323 LEU A O 1
ATOM 2590 N N . PRO A 1 324 ? 9.828 9.729 15.983 1.00 90.94 324 PRO A N 1
ATOM 2591 C CA . PRO A 1 324 ? 9.669 10.794 16.974 1.00 90.94 324 PRO A CA 1
ATOM 2592 C C . PRO A 1 324 ? 10.338 12.114 16.571 1.00 90.94 324 PRO A C 1
ATOM 2594 O O . PRO A 1 324 ? 9.791 13.188 16.811 1.00 90.94 324 PRO A O 1
ATOM 2597 N N . GLU A 1 325 ? 11.490 12.049 15.904 1.00 91.31 325 GLU A N 1
ATOM 2598 C CA . GLU A 1 325 ? 12.212 13.218 15.406 1.00 91.31 325 GLU A CA 1
ATOM 2599 C C . GLU A 1 325 ? 11.453 13.915 14.267 1.00 91.31 325 GLU A C 1
ATOM 2601 O O . GLU A 1 325 ? 11.394 15.143 14.233 1.00 91.31 325 GLU A O 1
ATOM 2606 N N . GLN A 1 326 ? 10.823 13.154 13.364 1.00 92.31 326 GLN A N 1
ATOM 2607 C CA . GLN A 1 326 ? 10.000 13.696 12.275 1.00 92.31 326 GLN A CA 1
ATOM 2608 C C . GLN A 1 326 ? 8.730 14.353 12.824 1.00 92.31 326 GLN A C 1
ATOM 2610 O O . GLN A 1 326 ? 8.366 15.451 12.404 1.00 92.31 326 GLN A O 1
ATOM 2615 N N . VAL A 1 327 ? 8.092 13.735 13.820 1.00 92.31 327 VAL A N 1
ATOM 2616 C CA . VAL A 1 327 ? 6.944 14.330 14.520 1.00 92.31 327 VAL A CA 1
ATOM 2617 C C . VAL A 1 327 ? 7.349 15.601 15.269 1.00 92.31 327 VAL A C 1
ATOM 2619 O O . VAL A 1 327 ? 6.625 16.593 15.225 1.00 92.31 327 VAL A O 1
ATOM 2622 N N . SER A 1 328 ? 8.523 15.617 15.905 1.00 91.31 328 SER A N 1
ATOM 2623 C CA . SER A 1 328 ? 9.063 16.806 16.576 1.00 91.31 328 SER A CA 1
ATOM 2624 C C . SER A 1 328 ? 9.273 17.970 15.599 1.00 91.31 328 SER A C 1
ATOM 2626 O O . SER A 1 328 ? 8.824 19.088 15.864 1.00 91.31 328 SER A O 1
ATOM 2628 N N . ILE A 1 329 ? 9.870 17.709 14.427 1.00 92.62 329 ILE A N 1
ATOM 2629 C CA . ILE A 1 329 ? 10.013 18.718 13.366 1.00 92.62 329 ILE A CA 1
ATOM 2630 C C . ILE A 1 329 ? 8.637 19.193 12.898 1.00 92.62 329 ILE A C 1
ATOM 2632 O O . ILE A 1 329 ? 8.401 20.397 12.845 1.00 92.62 329 ILE A O 1
ATOM 2636 N N . PHE A 1 330 ? 7.711 18.272 12.622 1.00 93.38 330 PHE A N 1
ATOM 2637 C CA . PHE A 1 330 ? 6.358 18.612 12.189 1.00 93.38 330 PHE A CA 1
ATOM 2638 C C . PHE A 1 330 ? 5.625 19.500 13.203 1.00 93.38 330 PHE A C 1
ATOM 2640 O O . PHE A 1 330 ? 4.977 20.471 12.812 1.00 93.38 330 PHE A O 1
ATOM 2647 N N . ASN A 1 331 ? 5.757 19.218 14.500 1.00 90.88 331 ASN A N 1
ATOM 2648 C CA . ASN A 1 331 ? 5.123 19.984 15.574 1.00 90.88 331 ASN A CA 1
ATOM 2649 C C . ASN A 1 331 ? 5.808 21.330 15.848 1.00 90.88 331 ASN A C 1
ATOM 2651 O O . ASN A 1 331 ? 5.189 22.213 16.442 1.00 90.88 331 ASN A O 1
ATOM 2655 N N . SER A 1 332 ? 7.044 21.534 15.380 1.00 92.12 332 SER A N 1
ATOM 2656 C CA . SER A 1 332 ? 7.744 22.811 15.525 1.00 92.12 332 SER A CA 1
ATOM 2657 C C . SER A 1 332 ? 6.919 23.967 14.941 1.00 92.12 332 SER A C 1
ATOM 2659 O O . SER A 1 332 ? 6.468 23.877 13.793 1.00 92.12 332 SER A O 1
ATOM 2661 N N . PRO A 1 333 ? 6.743 25.089 15.664 1.00 88.81 333 PRO A N 1
ATOM 2662 C CA . PRO A 1 333 ? 6.077 26.279 15.130 1.00 88.81 333 PRO A CA 1
ATOM 2663 C C . PRO A 1 333 ? 6.757 26.848 13.877 1.00 88.81 333 PRO A C 1
ATOM 2665 O O . PRO A 1 333 ? 6.093 27.463 13.050 1.00 88.81 333 PRO A O 1
ATOM 2668 N N . ALA A 1 334 ? 8.069 26.630 13.730 1.00 90.69 334 ALA A N 1
ATOM 2669 C CA . ALA A 1 334 ? 8.844 27.091 12.579 1.00 90.69 334 ALA A CA 1
ATOM 2670 C C . ALA A 1 334 ? 8.617 26.244 11.315 1.00 90.69 334 ALA A C 1
ATOM 2672 O O . ALA A 1 334 ? 8.911 26.696 10.212 1.00 90.69 334 ALA A O 1
ATOM 2673 N N . PHE A 1 335 ? 8.106 25.021 11.465 1.00 90.19 335 PHE A N 1
ATOM 2674 C CA . PHE A 1 335 ? 7.799 24.148 10.343 1.00 90.19 335 PHE A CA 1
ATOM 2675 C C . PHE A 1 335 ? 6.376 24.429 9.853 1.00 90.19 335 PHE A C 1
ATOM 2677 O O . PHE A 1 335 ? 5.406 24.203 10.583 1.00 90.19 335 PHE A O 1
ATOM 2684 N N . TYR A 1 336 ? 6.234 24.921 8.623 1.00 88.88 336 TYR A N 1
ATOM 2685 C CA . TYR A 1 336 ? 4.936 25.208 8.020 1.00 88.88 336 TYR A CA 1
ATOM 2686 C C . TYR A 1 336 ? 4.903 24.810 6.547 1.00 88.88 336 TYR A C 1
ATOM 2688 O O . TYR A 1 336 ? 5.776 25.182 5.769 1.00 88.88 336 TYR A O 1
ATOM 2696 N N . ASN A 1 337 ? 3.831 24.121 6.174 1.00 90.50 337 ASN A N 1
ATOM 2697 C CA . ASN A 1 337 ? 3.350 23.997 4.807 1.00 90.50 337 ASN A CA 1
ATOM 2698 C C . ASN A 1 337 ? 1.819 23.865 4.841 1.00 90.50 337 ASN A C 1
ATOM 2700 O O . ASN A 1 337 ? 1.217 23.684 5.905 1.00 90.50 337 ASN A O 1
ATOM 2704 N N . GLU A 1 338 ? 1.176 23.954 3.679 1.00 91.31 338 GLU A N 1
ATOM 2705 C CA . GLU A 1 338 ? -0.286 23.883 3.583 1.00 91.31 338 GLU A CA 1
ATOM 2706 C C . GLU A 1 338 ? -0.849 22.553 4.104 1.00 91.31 338 GLU A C 1
ATOM 2708 O O . GLU A 1 338 ? -1.912 22.524 4.729 1.00 91.31 338 GLU A O 1
ATOM 2713 N N . ASN A 1 339 ? -0.127 21.449 3.894 1.00 93.19 339 ASN A N 1
ATOM 2714 C CA . ASN A 1 339 ? -0.569 20.130 4.330 1.00 93.19 339 ASN A CA 1
ATOM 2715 C C . ASN A 1 339 ? -0.575 20.002 5.850 1.00 93.19 339 ASN A C 1
ATOM 2717 O O . ASN A 1 339 ? -1.504 19.405 6.382 1.00 93.19 339 ASN A O 1
ATOM 2721 N N . LYS A 1 340 ? 0.372 20.613 6.572 1.00 93.31 340 LYS A N 1
ATOM 2722 C CA . LYS A 1 340 ? 0.352 20.653 8.041 1.00 93.31 340 LYS A CA 1
ATOM 2723 C C . LYS A 1 340 ? -0.954 21.248 8.560 1.00 93.31 340 LYS A C 1
ATOM 2725 O O . LYS A 1 340 ? -1.581 20.657 9.435 1.00 93.31 340 LYS A O 1
ATOM 2730 N N . ALA A 1 341 ? -1.398 22.375 8.003 1.00 90.81 341 ALA A N 1
ATOM 2731 C CA . ALA A 1 341 ? -2.660 22.996 8.406 1.00 90.81 341 ALA A CA 1
ATOM 2732 C C . ALA A 1 341 ? -3.867 22.079 8.124 1.00 90.81 341 ALA A C 1
ATOM 2734 O O . ALA A 1 341 ? -4.743 21.924 8.979 1.00 90.81 341 ALA A O 1
ATOM 2735 N N . LYS A 1 342 ? -3.890 21.414 6.961 1.00 93.94 342 LYS A N 1
ATOM 2736 C CA . LYS A 1 342 ? -4.936 20.440 6.600 1.00 93.94 342 LYS A CA 1
ATOM 2737 C C . LYS A 1 342 ? -4.922 19.210 7.517 1.00 93.94 342 LYS A C 1
ATOM 2739 O O . LYS A 1 342 ? -5.976 18.766 7.957 1.00 93.94 342 LYS A O 1
ATOM 2744 N N . ILE A 1 343 ? -3.743 18.697 7.868 1.00 93.69 343 ILE A N 1
ATOM 2745 C CA . ILE A 1 343 ? -3.572 17.558 8.780 1.00 93.69 343 ILE A CA 1
ATOM 2746 C C . ILE A 1 343 ? -4.093 17.902 10.174 1.00 93.69 343 ILE A C 1
ATOM 2748 O O . ILE A 1 343 ? -4.917 17.172 10.715 1.00 93.69 343 ILE A O 1
ATOM 2752 N N . LEU A 1 344 ? -3.663 19.038 10.732 1.00 91.19 344 LEU A N 1
ATOM 2753 C CA . LEU A 1 344 ? -4.049 19.468 12.080 1.00 91.19 344 LEU A CA 1
ATOM 2754 C C . LEU A 1 344 ? -5.540 19.823 12.199 1.00 91.19 344 LEU A C 1
ATOM 2756 O O . LEU A 1 344 ? -6.101 19.737 13.289 1.00 91.19 344 LEU A O 1
ATOM 2760 N N . SER A 1 345 ? -6.185 20.218 11.098 1.00 91.50 345 SER A N 1
ATOM 2761 C CA . SER A 1 345 ? -7.628 20.503 11.057 1.00 91.50 345 SER A CA 1
ATOM 2762 C C . SER A 1 345 ? -8.492 19.289 10.697 1.00 91.50 345 SER A C 1
ATOM 2764 O O . SER A 1 345 ? -9.709 19.336 10.889 1.00 91.50 345 SER A O 1
ATOM 2766 N N . SER A 1 346 ? -7.898 18.194 10.212 1.00 92.19 346 SER A N 1
ATOM 2767 C CA . SER A 1 346 ? -8.641 17.002 9.799 1.00 92.19 346 SER A CA 1
ATOM 2768 C C . SER A 1 346 ? -9.197 16.245 11.011 1.00 92.19 346 SER A C 1
ATOM 2770 O O . SER A 1 346 ? -8.439 15.855 11.900 1.00 92.19 346 SER A O 1
ATOM 2772 N N . PRO A 1 347 ? -10.513 15.970 11.071 1.00 89.50 347 PRO A N 1
ATOM 2773 C CA . PRO A 1 347 ? -11.123 15.348 12.244 1.00 89.50 347 PRO A CA 1
ATOM 2774 C C . PRO A 1 347 ? -10.773 13.862 12.407 1.00 89.50 347 PRO A C 1
ATOM 2776 O O . PRO A 1 347 ? -10.925 13.332 13.507 1.00 89.50 347 PRO A O 1
ATOM 2779 N N . ASN A 1 348 ? -10.324 13.203 11.338 1.00 92.12 348 ASN A N 1
ATOM 2780 C CA . ASN A 1 348 ? -10.044 11.772 11.270 1.00 92.12 348 ASN A CA 1
ATOM 2781 C C . ASN A 1 348 ? -8.552 11.444 11.074 1.00 92.12 348 ASN A C 1
ATOM 2783 O O . ASN A 1 348 ? -8.240 10.289 10.789 1.00 92.12 348 ASN A O 1
ATOM 2787 N N . ILE A 1 349 ? -7.641 12.414 11.231 1.00 93.00 349 ILE A N 1
ATOM 2788 C CA . ILE A 1 349 ? -6.192 12.165 11.232 1.00 93.00 349 ILE A CA 1
ATOM 2789 C C . ILE A 1 349 ? -5.648 12.233 12.660 1.00 93.00 349 ILE A C 1
ATOM 2791 O O . ILE A 1 349 ? -5.976 13.133 13.431 1.00 93.00 349 ILE A O 1
ATOM 2795 N N . TYR A 1 350 ? -4.783 11.280 12.988 1.00 90.56 350 TYR A N 1
ATOM 2796 C CA . TYR A 1 350 ? -4.081 11.153 14.256 1.00 90.56 350 TYR A CA 1
ATOM 2797 C C . TYR A 1 350 ? -2.586 11.030 13.971 1.00 90.56 350 TYR A C 1
ATOM 2799 O O . TYR A 1 350 ? -2.192 10.367 13.013 1.00 90.56 350 TYR A O 1
ATOM 2807 N N . ILE A 1 351 ? -1.750 11.657 14.792 1.00 90.81 351 ILE A N 1
ATOM 2808 C CA . ILE A 1 351 ? -0.291 11.601 14.656 1.00 90.81 351 ILE A CA 1
ATOM 2809 C C . ILE A 1 351 ? 0.247 10.699 15.757 1.00 90.81 351 ILE A C 1
ATOM 2811 O O . ILE A 1 351 ? -0.084 10.887 16.926 1.00 90.81 351 ILE A O 1
ATOM 2815 N N . LEU A 1 352 ? 1.077 9.729 15.383 1.00 88.50 352 LEU A N 1
ATOM 2816 C CA . LEU A 1 352 ? 1.690 8.794 16.315 1.00 88.50 352 LEU A CA 1
ATOM 2817 C C . LEU A 1 352 ? 3.219 8.858 16.183 1.00 88.50 352 LEU A C 1
ATOM 2819 O O . LEU A 1 352 ? 3.755 8.346 15.199 1.00 88.50 352 LEU A O 1
ATOM 2823 N N . PRO A 1 353 ? 3.939 9.457 17.152 1.00 90.19 353 PRO A N 1
ATOM 2824 C CA . PRO A 1 353 ? 5.395 9.372 17.191 1.00 90.19 353 PRO A CA 1
ATOM 2825 C C . PRO A 1 353 ? 5.815 7.933 17.497 1.00 90.19 353 PRO A C 1
ATOM 2827 O O . PRO A 1 353 ? 5.521 7.404 18.570 1.00 90.19 353 PRO A O 1
ATOM 2830 N N . GLY A 1 354 ? 6.497 7.294 16.551 1.00 89.12 354 GLY A N 1
ATOM 2831 C CA . GLY A 1 354 ? 6.817 5.879 16.636 1.00 89.12 354 GLY A CA 1
ATOM 2832 C C . GLY A 1 354 ? 7.770 5.389 15.552 1.00 89.12 354 GLY A C 1
ATOM 2833 O O . GLY A 1 354 ? 7.986 6.021 14.527 1.00 89.12 354 GLY A O 1
ATOM 2834 N N . ASP A 1 355 ? 8.348 4.221 15.788 1.00 89.62 355 ASP A N 1
ATOM 2835 C CA . ASP A 1 355 ? 9.212 3.528 14.841 1.00 89.62 355 ASP A CA 1
ATOM 2836 C C . ASP A 1 355 ? 8.417 2.394 14.185 1.00 89.62 355 ASP A C 1
ATOM 2838 O O . ASP A 1 355 ? 8.004 1.427 14.838 1.00 89.62 355 ASP A O 1
ATOM 2842 N N . GLY A 1 356 ? 8.212 2.511 12.871 1.00 86.38 356 GLY A N 1
ATOM 2843 C CA . GLY A 1 356 ? 7.479 1.537 12.065 1.00 86.38 356 GLY A CA 1
ATOM 2844 C C . GLY A 1 356 ? 8.079 0.128 12.091 1.00 86.38 356 GLY A C 1
ATOM 2845 O O . GLY A 1 356 ? 7.375 -0.832 11.805 1.00 86.38 356 GLY A O 1
ATOM 2846 N N . THR A 1 357 ? 9.351 -0.025 12.474 1.00 86.50 357 THR A N 1
ATOM 2847 C CA . THR A 1 357 ? 10.010 -1.334 12.625 1.00 86.50 357 THR A CA 1
ATOM 2848 C C . THR A 1 357 ? 9.683 -2.024 13.952 1.00 86.50 357 THR A C 1
ATOM 2850 O O . THR A 1 357 ? 10.004 -3.199 14.149 1.00 86.50 357 THR A O 1
ATOM 2853 N N . LYS A 1 358 ? 9.070 -1.309 14.902 1.00 88.75 358 LYS A N 1
ATOM 2854 C CA . LYS A 1 358 ? 8.680 -1.842 16.213 1.00 88.75 358 LYS A CA 1
ATOM 2855 C C . LYS A 1 358 ? 7.244 -2.365 16.181 1.00 88.75 358 LYS A C 1
ATOM 2857 O O . LYS A 1 358 ? 6.543 -2.293 15.179 1.00 88.75 358 LYS A O 1
ATOM 2862 N N . SER A 1 359 ? 6.808 -2.934 17.307 1.00 86.12 359 SER A N 1
ATOM 2863 C CA . SER A 1 359 ? 5.430 -3.414 17.465 1.00 86.12 359 SER A CA 1
ATOM 2864 C C . SER A 1 359 ? 4.449 -2.266 17.232 1.00 86.12 359 SER A C 1
ATOM 2866 O O . SER A 1 359 ? 4.405 -1.318 18.018 1.00 86.12 359 SER A O 1
ATOM 2868 N N . ILE A 1 360 ? 3.676 -2.341 16.151 1.00 85.19 360 ILE A N 1
ATOM 2869 C CA . ILE A 1 360 ? 2.647 -1.343 15.852 1.00 85.19 360 ILE A CA 1
ATOM 2870 C C . ILE A 1 360 ? 1.515 -1.457 16.865 1.00 85.19 360 ILE A C 1
ATOM 2872 O O . ILE A 1 360 ? 1.019 -0.434 17.318 1.00 85.19 360 ILE A O 1
ATOM 2876 N N . SER A 1 361 ? 1.158 -2.673 17.295 1.00 83.31 361 SER A N 1
ATOM 2877 C CA . SER A 1 361 ? 0.147 -2.859 18.336 1.00 83.31 361 SER A CA 1
ATOM 2878 C C . SER A 1 361 ? 0.553 -2.132 19.616 1.00 83.31 361 SER A C 1
ATOM 2880 O O . SER A 1 361 ? -0.211 -1.323 20.123 1.00 83.31 361 SER A O 1
ATOM 2882 N N . ASN A 1 362 ? 1.775 -2.326 20.117 1.00 81.19 362 ASN A N 1
ATOM 2883 C CA . ASN A 1 362 ? 2.198 -1.678 21.359 1.00 81.19 362 ASN A CA 1
ATOM 2884 C C . ASN A 1 362 ? 2.226 -0.155 21.210 1.00 81.19 362 ASN A C 1
ATOM 2886 O O . ASN A 1 362 ? 1.850 0.555 22.135 1.00 81.19 362 ASN A O 1
ATOM 2890 N N . GLN A 1 363 ? 2.626 0.353 20.044 1.00 85.12 363 GLN A N 1
ATOM 2891 C CA . GLN A 1 363 ? 2.635 1.792 19.779 1.00 85.12 363 GLN A CA 1
ATOM 2892 C C . GLN A 1 363 ? 1.218 2.372 19.668 1.00 85.12 363 GLN A C 1
ATOM 2894 O O . GLN A 1 363 ? 0.975 3.451 20.192 1.00 85.12 363 GLN A O 1
ATOM 2899 N N . LEU A 1 364 ? 0.264 1.656 19.069 1.00 77.94 364 LEU A N 1
ATOM 2900 C CA . LEU A 1 364 ? -1.137 2.085 18.986 1.00 77.94 364 LEU A CA 1
ATOM 2901 C C . LEU A 1 364 ? -1.869 1.978 20.332 1.00 77.94 364 LEU A C 1
ATOM 2903 O O . LEU A 1 364 ? -2.599 2.890 20.706 1.00 77.94 364 LEU A O 1
ATOM 2907 N N . PHE A 1 365 ? -1.689 0.865 21.052 1.00 68.62 365 PHE A N 1
ATOM 2908 C CA . PHE A 1 365 ? -2.470 0.518 22.245 1.00 68.62 365 PHE A CA 1
ATOM 2909 C C . PHE A 1 365 ? -1.852 1.030 23.556 1.00 68.62 365 PHE A C 1
ATOM 2911 O O . PHE A 1 365 ? -2.569 1.170 24.544 1.00 68.62 365 PHE A O 1
ATOM 2918 N N . MET A 1 366 ? -0.538 1.298 23.604 1.00 56.56 366 MET A N 1
ATOM 2919 C CA . MET A 1 366 ? 0.157 1.727 24.831 1.00 56.56 366 MET A CA 1
ATOM 2920 C C . MET A 1 366 ? 0.671 3.173 24.795 1.00 56.56 366 MET A C 1
ATOM 2922 O O . MET A 1 366 ? 1.204 3.639 25.807 1.00 56.56 366 MET A O 1
ATOM 2926 N N . ALA A 1 367 ? 0.532 3.901 23.681 1.00 54.34 367 ALA A N 1
ATOM 2927 C CA . ALA A 1 367 ? 0.943 5.301 23.625 1.00 54.34 367 ALA A CA 1
ATOM 2928 C C . ALA A 1 367 ? 0.104 6.151 24.593 1.00 54.34 367 ALA A C 1
ATOM 2930 O O . ALA A 1 367 ? -1.096 6.358 24.408 1.00 54.34 367 ALA A O 1
ATOM 2931 N N . LYS A 1 368 ? 0.755 6.691 25.631 1.00 46.31 368 LYS A N 1
ATOM 2932 C CA . LYS A 1 368 ? 0.213 7.826 26.382 1.00 46.31 368 LYS A CA 1
ATOM 2933 C C . LYS A 1 368 ? 0.285 9.038 25.461 1.00 46.31 368 LYS A C 1
ATOM 2935 O O . LYS A 1 368 ? 1.373 9.481 25.110 1.00 46.31 368 LYS A O 1
ATOM 2940 N N . THR A 1 369 ? -0.881 9.514 25.046 1.00 46.06 369 THR A N 1
ATOM 2941 C CA . THR A 1 369 ? -1.092 10.595 24.080 1.00 46.06 369 THR A CA 1
ATOM 2942 C C . THR A 1 369 ? -0.405 11.887 24.526 1.00 46.06 369 THR A C 1
ATOM 2944 O O . THR A 1 369 ? -0.968 12.672 25.292 1.00 46.06 369 THR A O 1
ATOM 2947 N N . GLY A 1 370 ? 0.823 12.102 24.063 1.00 42.97 370 GLY A N 1
ATOM 2948 C CA . GLY A 1 370 ? 1.472 13.406 24.080 1.00 42.97 370 GLY A CA 1
ATOM 2949 C C . GLY A 1 370 ? 0.854 14.256 22.980 1.00 42.97 370 GLY A C 1
ATOM 2950 O O . GLY A 1 370 ? 1.369 14.275 21.874 1.00 42.97 370 GLY A O 1
ATOM 2951 N N . GLU A 1 371 ? -0.268 14.894 23.315 1.00 50.09 371 GLU A N 1
ATOM 2952 C CA . GLU A 1 371 ? -1.051 15.813 22.478 1.00 50.09 371 GLU A CA 1
ATOM 2953 C C . GLU A 1 371 ? -1.813 15.154 21.299 1.00 50.09 371 GLU A C 1
ATOM 2955 O O . GLU A 1 371 ? -1.274 14.390 20.511 1.00 50.09 371 GLU A O 1
ATOM 2960 N N . ASN A 1 372 ? -3.110 15.485 21.190 1.00 49.62 372 ASN A N 1
ATOM 2961 C CA . ASN A 1 372 ? -4.090 15.084 20.160 1.00 49.62 372 ASN A CA 1
ATOM 2962 C C . ASN A 1 372 ? -4.672 13.650 20.192 1.00 49.62 372 ASN A C 1
ATOM 2964 O O . ASN A 1 372 ? -4.217 12.746 19.508 1.00 49.62 372 ASN A O 1
ATOM 2968 N N . ARG A 1 373 ? -5.816 13.548 20.895 1.00 53.81 373 ARG A N 1
ATOM 2969 C CA . ARG A 1 373 ? -6.899 12.535 20.830 1.00 53.81 373 ARG A CA 1
ATOM 2970 C C . ARG A 1 373 ? -6.496 11.070 21.061 1.00 53.81 373 ARG A C 1
ATOM 2972 O O . ARG A 1 373 ? -5.755 10.472 20.294 1.00 53.81 373 ARG A O 1
ATOM 2979 N N . ALA A 1 374 ? -7.106 10.451 22.075 1.00 53.72 374 ALA A N 1
ATOM 2980 C CA . ALA A 1 374 ? -7.060 9.001 22.239 1.00 53.72 374 ALA A CA 1
ATOM 2981 C C . ALA A 1 374 ? -7.590 8.318 20.972 1.00 53.72 374 ALA A C 1
ATOM 2983 O O . ALA A 1 374 ? -8.673 8.663 20.489 1.00 53.72 374 ALA A O 1
ATOM 2984 N N . LEU A 1 375 ? -6.832 7.354 20.448 1.00 61.47 375 LEU A N 1
ATOM 2985 C CA . LEU A 1 375 ? -7.345 6.438 19.440 1.00 61.47 375 LEU A CA 1
ATOM 2986 C C . LEU A 1 375 ? -8.474 5.639 20.109 1.00 61.47 375 LEU A C 1
ATOM 2988 O O . LEU A 1 375 ? -8.213 4.957 21.102 1.00 61.47 375 LEU A O 1
ATOM 2992 N N . PRO A 1 376 ? -9.730 5.726 19.636 1.00 51.75 376 PRO A N 1
ATOM 2993 C CA . PRO A 1 376 ? -10.729 4.760 20.057 1.00 51.75 376 PRO A CA 1
ATOM 2994 C C . PRO A 1 376 ? -10.233 3.417 19.529 1.00 51.75 376 PRO A C 1
ATOM 2996 O O . PRO A 1 376 ? -9.862 3.340 18.365 1.00 51.75 376 PRO A O 1
ATOM 2999 N N . LEU A 1 377 ? -10.140 2.387 20.351 1.00 59.00 377 LEU A N 1
ATOM 3000 C CA . LEU A 1 377 ? -9.840 1.050 19.855 1.00 59.00 377 LEU A CA 1
ATOM 3001 C C . LEU A 1 377 ? -10.881 0.127 20.474 1.00 59.00 377 LEU A C 1
ATOM 3003 O O . LEU A 1 377 ? -10.957 -0.005 21.695 1.00 59.00 377 LEU A O 1
ATOM 3007 N N . ALA A 1 378 ? -11.736 -0.435 19.625 1.00 56.31 378 ALA A N 1
ATOM 3008 C CA . ALA A 1 378 ? -12.639 -1.521 19.975 1.00 56.31 378 ALA A CA 1
ATOM 3009 C C . ALA A 1 378 ? -12.039 -2.864 19.526 1.00 56.31 378 ALA A C 1
ATOM 3011 O O . ALA A 1 378 ? -11.349 -2.942 18.507 1.00 56.31 378 ALA A O 1
ATOM 3012 N N . ASP A 1 379 ? -12.343 -3.944 20.253 1.00 65.62 379 ASP A N 1
ATOM 3013 C CA . ASP A 1 379 ? -11.859 -5.312 19.977 1.00 65.62 379 ASP A CA 1
ATOM 3014 C C . ASP A 1 379 ? -12.272 -5.867 18.598 1.00 65.62 379 ASP A C 1
ATOM 3016 O O . ASP A 1 379 ? -11.881 -6.976 18.217 1.00 65.62 379 ASP A O 1
ATOM 3020 N N . ASP A 1 380 ? -13.114 -5.141 17.863 1.00 81.25 380 ASP A N 1
ATOM 3021 C CA . ASP A 1 380 ? -13.721 -5.557 16.608 1.00 81.25 380 ASP A CA 1
ATOM 3022 C C . ASP A 1 380 ? -13.375 -4.663 15.412 1.00 81.25 380 ASP A C 1
ATOM 3024 O O . ASP A 1 380 ? -14.019 -4.783 14.375 1.00 81.25 380 ASP A O 1
ATOM 3028 N N . GLU A 1 381 ? -12.353 -3.813 15.514 1.00 90.56 381 GLU A N 1
ATOM 3029 C CA . GLU A 1 381 ? -11.905 -2.960 14.408 1.00 90.56 381 GLU A CA 1
ATOM 3030 C C . GLU A 1 381 ? -11.070 -3.713 13.365 1.00 90.56 381 GLU A C 1
ATOM 3032 O O . GLU A 1 381 ? -10.285 -4.608 13.695 1.00 90.56 381 GLU A O 1
ATOM 3037 N N . LEU A 1 382 ? -11.220 -3.312 12.098 1.00 94.00 382 LEU A N 1
ATOM 3038 C CA . LEU A 1 382 ? -10.339 -3.692 10.996 1.00 94.00 382 LEU A CA 1
ATOM 3039 C C . LEU A 1 382 ? -9.116 -2.774 11.010 1.00 94.00 382 LEU A C 1
ATOM 3041 O O . LEU A 1 382 ? -9.246 -1.554 10.883 1.00 94.00 382 LEU A O 1
ATOM 3045 N N . ILE A 1 383 ? -7.936 -3.379 11.102 1.00 94.62 383 ILE A N 1
ATOM 3046 C CA . ILE A 1 383 ? -6.666 -2.667 10.997 1.00 94.62 383 ILE A CA 1
ATOM 3047 C C . ILE A 1 383 ? -6.171 -2.759 9.558 1.00 94.62 383 ILE A C 1
ATOM 3049 O O . ILE A 1 383 ? -6.122 -3.842 8.969 1.00 94.62 383 ILE A O 1
ATOM 3053 N N . ILE A 1 384 ? -5.790 -1.620 8.992 1.00 96.00 384 ILE A N 1
ATOM 3054 C CA . ILE A 1 384 ? -5.135 -1.536 7.693 1.00 96.00 384 ILE A CA 1
ATOM 3055 C C . ILE A 1 384 ? -3.750 -0.940 7.910 1.00 96.00 384 ILE A C 1
ATOM 3057 O O . ILE A 1 384 ? -3.637 0.159 8.440 1.00 96.00 384 ILE A O 1
ATOM 3061 N N . LEU A 1 385 ? -2.700 -1.653 7.514 1.00 95.19 385 LEU A N 1
ATOM 3062 C CA . LEU A 1 385 ? -1.327 -1.157 7.563 1.00 95.19 385 LEU A CA 1
ATOM 3063 C C . LEU A 1 385 ? -0.868 -0.837 6.146 1.00 95.19 385 LEU A C 1
ATOM 3065 O O . LEU A 1 385 ? -0.899 -1.707 5.274 1.00 95.19 385 LEU A O 1
ATOM 3069 N N . ARG A 1 386 ? -0.410 0.392 5.915 1.00 93.94 386 ARG A N 1
ATOM 3070 C CA . ARG A 1 386 ? 0.330 0.737 4.705 1.00 93.94 386 ARG A CA 1
ATOM 3071 C C . ARG A 1 386 ? 1.803 0.865 5.044 1.00 93.94 386 ARG A C 1
ATOM 3073 O O . ARG A 1 386 ? 2.222 1.796 5.720 1.00 93.94 386 ARG A O 1
ATOM 3080 N N . CYS A 1 387 ? 2.566 -0.092 4.539 1.00 88.94 387 CYS A N 1
ATOM 3081 C CA . CYS A 1 387 ? 4.021 -0.159 4.624 1.00 88.94 387 CYS A CA 1
ATOM 3082 C C . CYS A 1 387 ? 4.667 0.044 3.246 1.00 88.94 387 CYS A C 1
ATOM 3084 O O . CYS A 1 387 ? 5.811 -0.349 3.049 1.00 88.94 387 CYS A O 1
ATOM 3086 N N . ALA A 1 388 ? 3.897 0.559 2.285 1.00 80.06 388 ALA A N 1
ATOM 3087 C CA . ALA A 1 388 ? 4.306 0.837 0.917 1.00 80.06 388 ALA A CA 1
ATOM 3088 C C . ALA A 1 388 ? 5.118 2.134 0.849 1.00 80.06 388 ALA A C 1
ATOM 3090 O O . ALA A 1 388 ? 4.671 3.159 1.362 1.00 80.06 388 ALA A O 1
ATOM 3091 N N . ASN A 1 389 ? 6.264 2.095 0.164 1.00 76.19 389 ASN A N 1
ATOM 3092 C CA . ASN A 1 389 ? 7.227 3.200 0.093 1.00 76.19 389 ASN A CA 1
ATOM 3093 C C . ASN A 1 389 ? 7.774 3.630 1.473 1.00 76.19 389 ASN A C 1
ATOM 3095 O O . ASN A 1 389 ? 8.163 4.783 1.664 1.00 76.19 389 ASN A O 1
ATOM 3099 N N . SER A 1 390 ? 7.826 2.696 2.425 1.00 82.94 390 SER A N 1
ATOM 3100 C CA . SER A 1 390 ? 8.399 2.886 3.754 1.00 82.94 390 SER A CA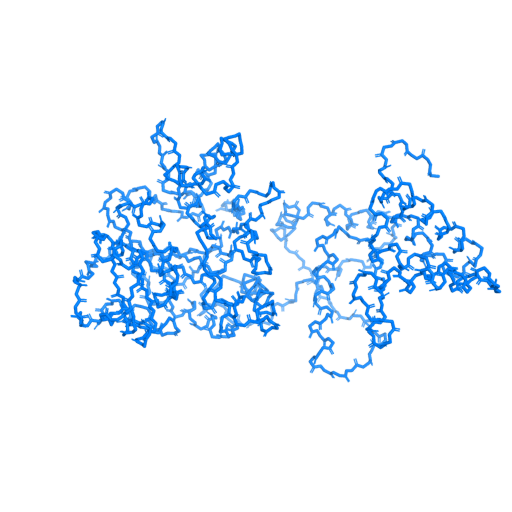 1
ATOM 3101 C C . SER A 1 390 ? 9.224 1.669 4.185 1.00 82.94 390 SER A C 1
ATOM 3103 O O . SER A 1 390 ? 10.379 1.533 3.781 1.00 82.94 390 SER A O 1
ATOM 3105 N N . LEU A 1 391 ? 8.680 0.771 5.008 1.00 83.25 391 LEU A N 1
ATOM 3106 C CA . LEU A 1 391 ? 9.423 -0.386 5.531 1.00 83.25 391 LEU A CA 1
ATOM 3107 C C . LEU A 1 391 ? 9.944 -1.292 4.414 1.00 83.25 391 LEU A C 1
ATOM 3109 O O . LEU A 1 391 ? 11.075 -1.776 4.475 1.00 83.25 391 LEU A O 1
ATOM 3113 N N . ASP A 1 392 ? 9.125 -1.475 3.384 1.00 72.75 392 ASP A N 1
ATOM 3114 C CA . ASP A 1 392 ? 9.433 -2.242 2.184 1.00 72.75 392 ASP A CA 1
ATOM 3115 C C . ASP A 1 392 ? 10.637 -1.699 1.403 1.00 72.75 392 ASP A C 1
ATOM 3117 O O . ASP A 1 392 ? 11.285 -2.459 0.696 1.00 72.75 392 ASP A O 1
ATOM 3121 N N . VAL A 1 393 ? 10.972 -0.418 1.547 1.00 74.06 393 VAL A N 1
ATOM 3122 C CA . VAL A 1 393 ? 12.071 0.246 0.836 1.00 74.06 393 VAL A CA 1
ATOM 3123 C C . VAL A 1 393 ? 13.305 0.455 1.719 1.00 74.06 393 VAL A C 1
ATOM 3125 O O . VAL A 1 393 ? 14.436 0.363 1.239 1.00 74.06 393 VAL A O 1
ATOM 3128 N N . TYR A 1 394 ? 13.118 0.764 3.002 1.00 77.50 394 TYR A N 1
ATOM 3129 C CA . TYR A 1 394 ? 14.214 1.210 3.872 1.00 77.50 394 TYR A CA 1
ATOM 3130 C C . TYR A 1 394 ? 14.858 0.100 4.705 1.00 77.50 394 TYR A C 1
ATOM 3132 O O . TYR A 1 394 ? 15.888 0.330 5.343 1.00 77.50 394 TYR A O 1
ATOM 3140 N N . VAL A 1 395 ? 14.267 -1.094 4.743 1.00 82.50 395 VAL A N 1
ATOM 3141 C CA . VAL A 1 395 ? 14.627 -2.126 5.720 1.00 82.50 395 VAL A CA 1
ATOM 3142 C C . VAL A 1 395 ? 14.784 -3.477 5.033 1.00 82.50 395 VAL A C 1
ATOM 3144 O O . VAL A 1 395 ? 13.924 -3.832 4.255 1.00 82.50 395 VAL A O 1
ATOM 3147 N N . SER A 1 396 ? 15.817 -4.274 5.322 1.00 81.50 396 SER A N 1
ATOM 3148 C CA . SER A 1 396 ? 16.025 -5.565 4.634 1.00 81.50 396 SER A CA 1
ATOM 3149 C C . SER A 1 396 ? 14.818 -6.515 4.699 1.00 81.50 396 SER A C 1
ATOM 3151 O O . SER A 1 396 ? 13.932 -6.380 5.555 1.00 81.50 396 SER A O 1
ATOM 3153 N N . TRP A 1 397 ? 14.799 -7.504 3.803 1.00 82.88 397 TRP A N 1
ATOM 3154 C CA . TRP A 1 397 ? 13.764 -8.534 3.785 1.00 82.88 397 TRP A CA 1
ATOM 3155 C C . TRP A 1 397 ? 13.609 -9.234 5.141 1.00 82.88 397 TRP A C 1
ATOM 3157 O O . TRP A 1 397 ? 12.489 -9.377 5.614 1.00 82.88 397 TRP A O 1
ATOM 3167 N N . GLU A 1 398 ? 14.699 -9.596 5.818 1.00 84.94 398 GLU A N 1
ATOM 3168 C CA . GLU A 1 398 ? 14.651 -10.327 7.093 1.00 84.94 398 GLU A CA 1
ATOM 3169 C C . GLU A 1 398 ? 13.871 -9.554 8.160 1.00 84.94 398 GLU A C 1
ATOM 3171 O O . GLU A 1 398 ? 13.014 -10.106 8.845 1.00 84.94 398 GLU A O 1
ATOM 3176 N N . LYS A 1 399 ? 14.102 -8.244 8.247 1.00 86.69 399 LYS A N 1
ATOM 3177 C CA . LYS A 1 399 ? 13.381 -7.370 9.175 1.00 86.69 399 LYS A CA 1
ATOM 3178 C C . LYS A 1 399 ? 11.928 -7.149 8.754 1.00 86.69 399 LYS A C 1
ATOM 3180 O O . LYS A 1 399 ? 11.056 -7.073 9.616 1.00 86.69 399 LYS A O 1
ATOM 3185 N N . ASN A 1 400 ? 11.650 -7.050 7.452 1.00 87.38 400 ASN A N 1
ATOM 3186 C CA . ASN A 1 400 ? 10.275 -6.995 6.946 1.00 87.38 400 ASN A CA 1
ATOM 3187 C C . ASN A 1 400 ? 9.513 -8.285 7.264 1.00 87.38 400 ASN A C 1
ATOM 3189 O O . ASN A 1 400 ? 8.369 -8.232 7.711 1.00 87.38 400 ASN A O 1
ATOM 3193 N N . ARG A 1 401 ? 10.159 -9.438 7.103 1.00 88.62 401 ARG A N 1
ATOM 3194 C CA . ARG A 1 401 ? 9.612 -10.741 7.463 1.00 88.62 401 ARG A CA 1
ATOM 3195 C C . ARG A 1 401 ? 9.302 -10.813 8.958 1.00 88.62 401 ARG A C 1
ATOM 3197 O O . ARG A 1 401 ? 8.170 -11.125 9.320 1.00 88.62 401 ARG A O 1
ATOM 3204 N N . GLU A 1 402 ? 10.259 -10.462 9.817 1.00 89.25 402 GLU A N 1
ATOM 3205 C CA . GLU A 1 402 ? 10.057 -10.405 11.272 1.00 89.25 402 GLU A CA 1
ATOM 3206 C C . GLU A 1 402 ? 8.890 -9.479 11.649 1.00 89.25 402 GLU A C 1
ATOM 3208 O O . GLU A 1 402 ? 8.048 -9.834 12.477 1.00 89.25 402 GLU A O 1
ATOM 3213 N N . TYR A 1 403 ? 8.804 -8.309 11.012 1.00 90.38 403 TYR A N 1
ATOM 3214 C CA . TYR A 1 403 ? 7.714 -7.354 11.195 1.00 90.38 403 TYR A CA 1
ATOM 3215 C C . TYR A 1 403 ? 6.347 -7.943 10.812 1.00 90.38 403 TYR A C 1
ATOM 3217 O O . TYR A 1 403 ? 5.378 -7.827 11.570 1.00 90.38 403 TYR A O 1
ATOM 3225 N N . LEU A 1 404 ? 6.252 -8.608 9.660 1.00 92.06 404 LEU A N 1
ATOM 3226 C CA . LEU A 1 404 ? 5.016 -9.230 9.183 1.00 92.06 404 LEU A CA 1
ATOM 3227 C C . LEU A 1 404 ? 4.582 -10.391 10.086 1.00 92.06 404 LEU A C 1
ATOM 3229 O O . LEU A 1 404 ? 3.417 -10.469 10.477 1.00 92.06 404 LEU A O 1
ATOM 3233 N N . GLU A 1 405 ? 5.516 -11.251 10.494 1.00 91.94 405 GLU A N 1
ATOM 3234 C CA . GLU A 1 405 ? 5.241 -12.350 11.426 1.00 91.94 405 GLU A CA 1
ATOM 3235 C C . GLU A 1 405 ? 4.805 -11.852 12.806 1.00 91.94 405 GLU A C 1
ATOM 3237 O O . GLU A 1 405 ? 3.950 -12.443 13.475 1.00 91.94 405 GLU A O 1
ATOM 3242 N N . LYS A 1 406 ? 5.408 -10.759 13.270 1.00 90.75 406 LYS A N 1
ATOM 3243 C CA . LYS A 1 406 ? 5.060 -10.136 14.541 1.00 90.75 406 LYS A CA 1
ATOM 3244 C C . LYS A 1 406 ? 3.680 -9.482 14.487 1.00 90.75 406 LYS A C 1
ATOM 3246 O O . LYS A 1 406 ? 2.851 -9.777 15.343 1.00 90.75 406 LYS A O 1
ATOM 3251 N N . SER A 1 407 ? 3.398 -8.680 13.462 1.00 91.81 407 SER A N 1
ATOM 3252 C CA . SER A 1 407 ? 2.094 -8.024 13.282 1.00 91.81 407 SER A CA 1
ATOM 3253 C C . SER A 1 407 ? 0.948 -9.030 13.140 1.00 91.81 407 SER A C 1
ATOM 3255 O O . SER A 1 407 ? -0.109 -8.834 13.740 1.00 91.81 407 SER A O 1
ATOM 3257 N N . ALA A 1 408 ? 1.161 -10.158 12.455 1.00 92.88 408 ALA A N 1
ATOM 3258 C CA . ALA A 1 408 ? 0.142 -11.201 12.344 1.00 92.88 408 ALA A CA 1
ATOM 3259 C C . ALA A 1 408 ? -0.256 -11.792 13.709 1.00 92.88 408 ALA A C 1
ATOM 3261 O O . ALA A 1 408 ? -1.432 -12.074 13.952 1.00 92.88 408 ALA A O 1
ATOM 3262 N N . ARG A 1 409 ? 0.722 -11.960 14.610 1.00 91.62 409 ARG A N 1
ATOM 3263 C CA . ARG A 1 409 ? 0.510 -12.460 15.976 1.00 91.62 409 ARG A CA 1
ATOM 3264 C C . ARG A 1 409 ? -0.108 -11.404 16.885 1.00 91.62 409 ARG A C 1
ATOM 3266 O O . ARG A 1 409 ? -1.055 -11.702 17.607 1.00 91.62 409 ARG A O 1
ATOM 3273 N N . GLU A 1 410 ? 0.406 -10.182 16.836 1.00 89.19 410 GLU A N 1
ATOM 3274 C CA . GLU A 1 410 ? -0.042 -9.076 17.684 1.00 89.19 410 GLU A CA 1
ATOM 3275 C C . GLU A 1 410 ? -1.484 -8.656 17.376 1.00 89.19 410 GLU A C 1
ATOM 3277 O O . GLU A 1 410 ? -2.282 -8.463 18.289 1.00 89.19 410 GLU A O 1
ATOM 3282 N N . PHE A 1 411 ? -1.865 -8.626 16.097 1.00 90.69 411 PHE A N 1
ATOM 3283 C CA . PHE A 1 411 ? -3.237 -8.351 15.670 1.00 90.69 411 PHE A CA 1
ATOM 3284 C C . PHE A 1 411 ? -4.081 -9.622 15.526 1.00 90.69 411 PHE A C 1
ATOM 3286 O O . PHE A 1 411 ? -5.028 -9.654 14.741 1.00 90.69 411 PHE A O 1
ATOM 3293 N N . ARG A 1 412 ? -3.797 -10.698 16.275 1.00 91.69 412 ARG A N 1
ATOM 3294 C CA . ARG A 1 412 ? -4.632 -11.915 16.238 1.00 91.69 412 ARG A CA 1
ATOM 3295 C C . ARG A 1 412 ? -6.106 -11.601 16.523 1.00 91.69 412 ARG A C 1
ATOM 3297 O O . ARG A 1 412 ? -6.981 -12.177 15.878 1.00 91.69 412 ARG A O 1
ATOM 3304 N N . GLY A 1 413 ? -6.377 -10.668 17.436 1.00 90.25 413 GLY A N 1
ATOM 3305 C CA . GLY A 1 413 ? -7.725 -10.228 17.814 1.00 90.25 413 GLY A CA 1
ATOM 3306 C C . GLY A 1 413 ? -8.486 -9.439 16.741 1.00 90.25 413 GLY A C 1
ATOM 3307 O O . GLY A 1 413 ? -9.711 -9.362 16.826 1.00 90.25 413 GLY A O 1
ATOM 3308 N N . ASN A 1 414 ? -7.806 -8.939 15.705 1.00 92.81 414 ASN A N 1
ATOM 3309 C CA . ASN A 1 414 ? -8.367 -8.050 14.686 1.00 92.81 414 ASN A CA 1
ATOM 3310 C C . ASN A 1 414 ? -8.223 -8.656 13.280 1.00 92.81 414 ASN A C 1
ATOM 3312 O O . ASN A 1 414 ? -7.272 -9.395 13.017 1.00 92.81 414 ASN A O 1
ATOM 3316 N N . PRO A 1 415 ? -9.127 -8.370 12.334 1.00 94.94 415 PRO A N 1
ATOM 3317 C CA . PRO A 1 415 ? -8.803 -8.480 10.918 1.00 94.94 415 PRO A CA 1
ATOM 3318 C C . PRO A 1 415 ? -7.683 -7.490 10.560 1.00 94.94 415 PRO A C 1
ATOM 3320 O O . PRO A 1 415 ? -7.684 -6.357 11.042 1.00 94.94 415 PRO A O 1
ATOM 3323 N N . LEU A 1 416 ? -6.744 -7.916 9.718 1.00 95.50 416 LEU A N 1
ATOM 3324 C CA . LEU A 1 416 ? -5.579 -7.124 9.330 1.00 95.50 416 LEU A CA 1
ATOM 3325 C C . LEU A 1 416 ? -5.393 -7.167 7.810 1.00 95.50 416 LEU A C 1
ATOM 3327 O O . LEU A 1 416 ? -5.152 -8.237 7.254 1.00 95.50 416 LEU A O 1
ATOM 3331 N N . LEU A 1 417 ? -5.488 -6.016 7.148 1.00 96.94 417 LEU A N 1
ATOM 3332 C CA . LEU A 1 417 ? -5.127 -5.830 5.741 1.00 96.94 417 LEU A CA 1
ATOM 3333 C C . LEU A 1 417 ? -3.784 -5.099 5.677 1.00 96.94 417 LEU A C 1
ATOM 3335 O O . LEU A 1 417 ? -3.606 -4.093 6.355 1.00 96.94 417 LEU A O 1
ATOM 3339 N N . VAL A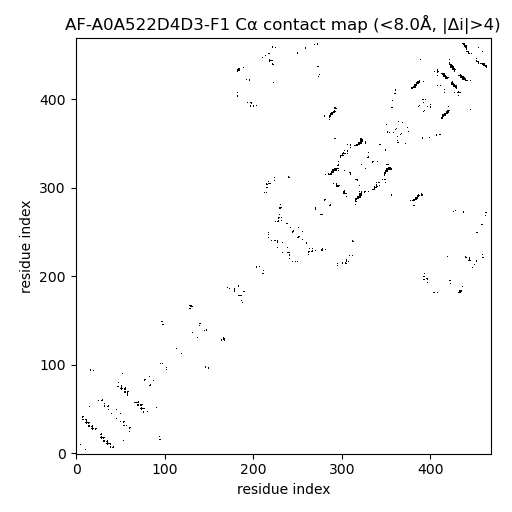 1 418 ? -2.841 -5.581 4.874 1.00 95.62 418 VAL A N 1
ATOM 3340 C CA . VAL A 1 418 ? -1.515 -4.967 4.752 1.00 95.62 418 VAL A CA 1
ATOM 3341 C C . VAL A 1 418 ? -1.222 -4.676 3.287 1.00 95.62 418 VAL A C 1
ATOM 3343 O O . VAL A 1 418 ? -1.238 -5.581 2.452 1.00 95.62 418 VAL A O 1
ATOM 3346 N N . PHE A 1 419 ? -0.933 -3.410 3.000 1.00 94.12 419 PHE A N 1
ATOM 3347 C CA . PHE A 1 419 ? -0.296 -2.967 1.766 1.00 94.12 419 PHE A CA 1
ATOM 3348 C C . PHE A 1 419 ? 1.213 -2.956 2.005 1.00 94.12 419 PHE A C 1
ATOM 3350 O O . PHE A 1 419 ? 1.737 -2.042 2.648 1.00 94.12 419 PHE A O 1
ATOM 3357 N N . HIS A 1 420 ? 1.898 -3.998 1.544 1.00 89.44 420 HIS A N 1
ATOM 3358 C CA . HIS A 1 420 ? 3.345 -4.146 1.671 1.00 89.44 420 HIS A CA 1
ATOM 3359 C C . HIS A 1 420 ? 3.970 -4.059 0.285 1.00 89.44 420 HIS A C 1
ATOM 3361 O O . HIS A 1 420 ? 3.811 -4.968 -0.534 1.00 89.44 420 HIS A O 1
ATOM 3367 N N . ASN A 1 421 ? 4.620 -2.930 -0.004 1.00 82.12 421 ASN A N 1
ATOM 3368 C CA . ASN A 1 421 ? 4.927 -2.547 -1.379 1.00 82.12 421 ASN A CA 1
ATOM 3369 C C . ASN A 1 421 ? 3.650 -2.632 -2.241 1.00 82.12 421 ASN A C 1
ATOM 3371 O O . ASN A 1 421 ? 2.571 -2.229 -1.798 1.00 82.12 421 ASN A O 1
ATOM 3375 N N . LYS A 1 422 ? 3.740 -3.194 -3.446 1.00 83.12 422 LYS A N 1
ATOM 3376 C CA . LYS A 1 422 ? 2.581 -3.478 -4.288 1.00 83.12 422 LYS A CA 1
ATOM 3377 C C . LYS A 1 422 ? 1.799 -4.724 -3.879 1.00 83.12 422 LYS A C 1
ATOM 3379 O O . LYS A 1 422 ? 0.774 -4.992 -4.489 1.00 83.12 422 LYS A O 1
ATOM 3384 N N . VAL A 1 423 ? 2.251 -5.521 -2.911 1.00 86.12 423 VAL A N 1
ATOM 3385 C CA . VAL A 1 423 ? 1.538 -6.740 -2.504 1.00 86.12 423 VAL A CA 1
ATOM 3386 C C . VAL A 1 423 ? 0.471 -6.401 -1.472 1.00 86.12 423 VAL A C 1
ATOM 3388 O O . VAL A 1 423 ? 0.733 -5.729 -0.475 1.00 86.12 423 VAL A O 1
ATOM 3391 N N . VAL A 1 424 ? -0.739 -6.910 -1.693 1.00 91.88 424 VAL A N 1
ATOM 3392 C CA . VAL A 1 424 ? -1.841 -6.811 -0.739 1.00 91.88 424 VAL A CA 1
ATOM 3393 C C . VAL A 1 424 ? -2.065 -8.170 -0.095 1.00 91.88 424 VAL A C 1
ATOM 3395 O O . VAL A 1 424 ? -2.428 -9.138 -0.770 1.00 91.88 424 VAL A O 1
ATOM 3398 N N . ILE A 1 425 ? -1.876 -8.236 1.219 1.00 93.56 425 ILE A N 1
ATOM 3399 C CA . ILE A 1 425 ? -2.090 -9.443 2.020 1.00 93.56 425 ILE A CA 1
ATOM 3400 C C . ILE A 1 425 ? -3.126 -9.185 3.111 1.00 93.56 425 ILE A C 1
ATOM 3402 O O . ILE A 1 425 ? -3.278 -8.069 3.605 1.00 93.56 425 ILE A O 1
ATOM 3406 N N . PHE A 1 426 ? -3.852 -10.225 3.503 1.00 95.44 426 PHE A N 1
ATOM 3407 C CA . PHE A 1 426 ? -4.902 -10.131 4.509 1.00 95.44 426 PHE A CA 1
ATOM 3408 C C . PHE A 1 426 ? -4.828 -11.273 5.510 1.00 95.44 426 PHE A C 1
ATOM 3410 O O . PHE A 1 426 ? -4.634 -12.421 5.135 1.00 95.44 426 PHE A O 1
ATOM 3417 N N . LYS A 1 427 ? -5.079 -10.979 6.781 1.00 94.88 427 LYS A N 1
ATOM 3418 C CA . LYS A 1 427 ? -5.184 -11.953 7.865 1.00 94.88 427 LYS A CA 1
ATOM 3419 C C . LYS A 1 427 ? -6.543 -11.793 8.560 1.00 94.88 427 LYS A C 1
ATOM 3421 O O . LYS A 1 427 ? -6.806 -10.734 9.135 1.00 94.88 427 LYS A O 1
ATOM 3426 N N . PRO A 1 428 ? -7.408 -12.824 8.568 1.00 93.81 428 PRO A N 1
ATOM 3427 C CA . PRO A 1 428 ? -8.699 -12.754 9.248 1.00 93.81 428 PRO A CA 1
ATOM 3428 C C . PRO A 1 428 ? -8.543 -12.715 10.772 1.00 93.81 428 PRO A C 1
ATOM 3430 O O . PRO A 1 428 ? -7.514 -13.108 11.329 1.00 93.81 428 PRO A O 1
ATOM 3433 N N . ARG A 1 429 ? -9.589 -12.265 11.470 1.00 93.00 429 ARG A N 1
ATOM 3434 C CA . ARG A 1 429 ? -9.669 -12.321 12.937 1.00 93.00 429 ARG A CA 1
ATOM 3435 C C . ARG A 1 429 ? -9.445 -13.751 13.445 1.00 93.00 429 ARG A C 1
ATOM 3437 O O . ARG A 1 429 ? -9.933 -14.706 12.852 1.00 93.00 429 ARG A O 1
ATOM 3444 N N . GLY A 1 430 ? -8.697 -13.899 14.534 1.00 92.12 430 GLY A N 1
ATOM 3445 C CA . GLY A 1 430 ? -8.366 -15.185 15.157 1.00 92.12 430 GLY A CA 1
ATOM 3446 C C . GLY A 1 430 ? -7.195 -15.932 14.508 1.00 92.12 430 GLY A C 1
ATOM 3447 O O . GLY A 1 430 ? -6.546 -16.733 15.190 1.00 92.12 430 GLY A O 1
ATOM 3448 N N . ALA A 1 431 ? -6.882 -15.638 13.243 1.00 92.19 431 ALA A N 1
ATOM 3449 C CA . ALA A 1 431 ? -5.747 -16.208 12.528 1.00 92.19 431 ALA A CA 1
ATOM 3450 C C . ALA A 1 431 ? -4.442 -15.451 12.807 1.00 92.19 431 ALA A C 1
ATOM 3452 O O . ALA A 1 431 ? -4.448 -14.286 13.213 1.00 92.19 431 ALA A O 1
ATOM 3453 N N . VAL A 1 432 ? -3.333 -16.139 12.534 1.00 92.50 432 VAL A N 1
ATOM 3454 C CA . VAL A 1 432 ? -1.954 -15.618 12.573 1.00 92.50 432 VAL A CA 1
ATOM 3455 C C . VAL A 1 432 ? -1.244 -15.772 11.224 1.00 92.50 432 VAL A C 1
ATOM 3457 O O . VAL A 1 432 ? -0.053 -15.508 11.128 1.00 92.50 432 VAL A O 1
ATOM 3460 N N . LYS A 1 433 ? -1.977 -16.208 10.191 1.00 91.38 433 LYS A N 1
ATOM 3461 C CA . LYS A 1 433 ? -1.473 -16.382 8.830 1.00 91.38 433 LYS A CA 1
ATOM 3462 C C . LYS A 1 433 ? -2.135 -15.404 7.875 1.00 91.38 433 LYS A C 1
ATOM 3464 O O . LYS A 1 433 ? -3.346 -15.177 7.953 1.00 91.38 433 LYS A O 1
ATOM 3469 N N . TYR A 1 434 ? -1.329 -14.848 6.986 1.00 91.94 434 TYR A N 1
ATOM 3470 C CA . TYR A 1 434 ? -1.789 -14.048 5.868 1.00 91.94 434 TYR A CA 1
ATOM 3471 C C . TYR A 1 434 ? -2.279 -14.935 4.730 1.00 91.94 434 TYR A C 1
ATOM 3473 O O . TYR A 1 434 ? -1.854 -16.072 4.573 1.00 91.94 434 TYR A O 1
ATOM 3481 N N . ARG A 1 435 ? -3.149 -14.369 3.905 1.00 87.38 435 ARG A N 1
ATOM 3482 C CA . ARG A 1 435 ? -3.437 -14.804 2.544 1.00 87.38 435 ARG A CA 1
ATOM 3483 C C . ARG A 1 435 ? -3.113 -13.675 1.582 1.00 87.38 435 ARG A C 1
ATOM 3485 O O . ARG A 1 435 ? -3.269 -12.500 1.919 1.00 87.38 435 ARG A O 1
ATOM 3492 N N . PHE A 1 436 ? -2.723 -14.039 0.376 1.00 83.75 436 PHE A N 1
ATOM 3493 C CA . PHE A 1 436 ? -2.469 -13.088 -0.693 1.00 83.75 436 PHE A CA 1
ATOM 3494 C C . PHE A 1 436 ? -3.795 -12.687 -1.341 1.00 83.75 436 PHE A C 1
ATOM 3496 O O . PHE A 1 436 ? -4.595 -13.537 -1.730 1.00 83.75 436 PHE A O 1
ATOM 3503 N N . VAL A 1 437 ? -4.053 -11.381 -1.416 1.00 87.31 437 VAL A N 1
ATOM 3504 C CA . VAL A 1 437 ? -5.297 -10.830 -1.974 1.00 87.31 437 VAL A CA 1
ATOM 3505 C C . VAL A 1 437 ? -5.072 -10.342 -3.397 1.00 87.31 437 VAL A C 1
ATOM 3507 O O . VAL A 1 437 ? -5.841 -10.680 -4.295 1.00 87.31 437 VAL A O 1
ATOM 3510 N N . GLY A 1 438 ? -4.002 -9.582 -3.622 1.00 83.75 438 GLY A N 1
ATOM 3511 C CA . GLY A 1 438 ? -3.706 -9.042 -4.939 1.00 83.75 438 GLY A CA 1
ATOM 3512 C C . GLY A 1 438 ? -2.388 -8.288 -5.024 1.00 83.75 438 GLY A C 1
ATOM 3513 O O . GLY A 1 438 ? -1.608 -8.252 -4.071 1.00 83.75 438 GLY A O 1
ATOM 3514 N N . LEU A 1 439 ? -2.174 -7.676 -6.182 1.00 83.81 439 LEU A N 1
ATOM 3515 C CA . LEU A 1 439 ? -1.059 -6.788 -6.483 1.00 83.81 439 LEU A CA 1
ATOM 3516 C C . LEU A 1 439 ? -1.592 -5.439 -6.963 1.00 83.81 439 LEU A C 1
ATOM 3518 O O . LEU A 1 439 ? -2.506 -5.399 -7.781 1.00 83.81 439 LEU A O 1
ATOM 3522 N N . LEU A 1 440 ? -0.995 -4.350 -6.502 1.00 86.94 440 LEU A N 1
ATOM 3523 C CA . LEU A 1 440 ? -1.176 -3.010 -7.050 1.00 86.94 440 LEU A CA 1
ATOM 3524 C C . LEU A 1 440 ? -0.348 -2.842 -8.333 1.00 86.94 440 LEU A C 1
ATOM 3526 O O . LEU A 1 440 ? 0.579 -3.620 -8.592 1.00 86.94 440 LEU A O 1
ATOM 3530 N N . SER A 1 441 ? -0.679 -1.831 -9.136 1.00 82.62 441 SER A N 1
ATOM 3531 C CA . SER A 1 441 ? 0.098 -1.489 -10.328 1.00 82.62 441 SER A CA 1
ATOM 3532 C C . SER A 1 441 ? 1.507 -0.998 -9.962 1.00 82.62 441 SER A C 1
ATOM 3534 O O . SER A 1 441 ? 1.761 -0.548 -8.845 1.00 82.62 441 SER A O 1
ATOM 3536 N N . ASP A 1 442 ? 2.437 -1.055 -10.917 1.00 76.94 442 ASP A N 1
ATOM 3537 C CA . ASP A 1 442 ? 3.806 -0.562 -10.717 1.00 76.94 442 ASP A CA 1
ATOM 3538 C C . ASP A 1 442 ? 3.888 0.980 -10.677 1.00 76.94 442 ASP A C 1
ATOM 3540 O O . ASP A 1 442 ? 4.909 1.521 -10.250 1.00 76.94 442 ASP A O 1
ATOM 3544 N N . ALA A 1 443 ? 2.831 1.699 -11.082 1.00 75.06 443 ALA A N 1
ATOM 3545 C CA . ALA A 1 443 ? 2.848 3.153 -11.275 1.00 75.06 443 ALA A CA 1
ATOM 3546 C C . ALA A 1 443 ? 3.196 3.929 -9.993 1.00 75.06 443 ALA A C 1
ATOM 3548 O O . ALA A 1 443 ? 3.898 4.941 -10.045 1.00 75.06 443 ALA A O 1
ATOM 3549 N N . GLY A 1 444 ? 2.746 3.435 -8.836 1.00 73.19 444 GLY A N 1
ATOM 3550 C CA . GLY A 1 444 ? 3.027 4.038 -7.530 1.00 73.19 444 GLY A CA 1
ATOM 3551 C C . GLY A 1 444 ? 4.373 3.668 -6.902 1.00 73.19 444 GLY A C 1
ATOM 3552 O O . GLY A 1 444 ? 4.728 4.200 -5.844 1.00 73.19 444 GLY A O 1
ATOM 3553 N N . PHE A 1 445 ? 5.121 2.771 -7.548 1.00 74.62 445 PHE A N 1
ATOM 3554 C CA . PHE A 1 445 ? 6.356 2.175 -7.028 1.00 74.62 445 PHE A CA 1
ATOM 3555 C C . PHE A 1 445 ? 7.564 2.393 -7.952 1.00 74.62 445 PHE A C 1
ATOM 3557 O O . PHE A 1 445 ? 8.680 2.007 -7.603 1.00 74.62 445 PHE A O 1
ATOM 3564 N N . ASP A 1 446 ? 7.379 3.032 -9.112 1.00 70.94 446 ASP A N 1
ATOM 3565 C CA . ASP A 1 446 ? 8.480 3.539 -9.934 1.00 70.94 446 ASP A CA 1
ATOM 3566 C C . ASP A 1 446 ? 8.924 4.924 -9.440 1.00 70.94 446 ASP A C 1
ATOM 3568 O O . ASP A 1 446 ? 8.369 5.966 -9.793 1.00 70.94 446 ASP A O 1
ATOM 3572 N N . HIS A 1 447 ? 9.963 4.935 -8.606 1.00 66.44 447 HIS A N 1
ATOM 3573 C CA . HIS A 1 447 ? 10.511 6.164 -8.024 1.00 66.44 447 HIS A CA 1
ATOM 3574 C C . HIS A 1 447 ? 11.478 6.898 -8.947 1.00 66.44 447 HIS A C 1
ATOM 3576 O O . HIS A 1 447 ? 11.806 8.062 -8.701 1.00 66.44 447 HIS A O 1
ATOM 3582 N N . LEU A 1 448 ? 11.910 6.263 -10.041 1.00 63.66 448 LEU A N 1
ATOM 3583 C CA . LEU A 1 448 ? 12.813 6.891 -11.004 1.00 63.66 448 LEU A CA 1
ATOM 3584 C C . LEU A 1 448 ? 12.121 8.047 -11.735 1.00 63.66 448 LEU A C 1
ATOM 3586 O O . LEU A 1 448 ? 12.786 8.992 -12.166 1.00 63.66 448 LEU A O 1
ATOM 3590 N N . ARG A 1 449 ? 10.785 8.021 -11.810 1.00 64.62 449 ARG A N 1
ATOM 3591 C CA . ARG A 1 449 ? 9.965 9.029 -12.482 1.00 64.62 449 ARG A CA 1
ATOM 3592 C C . ARG A 1 449 ? 9.198 9.896 -11.479 1.00 64.62 449 ARG A C 1
ATOM 3594 O O . ARG A 1 449 ? 8.620 9.421 -10.499 1.00 64.62 449 ARG A O 1
ATOM 3601 N N . ASP A 1 450 ? 9.180 11.199 -11.753 1.00 60.91 450 ASP A N 1
ATOM 3602 C CA . ASP A 1 450 ? 8.340 12.159 -11.022 1.00 60.91 450 ASP A CA 1
ATOM 3603 C C . ASP A 1 450 ? 6.869 12.081 -11.455 1.00 60.91 450 ASP A C 1
ATOM 3605 O O . ASP A 1 450 ? 5.981 12.443 -10.691 1.00 60.91 450 ASP A O 1
ATOM 3609 N N . ALA A 1 451 ? 6.606 11.557 -12.655 1.00 65.31 451 ALA A N 1
ATOM 3610 C CA . ALA A 1 451 ? 5.261 11.304 -13.148 1.00 65.31 451 ALA A CA 1
ATOM 3611 C C . ALA A 1 451 ? 4.751 9.927 -12.701 1.00 65.31 451 ALA A C 1
ATOM 3613 O O . ALA A 1 451 ? 5.490 8.940 -12.734 1.00 65.31 451 ALA A O 1
ATOM 3614 N N . ILE A 1 452 ? 3.469 9.865 -12.343 1.00 72.06 452 ILE A N 1
ATOM 3615 C CA . ILE A 1 452 ? 2.730 8.616 -12.145 1.00 72.06 452 ILE A CA 1
ATOM 3616 C C . ILE A 1 452 ? 2.262 8.165 -13.524 1.00 72.06 452 ILE A C 1
ATOM 3618 O O . ILE A 1 452 ? 1.519 8.882 -14.190 1.00 72.06 452 ILE A O 1
ATOM 3622 N N . ILE A 1 453 ? 2.753 7.016 -13.984 1.00 68.06 453 ILE A N 1
ATOM 3623 C CA . ILE A 1 453 ? 2.485 6.534 -15.339 1.00 68.06 453 ILE A CA 1
ATOM 3624 C C . ILE A 1 453 ? 1.905 5.128 -15.259 1.00 68.06 453 ILE A C 1
ATOM 3626 O O . ILE A 1 453 ? 2.633 4.163 -15.031 1.00 68.06 453 ILE A O 1
ATOM 3630 N N . HIS A 1 454 ? 0.603 5.011 -15.515 1.00 68.31 454 HIS A N 1
ATOM 3631 C CA . HIS A 1 454 ? -0.081 3.719 -15.553 1.00 68.31 454 HIS A CA 1
ATOM 3632 C C . HIS A 1 454 ? 0.116 2.968 -16.874 1.00 68.31 454 HIS A C 1
ATOM 3634 O O . HIS A 1 454 ? 0.045 1.748 -16.869 1.00 68.31 454 HIS A O 1
ATOM 3640 N N . ASN A 1 455 ? 0.401 3.638 -18.002 1.00 69.81 455 ASN A N 1
ATOM 3641 C CA . ASN A 1 455 ? 0.572 3.000 -19.327 1.00 69.81 455 ASN A CA 1
ATOM 3642 C C . ASN A 1 455 ? -0.557 2.003 -19.690 1.00 69.81 455 ASN A C 1
ATOM 3644 O O . ASN A 1 455 ? -0.306 0.962 -20.295 1.00 69.81 455 ASN A O 1
ATOM 3648 N N . GLY A 1 456 ? -1.797 2.291 -19.283 1.00 70.25 456 GLY A N 1
ATOM 3649 C CA . GLY A 1 456 ? -2.944 1.397 -19.482 1.00 70.25 456 GLY A CA 1
ATOM 3650 C C . GLY A 1 456 ? -3.020 0.200 -18.523 1.00 70.25 456 GLY A C 1
ATOM 3651 O O . GLY A 1 456 ? -3.921 -0.625 -18.661 1.00 70.25 456 GLY A O 1
ATOM 3652 N N . ALA A 1 457 ? -2.116 0.087 -17.545 1.00 72.31 457 ALA A N 1
ATOM 3653 C CA . ALA A 1 457 ? -2.219 -0.904 -16.481 1.00 72.31 457 ALA A CA 1
ATOM 3654 C C . ALA A 1 457 ? -3.427 -0.616 -15.580 1.00 72.31 457 ALA A C 1
ATOM 3656 O O . ALA A 1 457 ? -3.691 0.527 -15.203 1.00 72.31 457 ALA A O 1
ATOM 3657 N N . MET A 1 458 ? -4.132 -1.681 -15.197 1.00 83.12 458 MET A N 1
ATOM 3658 C CA . MET A 1 458 ? -5.191 -1.606 -14.193 1.00 83.12 458 MET A CA 1
ATOM 3659 C C . MET A 1 458 ? -4.594 -1.293 -12.812 1.00 83.12 458 MET A C 1
ATOM 3661 O O . MET A 1 458 ? -3.479 -1.736 -12.520 1.00 83.12 458 MET A O 1
ATOM 3665 N N . PRO A 1 459 ? -5.331 -0.585 -11.934 1.00 86.38 459 PRO A N 1
ATOM 3666 C CA . PRO A 1 459 ? -4.799 -0.117 -10.651 1.00 86.38 459 PRO A CA 1
ATOM 3667 C C . PRO A 1 459 ? -4.397 -1.261 -9.714 1.00 86.38 459 PRO A C 1
ATOM 3669 O O . PRO A 1 459 ? -3.490 -1.122 -8.897 1.00 86.38 459 PRO A O 1
ATOM 3672 N N . PHE A 1 460 ? -5.053 -2.414 -9.836 1.00 88.88 460 PHE A N 1
ATOM 3673 C CA . PHE A 1 460 ? -4.708 -3.618 -9.093 1.00 88.88 460 PHE A CA 1
ATOM 3674 C C . PHE A 1 460 ? -5.164 -4.875 -9.832 1.00 88.88 460 PHE A C 1
ATOM 3676 O O . PHE A 1 460 ? -6.037 -4.822 -10.694 1.00 88.88 460 PHE A O 1
ATOM 3683 N N . THR A 1 461 ? -4.614 -6.023 -9.451 1.00 85.00 461 THR A N 1
ATOM 3684 C CA . THR A 1 461 ? -4.995 -7.370 -9.895 1.00 85.00 461 THR A CA 1
ATOM 3685 C C . THR A 1 461 ? -5.200 -8.265 -8.677 1.00 85.00 461 THR A C 1
ATOM 3687 O O . THR A 1 461 ? -4.569 -8.053 -7.644 1.00 85.00 461 THR A O 1
ATOM 3690 N N . LEU A 1 462 ? -6.099 -9.247 -8.762 1.00 79.81 462 LEU A N 1
ATOM 3691 C CA . LEU A 1 462 ? -6.398 -10.160 -7.653 1.00 79.81 462 LEU A CA 1
ATOM 3692 C C . LEU A 1 462 ? -5.773 -11.532 -7.899 1.00 79.81 462 LEU A C 1
ATOM 3694 O O . LEU A 1 462 ? -5.782 -12.031 -9.028 1.00 79.81 462 LEU A O 1
ATOM 3698 N N . PHE A 1 4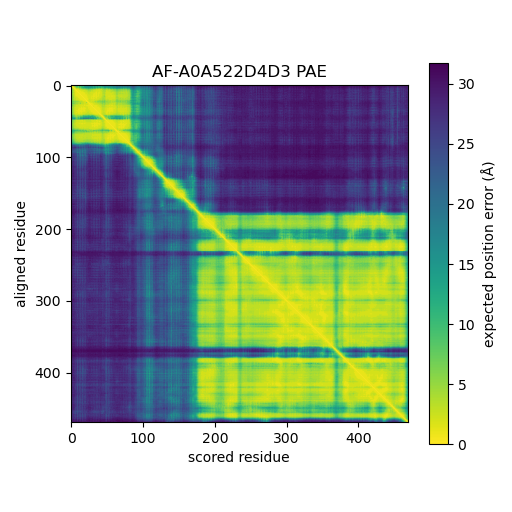63 ? -5.276 -12.159 -6.832 1.00 69.62 463 PHE A N 1
ATOM 3699 C CA . PHE A 1 463 ? -4.888 -13.568 -6.876 1.00 69.62 463 PHE A CA 1
ATOM 3700 C C . PHE A 1 463 ? -6.145 -14.441 -6.933 1.00 69.62 463 PHE A C 1
ATOM 3702 O O . PHE A 1 463 ? -7.154 -14.104 -6.291 1.00 69.62 463 PHE A O 1
ATOM 3709 N N . PRO A 1 464 ? -6.133 -15.564 -7.674 1.00 60.09 464 PRO A N 1
ATOM 3710 C CA . PRO A 1 464 ? -7.318 -16.373 -7.779 1.00 60.09 464 PRO A CA 1
ATOM 3711 C C . PRO A 1 464 ? -7.477 -17.070 -6.451 1.00 60.09 464 PRO A C 1
ATOM 3713 O O . PRO A 1 464 ? -6.544 -17.627 -5.870 1.00 60.09 464 PRO A O 1
ATOM 3716 N N . GLN A 1 465 ? -8.700 -17.053 -5.971 1.00 56.75 465 GLN A N 1
ATOM 3717 C CA . GLN A 1 465 ? -9.023 -17.869 -4.829 1.00 56.75 465 GLN A CA 1
ATOM 3718 C C . GLN A 1 465 ? -9.017 -19.318 -5.316 1.00 56.75 465 GLN A C 1
ATOM 3720 O O . GLN A 1 465 ? -9.676 -19.632 -6.314 1.00 56.75 465 GLN A O 1
ATOM 3725 N N . ALA A 1 466 ? -8.259 -20.188 -4.642 1.00 44.50 466 ALA A N 1
ATOM 3726 C CA . ALA A 1 466 ? -8.405 -21.622 -4.835 1.00 44.50 466 ALA A CA 1
ATOM 3727 C C . ALA A 1 466 ? -9.898 -21.935 -4.682 1.00 44.50 466 ALA A C 1
ATOM 3729 O O . ALA A 1 466 ? -10.507 -21.619 -3.657 1.00 44.50 466 ALA A O 1
ATOM 3730 N N . SER A 1 467 ? -10.511 -22.439 -5.753 1.00 32.62 467 SER A N 1
ATOM 3731 C CA . SER A 1 467 ? -11.911 -22.851 -5.709 1.00 32.62 467 SER A CA 1
ATOM 3732 C C . SER A 1 467 ? -11.994 -23.936 -4.644 1.00 32.62 467 SER A C 1
ATOM 3734 O O . SER A 1 467 ? -11.230 -24.896 -4.720 1.00 32.62 467 SER A O 1
ATOM 3736 N N . GLY A 1 468 ? -12.817 -23.721 -3.616 1.00 32.75 468 GLY A N 1
ATOM 3737 C CA . GLY A 1 468 ? -12.886 -24.610 -2.460 1.00 32.75 468 GLY A CA 1
ATOM 3738 C C . GLY A 1 468 ? -12.997 -26.078 -2.875 1.00 32.75 468 GLY A C 1
ATOM 3739 O O . GLY A 1 468 ? -13.780 -26.409 -3.767 1.00 32.75 468 GLY A O 1
ATOM 3740 N N . MET A 1 469 ? -12.184 -26.919 -2.232 1.00 26.72 469 MET A N 1
ATOM 3741 C CA . MET A 1 469 ? -12.529 -28.327 -2.033 1.00 26.72 469 MET A CA 1
ATOM 3742 C C . MET A 1 469 ? -13.666 -28.432 -1.025 1.00 26.72 469 MET A C 1
ATOM 3744 O O . MET A 1 469 ? -13.658 -27.628 -0.060 1.00 26.72 469 MET A O 1
#

Solvent-accessible surface area (backbone atoms only — not comparable to full-atom values): 26625 Å² total; per-residue (Å²): 139,86,66,91,83,68,53,42,63,64,49,17,50,54,27,38,51,52,10,63,77,27,62,91,39,66,67,57,19,42,53,24,24,51,53,15,46,56,27,31,70,74,32,97,72,47,89,37,75,64,50,25,49,43,34,32,55,38,14,74,64,35,78,64,75,66,10,58,51,30,39,51,50,17,50,54,50,30,51,78,68,74,43,67,91,76,86,56,80,79,88,73,81,72,84,75,89,54,58,80,70,53,52,55,51,50,54,49,56,56,55,60,55,59,73,78,64,84,70,93,75,84,85,83,89,88,85,78,91,74,88,87,58,75,68,58,56,52,52,46,53,70,75,35,51,68,58,51,49,53,52,51,56,47,54,74,75,38,96,52,90,77,53,85,49,59,70,44,70,83,46,72,74,77,72,88,68,77,55,82,85,44,29,41,85,45,70,66,62,48,48,53,51,42,51,55,33,51,58,50,23,59,60,45,74,80,41,58,68,73,47,69,68,68,69,57,88,70,38,63,45,39,60,52,50,52,46,48,19,42,30,49,70,81,56,102,59,79,58,66,60,47,68,55,38,52,76,68,63,69,45,56,74,70,57,45,54,52,50,50,52,49,31,59,67,42,22,67,57,40,33,62,60,64,72,50,67,44,37,62,33,40,77,68,49,30,29,41,37,37,33,32,50,46,46,55,52,39,75,78,44,24,23,42,73,52,53,53,48,34,68,50,36,67,48,33,38,30,32,45,30,27,42,53,68,38,44,49,48,43,69,32,89,87,50,75,42,72,40,52,58,52,49,76,67,38,92,36,53,39,71,38,70,36,60,78,86,49,65,60,60,56,54,70,78,63,58,78,73,82,67,71,77,83,78,86,80,64,82,79,31,37,40,33,40,36,28,45,83,22,54,40,48,78,45,58,62,71,59,48,50,53,43,52,41,46,50,29,54,70,41,19,72,22,34,38,40,35,33,49,45,50,42,32,35,37,22,53,57,75,37,44,41,46,43,76,33,29,36,45,41,65,33,57,69,48,59,91,45,94,62,68,59,55,89,86,56,59,50,57,50,70,54,82,71,78,76,80,129

Foldseek 3Di:
DPDPPDQLQNQLLVLCLQLVVCVVPLVSNLVSLVSSLVSLVVDPPCLDLVNLVSLQSNLVSDDDPSSVVSPVVSCVSCVVVVHDPPDDPPPDDDRPPADPVVVVVVVVVVVVVCPPPVDDDDDDDDDDDDDDDPVVVVQCCVPPVRVVVSVVVCVVVDVPPVPRCPVCVVDPDDPPDPCVLAQAPDPVRLVVLQVLLVVLQVVVVPDDVVLLPDDDAPLLVLVLLLLQLQLPPVDPDFQLLVVVCVVVVLDDPVVSVVQRVVSPVCHVVLCVLQVHNNNVLLVVLQEEEEEAALQQQDLEQGSNVQLSNCSSRVSYQYEDEHALVSVVNNPDPPRDDPVSVSQVPRPRYHYFHDHLLDAPLCSLVVDPDPDDDRDDHDLEGEYEYECASHCSRPDHSVSVSVSLLRNLVSCLSYWYWYRRHQWIWTDHRNGSHIDTFWGAACQSSPSVDSRRDCVPPRGIDTRHDPPDD

pLDDT: mean 70.33, std 21.86, range [23.48, 96.94]

Sequence (469 aa):
MDEPGLDAWTRAYLLYDLAVMKRGEPHAYGENLQAAKSALESDARMSTAFYAQVVEDLGKATMGRGGEALLREAAARRAMLNISSEGGPELTYVPMFTDYYTSAYMNYFFSLYNRKYQYDFTNLSLTCRGRVTPGEMQFFATYYPGFMKSIRELEEKTNLAYFERVDAFLFPRSAGGDYRDSAFNSIEEEKLLQFVVEKYQYSFYNSPQIIKARTVEGRLIDCNLFLSAAINHRSARELPTMPRMLALNIFNWNELQGIDTYCRDKNAELSRAIGINLYDYYNAGKIVFVDVGPALANERTSAVTTLELSSDFPNIRCVALDLPEQVSIFNSPAFYNENKAKILSSPNIYILPGDGTKSISNQLFMAKTGENRALPLADDELIILRCANSLDVYVSWEKNREYLEKSAREFRGNPLLVFHNKVVIFKPRGAVKYRFVGLLSDAGFDHLRDAIIHNGAMPFTLFPQASGM